Protein AF-A0A563W229-F1 (afdb_monomer_lite)

Foldseek 3Di:
DDDDPPPLVCFQVLEPCAVLQCQQAPPCPPNFDGPLHQQQSLLVVQAQLALAEEEQEFQAAQCVAPQRVVQEDLVQAAALPVGGSHRHHDQVRWLSNQLCFQQARLTPPSYHGAHSRNNHHYYYQHDDPPDLVSLLCSLQGPQQRHAEYQALDFDPDFQDDRDVSNVVSLVVSLQPGNNRLHHAYEYEQFFQVVVVAASQRTPQLQDPSYAYEAEAESHQHFANRTHFFQSHAFYGYADHPPWGGKGWTQDDPVGRTDIDRHHGGSSSGRSSLVNLVSSLCVLPVSHHNVNLSVLQLVQADAGPVVPPQFDQALQGQTAGRRGGSHYNHSNSSNVCSNPDDYADDKDKDKPPKDFDFAKWDFQDPQTDKDKDFDAFKFQFQKKKKFFWKWWQFCLQKWKWKAAPSGFIGGQHHRDRGRDTIRHRRMGMGRSSGRPIRGTMMMMGMHGNHHDIMMTGTIMMMMTMHGGPDPDFDAKDFQDFDEAAEEEAPDAKDKDFQPRGIDGPNGFDKDKDWPDKPCCPAWNWDDDDRMIITGGDHPDWDKMKTKMWIDGPNHIDIHIYMYGYHYDDDWDKFFWWKKFFPPDPATDIDIDTPVVVVVLVVDPVSCNGIDTDDDGGQWIKTPDDDDFWFFWWWKAFPVDHPDIDIDTPVVVVVQCVDPVSVVGIDTDDADPVRHGDGRMIIGALAPQRHFWWWWWAFPPPRDIGIHGPVVVVVQCPDPVNVVGIHTPGTPGHRDD

InterPro domains:
  IPR000209 Peptidase S8/S53 domain [PF00082] (49-326)
  IPR002884 P domain [PF01483] (380-463)
  IPR002884 P domain [PS51829] (342-469)
  IPR008979 Galactose-binding-like domain superfamily [SSF49785] (347-470)
  IPR013783 Immunoglobulin-like fold [G3DSA:2.60.40.10] (472-565)
  IPR015500 Peptidase S8, subtilisin-related [PR00723] (49-68)
  IPR015500 Peptidase S8, subtilisin-related [PR00723] (91-104)
  IPR015500 Peptidase S8, subtilisin-related [PR00723] (264-280)
  IPR022398 Peptidase S8, subtilisin, His-active site [PS00137] (95-105)
  IPR023827 Peptidase S8, subtilisin, Asp-active site [PS00136] (54-65)
  IPR023828 Peptidase S8, subtilisin, Ser-active site [PS00138] (265-275)
  IPR034182 Kexin/furin catalytic domain [cd04059] (15-300)
  IPR036852 Peptidase S8/S53 domain superfamily [G3DSA:3.40.50.200] (8-342)
  IPR036852 Peptidase S8/S53 domain superfamily [SSF52743] (14-340)

pLDDT: mean 88.08, std 14.41, range [29.05, 99.0]

Secondary structure (DSSP, 8-state):
-------GGGTTTTSTTGGG-TTT--SSGGGPPTT-S---TTGGGT---TT-EEEEEES---TTSTTTTTTB-TTS-EETTTTBS--PPPTT--HHHHHHHHHH-B-SSSSS-B-SSTT-EEEEEE--SS-HHHHHHHHTTTTTT--EEEE----SSTT-PPPHHHHHHHHHHHHHHHHHT--EEEEE--S-GGGT--GGGSTTTT-TTEEEEEEE-TTSPBPTTSPP-TTEEEEEE---SS--EEEEEEEETTEEEEEEEEE-SHHHHHHHHHHHHHHHHHH-TT--HHHHHHHHHHH-B--STT-TT-EE-TTS-EEBTTTBT-B--HHHHHHHHTTPPPPPPEEEEE---EEEEEEPPTTEEEEEEEEEEE-S-EEEEEEEEEEEEE-SSGGGEEEEEE-TT--EEEEE---S-----EEEEEEEE-TTTT-B--EEEEEEEEE-SSS---EEEEEEEEEEEEE-----PPPEESSPPPPEEEETTPPPEEEE-TTTEE-SS----EEEEEEETTTTTEEEEEETTEEEEEEPTT--EEEEEEEEEEETTEEEEEEEEEEEEPPP----EEEEEEEESSSSS--EEEE-HHHHHHHHH-TTHHHHEEE--SS-SEEEESS--TT-EEEEEEEESSSTT-EEEEEHHHHHHHHHSHHHHTTEEEE-B-TTS-B--SEEE--GGGS-S--EEEEEETTT--EEEE-HHHHHHHHH-TTTTTTEEEEEEEE----

Sequence (735 aa):
MTTSDFDITTIGDRDPLFDLQWYLQNTGQTGGTPEADANIVDAWSTATGEGVVIGIVDDGVQYTHSDLNDNYNSALSYDFQSDDSDPFPLISENHGTRVAGIAVGEGNNDLGIIGAAPDATFASLRVDFSSAIEDYLALSYQNQDIDIYSNSWSMAENFVEPPQLAQDAIENNTEEGRGGLGNIYVFAAGNNALEEDNVNYDRYTNSRYTIAVGAIDRNGEHSNYSNPGASLLISAYSSNDDIGVVTTDNGTIINPDSYTEDFGGTSAATPLVSGVIALMLEANPNLTWRDVQHILVETAEKNDPNDLDWVQNGAGHDVNYKYGFGGIDATAAVNSALNWESVAEEVSLTSEQINVNSLIPDNNPVGISSSFNIEEDIDVEWVEVVFDAEHTWRGDLEIVLTSPDGTQSVLAEFRDDDGYNYDNWMFTSACHWGESSQGEWTLTVSDNKNLISGTWNSWEINLYGTANEPVDSPPTVVTPIADLTVTEDDANQTIDLSDVFQDADGDEITIAVGANSNDRLVSTTIEDDSLTLDFAENQSGTAEITLRATANEQTVDDTFTVTVEPEEVSEPIDLFRFHNTTYETGTYIFVNAEERDAIISDSELREIFALDGISPAFTASLVDGDDLAPVYRIRSLETPGTYAFVGQQERDAIFADPNLREIYEAEGLDSEGNDVADFYLHPADAGLGTEINRFQNTQNGTFLYASPAETEAIINDPNLSSIFTNQGVAFNSLE

Structure (mmCIF, N/CA/C/O backbone):
data_AF-A0A563W229-F1
#
_entry.id   AF-A0A563W229-F1
#
loop_
_atom_site.group_PDB
_atom_site.id
_atom_site.type_symbol
_atom_site.label_atom_id
_atom_site.label_alt_id
_atom_site.label_comp_id
_atom_site.label_asym_id
_atom_site.label_entity_id
_atom_site.label_seq_id
_atom_site.pdbx_PDB_ins_code
_atom_site.Cartn_x
_atom_site.Cartn_y
_atom_site.Cartn_z
_atom_site.occupancy
_atom_site.B_iso_or_equiv
_atom_site.auth_seq_id
_atom_site.auth_comp_id
_atom_site.auth_asym_id
_atom_site.auth_atom_id
_atom_site.pdbx_PDB_model_num
ATOM 1 N N . MET A 1 1 ? -7.424 -9.776 -38.840 1.00 33.56 1 MET A N 1
ATOM 2 C CA . MET A 1 1 ? -6.524 -10.925 -39.062 1.00 33.56 1 MET A CA 1
ATOM 3 C C . MET A 1 1 ? -6.770 -11.883 -37.919 1.00 33.56 1 MET A C 1
ATOM 5 O O . MET A 1 1 ? -7.188 -11.434 -36.865 1.00 33.56 1 MET A O 1
ATOM 9 N N . THR A 1 2 ? -6.690 -13.177 -38.187 1.00 29.05 2 THR A N 1
ATOM 10 C CA . THR A 1 2 ? -6.934 -14.245 -37.214 1.00 29.05 2 THR A CA 1
ATOM 11 C C . THR A 1 2 ? -5.955 -14.132 -36.053 1.00 29.05 2 THR A C 1
ATOM 13 O O . THR A 1 2 ? -4.767 -13.960 -36.312 1.00 29.05 2 THR A O 1
ATOM 16 N N . THR A 1 3 ? -6.477 -14.236 -34.831 1.00 35.84 3 THR A N 1
ATOM 17 C CA . THR A 1 3 ? -5.752 -14.488 -33.580 1.00 35.84 3 THR A CA 1
ATOM 18 C C . THR A 1 3 ? -4.690 -15.556 -33.828 1.00 35.84 3 THR A C 1
ATOM 20 O O . THR A 1 3 ? -5.029 -16.714 -34.082 1.00 35.84 3 THR A O 1
ATOM 23 N N . SER A 1 4 ? -3.425 -15.148 -33.893 1.00 38.12 4 SER A N 1
ATOM 24 C CA . SER A 1 4 ? -2.311 -16.081 -33.813 1.00 38.12 4 SER A CA 1
ATOM 25 C C . SER A 1 4 ? -2.260 -16.594 -32.386 1.00 38.12 4 SER A C 1
ATOM 27 O O . SER A 1 4 ? -2.296 -15.794 -31.457 1.00 38.12 4 SER A O 1
ATOM 29 N N . ASP A 1 5 ? -2.207 -17.914 -32.252 1.00 36.66 5 ASP A N 1
ATOM 30 C CA . ASP A 1 5 ? -1.848 -18.614 -31.027 1.00 36.66 5 ASP A CA 1
ATOM 31 C C . ASP A 1 5 ? -0.524 -18.023 -30.493 1.00 36.66 5 ASP A C 1
ATOM 33 O O . ASP A 1 5 ? 0.546 -18.342 -31.013 1.00 36.66 5 ASP A O 1
ATOM 37 N N . PHE A 1 6 ? -0.601 -17.106 -29.523 1.00 41.31 6 PHE A N 1
ATOM 38 C CA . PHE A 1 6 ? 0.516 -16.793 -28.637 1.00 41.31 6 PHE A CA 1
ATOM 39 C C . PHE A 1 6 ? 0.604 -17.969 -27.667 1.00 41.31 6 PHE A C 1
ATOM 41 O O . PHE A 1 6 ? -0.326 -18.231 -26.904 1.00 41.31 6 PHE A O 1
ATOM 48 N N . ASP A 1 7 ? 1.670 -18.751 -27.790 1.00 40.62 7 ASP A N 1
ATOM 49 C CA . ASP A 1 7 ? 1.958 -19.843 -26.871 1.00 40.62 7 ASP A CA 1
ATOM 50 C C . ASP A 1 7 ? 2.412 -19.201 -25.552 1.00 40.62 7 ASP A C 1
ATOM 52 O O . ASP A 1 7 ? 3.507 -18.647 -25.473 1.00 40.62 7 ASP A O 1
ATOM 56 N N . ILE A 1 8 ? 1.539 -19.210 -24.542 1.00 47.44 8 ILE A N 1
ATOM 57 C CA . ILE A 1 8 ? 1.705 -18.530 -23.239 1.00 47.44 8 ILE A CA 1
ATOM 58 C C . ILE A 1 8 ? 2.978 -18.988 -22.492 1.00 47.44 8 ILE A C 1
ATOM 60 O O . ILE A 1 8 ? 3.434 -18.326 -21.573 1.00 47.44 8 ILE A O 1
ATOM 64 N N . THR A 1 9 ? 3.632 -20.067 -22.930 1.00 46.69 9 THR A N 1
ATOM 65 C CA . THR A 1 9 ? 4.918 -20.535 -22.392 1.00 46.69 9 THR A CA 1
ATOM 66 C C . THR A 1 9 ? 6.155 -19.816 -22.965 1.00 46.69 9 THR A C 1
ATOM 68 O O . THR A 1 9 ? 7.220 -20.423 -22.943 1.00 46.69 9 THR A O 1
ATOM 71 N N . THR A 1 10 ? 6.035 -18.618 -23.565 1.00 59.69 10 THR A N 1
ATOM 72 C CA . THR A 1 10 ? 7.145 -17.961 -24.308 1.00 59.69 10 THR A CA 1
ATOM 73 C C . THR A 1 10 ? 7.273 -16.433 -24.154 1.00 59.69 10 THR A C 1
ATOM 75 O O . THR A 1 10 ? 8.017 -15.821 -24.920 1.00 59.69 10 THR A O 1
ATOM 78 N N . ILE A 1 11 ? 6.574 -15.793 -23.206 1.00 65.56 11 ILE A N 1
ATOM 79 C CA . ILE A 1 11 ? 6.729 -14.341 -22.962 1.00 65.56 11 ILE A CA 1
ATOM 80 C C . ILE A 1 11 ? 8.132 -14.085 -22.379 1.00 65.56 11 ILE A C 1
ATOM 82 O O . ILE A 1 11 ? 8.483 -14.677 -21.363 1.00 65.56 11 ILE A O 1
ATOM 86 N N . GLY A 1 12 ? 8.935 -13.253 -23.052 1.00 62.78 12 GLY A N 1
ATOM 87 C CA . GLY A 1 12 ? 10.334 -12.940 -22.712 1.00 62.78 12 GLY A CA 1
ATOM 88 C C . GLY A 1 12 ? 11.384 -13.807 -23.429 1.00 62.78 12 GLY A C 1
ATOM 89 O O . GLY A 1 12 ? 12.502 -13.362 -23.674 1.00 62.78 12 GLY A O 1
ATOM 90 N N . ASP A 1 13 ? 11.032 -15.018 -23.883 1.00 73.19 13 ASP A N 1
ATOM 91 C CA . ASP A 1 13 ? 11.976 -15.981 -24.501 1.00 73.19 13 ASP A CA 1
ATOM 92 C C . ASP A 1 13 ? 12.560 -15.521 -25.852 1.00 73.19 13 ASP A C 1
ATOM 94 O O . ASP A 1 13 ? 13.472 -16.145 -26.411 1.00 73.19 13 ASP A O 1
ATOM 98 N N . ARG A 1 14 ? 11.991 -14.464 -26.438 1.00 85.00 14 ARG A N 1
ATOM 99 C CA . ARG A 1 14 ? 12.445 -13.891 -27.709 1.00 85.00 14 ARG A CA 1
ATOM 100 C C . ARG A 1 14 ? 13.519 -12.823 -27.516 1.00 85.00 14 ARG A C 1
ATOM 102 O O . ARG A 1 14 ? 14.260 -12.560 -28.465 1.00 85.00 14 ARG A O 1
ATOM 109 N N . ASP A 1 15 ? 13.646 -12.275 -26.314 1.00 94.44 15 ASP A N 1
ATOM 110 C CA . ASP A 1 15 ? 14.516 -11.143 -26.018 1.00 94.44 15 ASP A CA 1
ATOM 111 C C . ASP A 1 15 ? 15.904 -11.649 -25.577 1.00 94.44 15 ASP A C 1
ATOM 113 O O . ASP A 1 15 ? 16.034 -12.414 -24.618 1.00 94.44 15 ASP A O 1
ATOM 117 N N . PRO A 1 16 ? 16.989 -11.291 -26.290 1.00 95.00 16 PRO A N 1
ATOM 118 C CA . PRO A 1 16 ? 18.307 -11.901 -26.128 1.00 95.00 16 PRO A CA 1
ATOM 119 C C . PRO A 1 16 ? 18.969 -11.675 -24.762 1.00 95.00 16 PRO A C 1
ATOM 121 O O . PRO A 1 16 ? 19.974 -12.336 -24.486 1.00 95.00 16 PRO A O 1
ATOM 124 N N . LEU A 1 17 ? 18.478 -10.740 -23.943 1.00 96.50 17 LEU A N 1
ATOM 125 C CA . LEU A 1 17 ? 19.000 -10.453 -22.605 1.00 96.50 17 LEU A CA 1
ATOM 126 C C . LEU A 1 17 ? 18.077 -10.927 -21.472 1.00 96.50 17 LEU A C 1
ATOM 128 O O . LEU A 1 17 ? 18.481 -10.806 -20.316 1.00 96.50 17 LEU A O 1
ATOM 132 N N . PHE A 1 18 ? 16.909 -11.516 -21.763 1.00 95.81 18 PHE A N 1
ATOM 133 C CA . PHE A 1 18 ? 15.974 -11.990 -20.733 1.00 95.81 18 PHE A CA 1
ATOM 134 C C . PHE A 1 18 ? 16.605 -13.023 -19.785 1.00 95.81 18 PHE A C 1
ATOM 136 O O . PHE A 1 18 ? 16.476 -12.907 -18.570 1.00 95.81 18 PHE A O 1
ATOM 143 N N . ASP A 1 19 ? 17.432 -13.938 -20.309 1.00 93.56 19 ASP A N 1
ATOM 144 C CA . ASP A 1 19 ? 18.198 -14.912 -19.508 1.00 93.56 19 ASP A CA 1
ATOM 145 C C . ASP A 1 19 ? 19.098 -14.256 -18.429 1.00 93.56 19 ASP A C 1
ATOM 147 O O . ASP A 1 19 ? 19.519 -14.910 -17.466 1.00 93.56 19 ASP A O 1
ATOM 151 N N . LEU A 1 20 ? 19.433 -12.969 -18.588 1.00 95.56 20 LEU A N 1
ATOM 152 C CA . LEU A 1 20 ? 20.231 -12.189 -17.640 1.00 95.56 20 LEU A CA 1
ATOM 153 C C . LEU A 1 20 ? 19.375 -11.346 -16.677 1.00 95.56 20 LEU A C 1
ATOM 155 O O . LEU A 1 20 ? 19.901 -10.887 -15.662 1.00 95.56 20 LEU A O 1
ATOM 159 N N . GLN A 1 21 ? 18.078 -11.166 -16.948 1.00 97.56 21 GLN A N 1
ATOM 160 C CA . GLN A 1 21 ? 17.125 -10.434 -16.104 1.00 97.56 21 GLN A CA 1
ATOM 161 C C . GLN A 1 21 ? 16.650 -11.302 -14.935 1.00 97.56 21 GLN A C 1
ATOM 163 O O . GLN A 1 21 ? 15.475 -11.623 -14.777 1.00 97.56 21 GLN A O 1
ATOM 168 N N . TRP A 1 22 ? 17.604 -11.677 -14.087 1.00 97.19 22 TRP A N 1
ATOM 169 C CA . TRP A 1 22 ? 17.394 -12.556 -12.940 1.00 97.19 22 TRP A CA 1
ATOM 170 C C . TRP A 1 22 ? 16.323 -12.042 -11.966 1.00 97.19 22 TRP A C 1
ATOM 172 O O . TRP A 1 22 ? 15.707 -12.846 -11.287 1.00 97.19 22 TRP A O 1
ATOM 182 N N . TYR A 1 23 ? 16.079 -10.730 -11.923 1.00 98.00 23 TYR A N 1
ATOM 183 C CA . TYR A 1 23 ? 15.054 -10.102 -11.087 1.00 98.00 23 TYR A CA 1
ATOM 184 C C . TYR A 1 23 ? 13.617 -10.381 -11.568 1.00 98.00 23 TYR A C 1
ATOM 186 O O . TYR A 1 23 ? 12.682 -10.235 -10.786 1.00 98.00 23 TYR A O 1
ATOM 194 N N . LEU A 1 24 ? 13.439 -10.791 -12.832 1.00 97.81 24 LEU A N 1
ATOM 195 C CA . LEU A 1 24 ? 12.158 -11.240 -13.393 1.00 97.81 24 LEU A CA 1
ATOM 196 C C . LEU A 1 24 ? 12.021 -12.765 -13.322 1.00 97.81 24 LEU A C 1
ATOM 198 O O . LEU A 1 24 ? 10.934 -13.274 -13.069 1.00 97.81 24 LEU A O 1
ATOM 202 N N . GLN A 1 25 ? 13.118 -13.492 -13.560 1.00 96.44 25 GLN A N 1
ATOM 203 C CA . GLN A 1 25 ? 13.153 -14.949 -13.455 1.00 96.44 25 GLN A CA 1
ATOM 204 C C . GLN A 1 25 ? 14.541 -15.444 -13.034 1.00 96.44 25 GLN A C 1
ATOM 206 O O . GLN A 1 25 ? 15.492 -15.480 -13.823 1.00 96.44 25 GLN A O 1
ATOM 211 N N . ASN A 1 26 ? 14.657 -15.902 -11.794 1.00 96.75 26 ASN A N 1
ATOM 212 C CA . ASN A 1 26 ? 15.876 -16.422 -11.206 1.00 96.75 26 ASN A CA 1
ATOM 213 C C . ASN A 1 26 ? 15.882 -17.951 -11.271 1.00 96.75 26 ASN A C 1
ATOM 215 O O . ASN A 1 26 ? 15.263 -18.671 -10.491 1.00 96.75 26 ASN A O 1
ATOM 219 N N . THR A 1 27 ? 16.663 -18.481 -12.203 1.00 95.56 27 THR A N 1
ATOM 220 C CA . THR A 1 27 ? 16.920 -19.917 -12.369 1.00 95.56 27 THR A CA 1
ATOM 221 C C . THR A 1 27 ? 18.184 -20.376 -11.625 1.00 95.56 27 THR A C 1
ATOM 223 O O . THR A 1 27 ? 18.656 -21.503 -11.812 1.00 95.56 27 THR A O 1
ATOM 226 N N . GLY A 1 28 ? 18.763 -19.507 -10.786 1.00 94.50 28 GLY A N 1
ATOM 227 C CA . GLY A 1 28 ? 20.083 -19.667 -10.171 1.00 94.50 28 GLY A CA 1
ATOM 228 C C . GLY A 1 28 ? 21.229 -19.160 -11.052 1.00 94.50 28 GLY A C 1
ATOM 229 O O . GLY A 1 28 ? 22.405 -19.461 -10.795 1.00 94.50 28 GLY A O 1
ATOM 230 N N . GLN A 1 29 ? 20.920 -18.408 -12.115 1.00 91.12 29 GLN A N 1
ATOM 231 C CA . GLN A 1 29 ? 21.932 -17.771 -12.945 1.00 91.12 29 GLN A CA 1
ATOM 232 C C . GLN A 1 29 ? 22.759 -16.793 -12.115 1.00 91.12 29 GLN A C 1
ATOM 234 O O . GLN A 1 29 ? 22.328 -16.260 -11.095 1.00 91.12 29 GLN A O 1
ATOM 239 N N . THR A 1 30 ? 24.005 -16.587 -12.536 1.00 86.25 30 THR A N 1
ATOM 240 C CA . THR A 1 30 ? 24.980 -15.708 -11.869 1.00 86.25 30 THR A CA 1
ATOM 241 C C . THR A 1 30 ? 25.334 -16.073 -10.416 1.00 86.25 30 THR A C 1
ATOM 243 O O . THR A 1 30 ? 26.253 -15.479 -9.863 1.00 86.25 30 THR A O 1
ATOM 246 N N . GLY A 1 31 ? 24.733 -17.119 -9.836 1.00 91.31 31 GLY A N 1
ATOM 247 C CA . GLY A 1 31 ? 24.934 -17.537 -8.447 1.00 91.31 31 GLY A CA 1
ATOM 248 C C . GLY A 1 31 ? 23.853 -17.042 -7.484 1.00 91.31 31 GLY A C 1
ATOM 249 O O . GLY A 1 31 ? 24.146 -16.955 -6.295 1.00 91.31 31 GLY A O 1
ATOM 250 N N . GLY A 1 32 ? 22.668 -16.681 -7.990 1.00 93.81 32 GLY A N 1
ATOM 251 C CA . GLY A 1 32 ? 21.492 -16.362 -7.177 1.00 93.81 32 GLY A CA 1
ATOM 252 C C . GLY A 1 32 ? 20.783 -17.598 -6.628 1.00 93.81 32 GLY A C 1
ATOM 253 O O . GLY A 1 32 ? 21.099 -18.736 -7.000 1.00 93.81 32 GLY A O 1
ATOM 254 N N . THR A 1 33 ? 19.819 -17.362 -5.745 1.00 96.50 33 THR A N 1
ATOM 255 C CA . THR A 1 33 ? 18.924 -18.402 -5.230 1.00 96.50 33 THR A CA 1
ATOM 256 C C . THR A 1 33 ? 17.759 -18.565 -6.207 1.00 96.50 33 THR A C 1
ATOM 258 O O . THR A 1 33 ? 17.086 -17.579 -6.479 1.00 96.50 33 THR A O 1
ATOM 261 N N . PRO A 1 34 ? 17.524 -19.762 -6.780 1.00 96.62 34 PRO A N 1
ATOM 262 C CA . PRO A 1 34 ? 16.381 -19.971 -7.664 1.00 96.62 34 PRO A CA 1
ATOM 263 C C . PRO A 1 34 ? 15.067 -19.564 -6.993 1.00 96.62 34 PRO A C 1
ATOM 265 O O . PRO A 1 34 ? 14.927 -19.809 -5.796 1.00 96.62 34 PRO A O 1
ATOM 268 N N . GLU A 1 35 ? 14.142 -18.998 -7.769 1.00 95.00 35 GLU A N 1
ATOM 269 C CA . GLU A 1 35 ? 12.845 -18.459 -7.310 1.00 95.00 35 GLU A CA 1
ATOM 270 C C . GLU A 1 35 ? 12.950 -17.197 -6.430 1.00 95.00 35 GLU A C 1
ATOM 272 O O . GLU A 1 35 ? 11.929 -16.613 -6.099 1.00 95.00 35 GLU A O 1
ATOM 277 N N . ALA A 1 36 ? 14.159 -16.713 -6.102 1.00 97.19 36 ALA A N 1
ATOM 278 C CA . ALA A 1 36 ? 14.342 -15.368 -5.553 1.00 97.19 36 ALA A CA 1
ATOM 279 C C . ALA A 1 36 ? 14.310 -14.335 -6.697 1.00 97.19 36 ALA A C 1
ATOM 281 O O . ALA A 1 36 ? 15.355 -13.852 -7.156 1.00 97.19 36 ALA A O 1
ATOM 282 N N . ASP A 1 37 ? 13.104 -14.079 -7.196 1.00 97.88 37 ASP A N 1
ATOM 283 C CA . ASP A 1 37 ? 12.735 -13.110 -8.231 1.00 97.88 37 ASP A CA 1
ATOM 284 C C . ASP A 1 37 ? 11.327 -12.546 -7.969 1.00 97.88 37 ASP A C 1
ATOM 286 O O . ASP A 1 37 ? 10.665 -12.938 -7.013 1.00 97.88 37 ASP A O 1
ATOM 290 N N . ALA A 1 38 ? 10.872 -11.588 -8.782 1.00 98.38 38 ALA A N 1
ATOM 291 C CA . ALA A 1 38 ? 9.578 -10.925 -8.596 1.00 98.38 38 ALA A CA 1
ATOM 292 C C . ALA A 1 38 ? 8.351 -11.809 -8.903 1.00 98.38 38 ALA A C 1
ATOM 294 O O . ALA A 1 38 ? 7.231 -11.297 -8.912 1.00 98.38 38 ALA A O 1
ATOM 295 N N . ASN A 1 39 ? 8.544 -13.094 -9.230 1.00 97.88 39 ASN A N 1
ATOM 296 C CA . ASN A 1 39 ? 7.490 -14.040 -9.588 1.00 97.88 39 ASN A CA 1
ATOM 297 C C . ASN A 1 39 ? 6.530 -13.492 -10.664 1.00 97.88 39 ASN A C 1
ATOM 299 O O . ASN A 1 39 ? 5.308 -13.536 -10.528 1.00 97.88 39 ASN A O 1
ATOM 303 N N . ILE A 1 40 ? 7.076 -12.901 -11.730 1.00 97.94 40 ILE A N 1
ATOM 304 C CA . ILE A 1 40 ? 6.300 -12.108 -12.704 1.00 97.94 40 ILE A CA 1
ATOM 305 C C . ILE A 1 40 ? 5.893 -12.869 -13.965 1.00 97.94 40 ILE A C 1
ATOM 307 O O . ILE A 1 40 ? 4.919 -12.509 -14.621 1.00 97.94 40 ILE A O 1
ATOM 311 N N . VAL A 1 41 ? 6.599 -13.949 -14.297 1.00 95.25 41 VAL A N 1
ATOM 312 C CA . VAL A 1 41 ? 6.378 -14.684 -15.552 1.00 95.25 41 VAL A CA 1
ATOM 313 C C . VAL A 1 41 ? 4.958 -15.250 -15.638 1.00 95.25 41 VAL A C 1
ATOM 315 O O . VAL A 1 41 ? 4.329 -15.174 -16.693 1.00 95.25 41 VAL A O 1
ATOM 318 N N . ASP A 1 42 ? 4.425 -15.771 -14.530 1.00 93.94 42 ASP A N 1
ATOM 319 C CA . ASP A 1 42 ? 3.051 -16.278 -14.481 1.00 93.94 42 ASP A CA 1
ATOM 320 C C . ASP A 1 42 ? 2.020 -15.130 -14.493 1.00 93.94 42 ASP A C 1
ATOM 322 O O . ASP A 1 42 ? 0.949 -15.278 -15.091 1.00 93.94 42 ASP A O 1
ATOM 326 N N . ALA A 1 43 ? 2.354 -13.961 -13.933 1.00 96.75 43 ALA A N 1
ATOM 327 C CA . ALA A 1 43 ? 1.509 -12.765 -13.961 1.00 96.75 43 ALA A CA 1
ATOM 328 C C . ALA A 1 43 ? 1.242 -12.275 -15.396 1.00 96.75 43 ALA A C 1
ATOM 330 O O . ALA A 1 43 ? 0.104 -11.927 -15.715 1.00 96.75 43 ALA A O 1
ATOM 331 N N . TRP A 1 44 ? 2.235 -12.363 -16.292 1.00 96.88 44 TRP A N 1
ATOM 332 C CA . TRP A 1 44 ? 2.093 -12.004 -17.714 1.00 96.88 44 TRP A CA 1
ATOM 333 C C . TRP A 1 44 ? 1.091 -12.854 -18.496 1.00 96.88 44 TRP A C 1
ATOM 335 O O . TRP A 1 44 ? 0.654 -12.466 -19.579 1.00 96.88 44 TRP A O 1
ATOM 345 N N . SER A 1 45 ? 0.682 -14.009 -17.964 1.00 92.69 45 SER A N 1
ATOM 346 C CA . SER A 1 45 ? -0.423 -14.774 -18.552 1.00 92.69 45 SER A CA 1
ATOM 347 C C . SER A 1 45 ? -1.798 -14.134 -18.307 1.00 92.69 45 SER A C 1
ATOM 349 O O . SER A 1 45 ? -2.761 -14.470 -19.005 1.00 92.69 45 SER A O 1
ATOM 351 N N . THR A 1 46 ? -1.875 -13.215 -17.341 1.00 95.25 46 THR A N 1
ATOM 352 C CA . THR A 1 46 ? -3.085 -12.505 -16.917 1.00 95.25 46 THR A CA 1
ATOM 353 C C . THR A 1 46 ? -3.069 -11.043 -17.353 1.00 95.25 46 THR A C 1
ATOM 355 O O . THR A 1 46 ? -4.080 -10.578 -17.874 1.00 95.25 46 THR A O 1
ATOM 358 N N . ALA A 1 47 ? -1.955 -10.339 -17.136 1.00 97.75 47 ALA A N 1
ATOM 359 C CA . ALA A 1 47 ? -1.801 -8.910 -17.396 1.00 97.75 47 ALA A CA 1
ATOM 360 C C . ALA A 1 47 ? -0.350 -8.578 -17.780 1.00 97.75 47 ALA A C 1
ATOM 362 O O . ALA A 1 47 ? 0.587 -9.119 -17.195 1.00 97.75 47 ALA A O 1
ATOM 363 N N . THR A 1 48 ? -0.163 -7.669 -18.730 1.00 98.06 48 THR A N 1
ATOM 364 C CA . THR A 1 48 ? 1.132 -7.184 -19.244 1.00 98.06 48 THR A CA 1
ATOM 365 C C . THR A 1 48 ? 1.306 -5.663 -19.113 1.00 98.06 48 THR A C 1
ATOM 367 O O . THR A 1 48 ? 2.342 -5.126 -19.501 1.00 98.06 48 THR A O 1
ATOM 370 N N . GLY A 1 49 ? 0.340 -4.967 -18.510 1.00 98.50 49 GLY A N 1
ATOM 371 C CA . GLY A 1 49 ? 0.303 -3.523 -18.284 1.00 98.50 49 GLY A CA 1
ATOM 372 C C . GLY A 1 49 ? -0.533 -2.738 -19.299 1.00 98.50 49 GLY A C 1
ATOM 373 O O . GLY A 1 49 ? -0.520 -1.507 -19.266 1.00 98.50 49 GLY A O 1
ATOM 374 N N . GLU A 1 50 ? -1.253 -3.406 -20.204 1.00 98.38 50 GLU A N 1
ATOM 375 C CA . GLU A 1 50 ? -1.981 -2.748 -21.295 1.00 98.38 50 GLU A CA 1
ATOM 376 C C . GLU A 1 50 ? -3.003 -1.731 -20.761 1.00 98.38 50 GLU A C 1
ATOM 378 O O . GLU A 1 50 ? -3.811 -2.003 -19.871 1.00 98.38 50 GLU A O 1
ATOM 383 N N . GLY A 1 51 ? -2.998 -0.534 -21.352 1.00 98.25 51 GLY A N 1
ATOM 384 C CA . GLY A 1 51 ? -3.915 0.546 -20.988 1.00 98.25 51 GLY A CA 1
ATOM 385 C C . GLY A 1 51 ? -3.525 1.340 -19.739 1.00 98.25 51 GLY A C 1
ATOM 386 O O . GLY A 1 51 ? -4.212 2.315 -19.440 1.00 98.25 51 GLY A O 1
ATOM 387 N N . VAL A 1 52 ? -2.429 0.980 -19.065 1.00 98.94 52 VAL A N 1
ATOM 388 C CA . VAL A 1 52 ? -1.881 1.714 -17.917 1.00 98.94 52 VAL A CA 1
ATOM 389 C C . VAL A 1 52 ? -0.762 2.657 -18.366 1.00 98.94 52 VAL A C 1
ATOM 391 O O . VAL A 1 52 ? 0.001 2.355 -19.293 1.00 98.94 52 VAL A O 1
ATOM 394 N N . VAL A 1 53 ? -0.663 3.822 -17.720 1.00 98.94 53 VAL A N 1
ATOM 395 C CA . VAL A 1 53 ? 0.374 4.828 -17.989 1.00 98.94 53 VAL A CA 1
ATOM 396 C C . VAL A 1 53 ? 1.295 5.017 -16.782 1.00 98.94 53 VAL A C 1
ATOM 398 O O . VAL A 1 53 ? 0.864 5.483 -15.725 1.00 98.94 53 VAL A O 1
ATOM 401 N N . ILE A 1 54 ? 2.593 4.754 -16.966 1.00 98.94 54 ILE A N 1
ATOM 402 C CA . ILE A 1 54 ? 3.632 5.011 -15.955 1.00 98.94 54 ILE A CA 1
ATOM 403 C C . ILE A 1 54 ? 4.380 6.315 -16.276 1.00 98.94 54 ILE A C 1
ATOM 405 O O . ILE A 1 54 ? 5.037 6.444 -17.306 1.00 98.94 54 ILE A O 1
ATOM 409 N N . GLY A 1 55 ? 4.311 7.303 -15.391 1.00 98.75 55 GLY A N 1
ATOM 410 C CA . GLY A 1 55 ? 5.143 8.502 -15.413 1.00 98.75 55 GLY A CA 1
ATOM 411 C C . GLY A 1 55 ? 6.524 8.229 -14.820 1.00 98.75 55 GLY A C 1
ATOM 412 O O . GLY A 1 55 ? 6.653 8.001 -13.620 1.00 98.75 55 GLY A O 1
ATOM 413 N N . ILE A 1 56 ? 7.565 8.281 -15.650 1.00 98.81 56 ILE A N 1
ATOM 414 C CA . ILE A 1 56 ? 8.969 8.192 -15.229 1.00 98.81 56 ILE A CA 1
ATOM 415 C C . ILE A 1 56 ? 9.459 9.608 -14.907 1.00 98.81 56 ILE A C 1
ATOM 417 O O . ILE A 1 56 ? 9.724 10.390 -15.827 1.00 98.81 56 ILE A O 1
ATOM 421 N N . VAL A 1 57 ? 9.536 9.940 -13.614 1.00 98.12 57 VAL A N 1
ATOM 422 C CA . VAL A 1 57 ? 9.999 11.244 -13.107 1.00 98.12 57 VAL A CA 1
ATOM 423 C C . VAL A 1 57 ? 11.498 11.159 -12.838 1.00 98.12 57 VAL A C 1
ATOM 425 O O . VAL A 1 57 ? 11.916 10.639 -11.805 1.00 98.12 57 VAL A O 1
ATOM 428 N N . ASP A 1 58 ? 12.311 11.607 -13.796 1.00 97.44 58 ASP A N 1
ATOM 429 C CA . ASP A 1 58 ? 13.761 11.369 -13.784 1.00 97.44 58 ASP A CA 1
ATOM 430 C C . ASP A 1 58 ? 14.536 12.373 -14.666 1.00 97.44 58 ASP A C 1
ATOM 432 O O . ASP A 1 58 ? 13.983 13.371 -15.117 1.00 97.44 58 ASP A O 1
ATOM 436 N N . ASP A 1 59 ? 15.807 12.103 -14.970 1.00 95.75 59 ASP A N 1
ATOM 437 C CA . ASP A 1 59 ? 16.695 12.933 -15.798 1.00 95.75 59 ASP A CA 1
ATOM 438 C C . ASP A 1 59 ? 16.373 12.927 -17.312 1.00 95.75 59 ASP A C 1
ATOM 440 O O . ASP A 1 59 ? 17.045 13.583 -18.118 1.00 95.75 59 ASP A O 1
ATOM 444 N N . GLY A 1 60 ? 15.282 12.255 -17.688 1.00 97.31 60 GLY A N 1
ATOM 445 C CA . GLY A 1 60 ? 14.787 12.091 -19.051 1.00 97.31 60 GLY A CA 1
ATOM 446 C C . GLY A 1 60 ? 14.880 10.647 -19.533 1.00 97.31 60 GLY A C 1
ATOM 447 O O . GLY A 1 60 ? 15.613 9.820 -19.001 1.00 97.31 60 GLY A O 1
ATOM 448 N N . VAL A 1 61 ? 14.113 10.321 -20.571 1.00 98.38 61 VAL A N 1
ATOM 449 C CA . VAL A 1 61 ? 14.121 8.980 -21.169 1.00 98.38 61 VAL A CA 1
ATOM 450 C C . VAL A 1 61 ? 14.485 9.091 -22.635 1.00 98.38 61 VAL A C 1
ATOM 452 O O . VAL A 1 61 ? 13.884 9.860 -23.389 1.00 98.38 61 VAL A O 1
ATOM 455 N N . GLN A 1 62 ? 15.450 8.289 -23.080 1.00 97.81 62 GLN A N 1
ATOM 456 C CA . GLN A 1 62 ? 15.770 8.140 -24.490 1.00 97.81 62 GLN A CA 1
ATOM 457 C C . GLN A 1 62 ? 14.668 7.328 -25.179 1.00 97.81 62 GLN A C 1
ATOM 459 O O . GLN A 1 62 ? 14.881 6.207 -25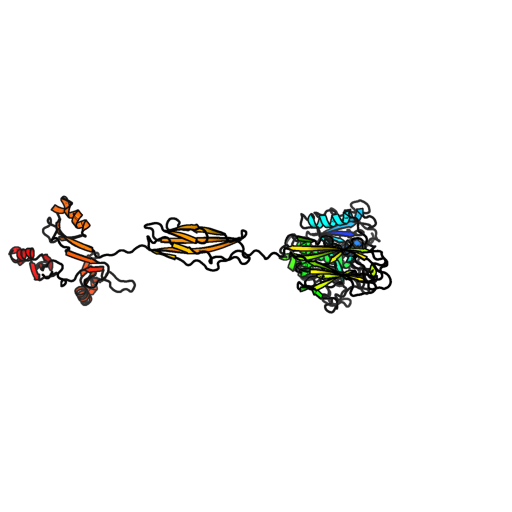.631 1.00 97.81 62 GLN A O 1
ATOM 464 N N . TYR A 1 63 ? 13.493 7.932 -25.334 1.00 97.00 63 TYR A N 1
ATOM 465 C CA . TYR A 1 63 ? 12.273 7.324 -25.871 1.00 97.00 63 TYR A CA 1
ATOM 466 C C . TYR A 1 63 ? 12.377 6.847 -27.333 1.00 97.00 63 TYR A C 1
ATOM 468 O O . TYR A 1 63 ? 11.415 6.361 -27.910 1.00 97.00 63 TYR A O 1
ATOM 476 N N . THR A 1 64 ? 13.537 7.012 -27.973 1.00 96.56 64 THR A N 1
ATOM 477 C CA . THR A 1 64 ? 13.838 6.460 -29.307 1.00 96.56 64 THR A CA 1
ATOM 478 C C . THR A 1 64 ? 14.596 5.133 -29.257 1.00 96.56 64 THR A C 1
ATOM 480 O O . THR A 1 64 ? 14.915 4.592 -30.312 1.00 96.56 64 THR A O 1
ATOM 483 N N . HIS A 1 65 ? 14.927 4.642 -28.059 1.00 97.44 65 HIS A N 1
ATOM 484 C CA . HIS A 1 65 ? 15.481 3.309 -27.850 1.00 97.44 65 HIS A CA 1
ATOM 485 C C . HIS A 1 65 ? 14.484 2.250 -28.342 1.00 97.44 65 HIS A C 1
ATOM 487 O O . HIS A 1 65 ? 13.293 2.370 -28.059 1.00 97.44 65 HIS A O 1
ATOM 493 N N . SER A 1 66 ? 14.957 1.231 -29.062 1.00 96.12 66 SER A N 1
ATOM 494 C CA . SER A 1 66 ? 14.080 0.268 -29.751 1.00 96.12 66 SER A CA 1
ATOM 495 C C . SER A 1 66 ? 13.253 -0.630 -28.819 1.00 96.12 66 SER A C 1
ATOM 497 O O . SER A 1 66 ? 12.283 -1.208 -29.276 1.00 96.12 66 SER A O 1
ATOM 499 N N . ASP A 1 67 ? 13.617 -0.725 -27.536 1.00 97.38 67 ASP A N 1
ATOM 500 C CA . ASP A 1 67 ? 12.803 -1.401 -26.500 1.00 97.38 67 ASP A CA 1
ATOM 501 C C . ASP A 1 67 ? 11.860 -0.451 -25.742 1.00 97.38 67 ASP A C 1
ATOM 503 O O . ASP A 1 67 ? 11.241 -0.857 -24.767 1.00 97.38 67 ASP A O 1
ATOM 507 N N . LEU A 1 68 ? 11.779 0.828 -26.126 1.00 98.38 68 LEU A N 1
ATOM 508 C CA . LEU A 1 68 ? 10.946 1.833 -25.444 1.00 98.38 68 LEU A CA 1
ATOM 509 C C . LEU A 1 68 ? 10.038 2.615 -26.402 1.00 98.38 68 LEU A C 1
ATOM 511 O O . LEU A 1 68 ? 9.034 3.183 -25.983 1.00 98.38 68 LEU A O 1
ATOM 515 N N . ASN A 1 69 ? 10.389 2.721 -27.682 1.00 96.81 69 ASN A N 1
ATOM 516 C CA . ASN A 1 69 ? 9.758 3.676 -28.592 1.00 96.81 69 ASN A CA 1
ATOM 517 C C . ASN A 1 69 ? 8.276 3.410 -28.862 1.00 96.81 69 ASN A C 1
ATOM 519 O O . ASN A 1 69 ? 7.548 4.366 -29.129 1.00 96.81 69 ASN A O 1
ATOM 523 N N . ASP A 1 70 ? 7.845 2.151 -28.819 1.00 96.81 70 ASP A N 1
ATOM 524 C CA . ASP A 1 70 ? 6.450 1.786 -29.071 1.00 96.81 70 ASP A CA 1
ATOM 525 C C . ASP A 1 70 ? 5.562 2.047 -27.839 1.00 96.81 70 ASP A C 1
ATOM 527 O O . ASP A 1 70 ? 4.400 2.424 -27.999 1.00 96.81 70 ASP A O 1
ATOM 531 N N . ASN A 1 71 ? 6.148 2.021 -26.635 1.00 98.31 71 ASN A N 1
ATOM 532 C CA . ASN A 1 71 ? 5.475 2.323 -25.366 1.00 98.31 71 ASN A CA 1
ATOM 533 C C . ASN A 1 71 ? 5.505 3.817 -24.992 1.00 98.31 71 ASN A C 1
ATOM 535 O O . ASN A 1 71 ? 4.833 4.249 -24.053 1.00 98.31 71 ASN A O 1
ATOM 539 N N . TYR A 1 72 ? 6.264 4.647 -25.712 1.00 98.75 72 TYR A N 1
ATOM 540 C CA . TYR A 1 72 ? 6.393 6.068 -25.394 1.00 98.75 72 TYR A CA 1
ATOM 541 C C . TYR A 1 72 ? 5.138 6.884 -25.734 1.00 98.75 72 TYR A C 1
ATOM 543 O O . TYR A 1 72 ? 4.732 7.008 -26.894 1.00 98.75 72 TYR A O 1
ATOM 551 N N . ASN A 1 73 ? 4.593 7.578 -24.734 1.00 98.44 73 ASN A N 1
ATOM 552 C CA . ASN A 1 73 ? 3.484 8.504 -24.903 1.00 98.44 73 ASN A CA 1
ATOM 553 C C . ASN A 1 73 ? 3.950 9.968 -24.903 1.00 98.44 73 ASN A C 1
ATOM 555 O O . ASN A 1 73 ? 3.991 10.656 -23.879 1.00 98.44 73 ASN A O 1
ATOM 559 N N . SER A 1 74 ? 4.216 10.502 -26.097 1.00 98.06 74 SER A N 1
ATOM 560 C CA . SER A 1 74 ? 4.646 11.899 -26.259 1.00 98.06 74 SER A CA 1
ATOM 561 C C . SER A 1 74 ? 3.614 12.942 -25.810 1.00 98.06 74 SER A C 1
ATOM 563 O O . SER A 1 74 ? 3.977 14.087 -25.574 1.00 98.06 74 SER A O 1
ATOM 565 N N . ALA A 1 75 ? 2.320 12.594 -25.757 1.00 98.00 75 ALA A N 1
ATOM 566 C CA . ALA A 1 75 ? 1.272 13.547 -25.379 1.00 98.00 75 ALA A CA 1
ATOM 567 C C . ALA A 1 75 ? 1.236 13.804 -23.866 1.00 98.00 75 ALA A C 1
ATOM 569 O O . ALA A 1 75 ? 0.795 14.872 -23.443 1.00 98.00 75 ALA A O 1
ATOM 570 N N . LEU A 1 76 ? 1.717 12.838 -23.082 1.00 98.25 76 LEU A N 1
ATOM 571 C CA . LEU A 1 76 ? 1.765 12.882 -21.622 1.00 98.25 76 LEU A CA 1
ATOM 572 C C . LEU A 1 76 ? 3.174 13.154 -21.084 1.00 98.25 76 LEU A C 1
ATOM 574 O O . LEU A 1 76 ? 3.373 13.153 -19.878 1.00 98.25 76 LEU A O 1
ATOM 578 N N . SER A 1 77 ? 4.141 13.417 -21.960 1.00 98.69 77 SER A N 1
ATOM 579 C CA . SER A 1 77 ? 5.540 13.642 -21.593 1.00 98.69 77 SER A CA 1
ATOM 580 C C . SER A 1 77 ? 5.914 15.127 -21.621 1.00 98.69 77 SER A C 1
ATOM 582 O O . SER A 1 77 ? 5.318 15.902 -22.378 1.00 98.69 77 SER A O 1
ATOM 584 N N . TYR A 1 78 ? 6.884 15.536 -20.799 1.00 98.31 78 TYR A N 1
ATOM 585 C CA . TYR A 1 78 ? 7.309 16.936 -20.687 1.00 98.31 78 TYR A CA 1
ATOM 586 C C . TYR A 1 78 ? 8.733 17.077 -20.129 1.00 98.31 78 TYR A C 1
ATOM 588 O O . TYR A 1 78 ? 9.148 16.292 -19.277 1.00 98.31 78 TYR A O 1
ATOM 596 N N . ASP A 1 79 ? 9.464 18.094 -20.590 1.00 96.81 79 ASP A N 1
ATOM 597 C CA . ASP A 1 79 ? 10.747 18.528 -20.033 1.00 96.81 79 ASP A CA 1
ATOM 598 C C . ASP A 1 79 ? 10.541 19.765 -19.150 1.00 96.81 79 ASP A C 1
ATOM 600 O O . ASP A 1 79 ? 10.364 20.883 -19.644 1.00 96.81 79 ASP A O 1
ATOM 604 N N . PHE A 1 80 ? 10.569 19.568 -17.832 1.00 95.12 80 PHE A N 1
ATOM 605 C CA . PHE A 1 80 ? 10.433 20.642 -16.847 1.00 95.12 80 PHE A CA 1
ATOM 606 C C . PHE A 1 80 ? 11.725 21.439 -16.664 1.00 95.12 80 PHE A C 1
ATOM 608 O O . PHE A 1 80 ? 11.651 22.625 -16.343 1.00 95.12 80 PHE A O 1
ATOM 615 N N . GLN A 1 81 ? 12.884 20.836 -16.942 1.00 91.12 81 GLN A N 1
ATOM 616 C CA . GLN A 1 81 ? 14.176 21.519 -16.902 1.00 91.12 81 GLN A CA 1
ATOM 617 C C . GLN A 1 81 ? 14.288 22.559 -18.031 1.00 91.12 81 GLN A C 1
ATOM 619 O O . GLN A 1 81 ? 14.763 23.682 -17.827 1.00 91.12 81 GLN A O 1
ATOM 624 N N . SER A 1 82 ? 13.872 22.188 -19.244 1.00 92.00 82 SER A N 1
ATOM 625 C CA . SER A 1 82 ? 13.960 23.045 -20.439 1.00 92.00 82 SER A CA 1
ATOM 626 C C . SER A 1 82 ? 12.679 23.836 -20.728 1.00 92.00 82 SER A C 1
ATOM 628 O O . SER A 1 82 ? 12.710 24.747 -21.563 1.00 92.00 82 SER A O 1
ATOM 630 N N . ASP A 1 83 ? 11.588 23.528 -20.019 1.00 93.06 83 ASP A N 1
ATOM 631 C CA . ASP A 1 83 ? 10.231 24.048 -20.237 1.00 93.06 83 ASP A CA 1
ATOM 632 C C . ASP A 1 83 ? 9.749 23.833 -21.684 1.00 93.06 83 ASP A C 1
ATOM 634 O O . ASP A 1 83 ? 9.345 24.766 -22.391 1.00 93.06 83 ASP A O 1
ATOM 638 N N . ASP A 1 84 ? 9.837 22.586 -22.154 1.00 96.00 84 ASP A N 1
ATOM 639 C CA . ASP A 1 84 ? 9.346 22.179 -23.469 1.00 96.00 84 ASP A CA 1
ATOM 640 C C . ASP A 1 84 ? 8.797 20.738 -23.492 1.00 96.00 84 ASP A C 1
ATOM 642 O O . ASP A 1 84 ? 8.701 20.060 -22.476 1.00 96.00 84 ASP A O 1
ATOM 646 N N . SER A 1 85 ? 8.326 20.287 -24.657 1.00 96.25 85 SER A N 1
ATOM 647 C CA . SER A 1 85 ? 7.653 18.991 -24.808 1.00 96.25 85 SER A CA 1
ATOM 648 C C . SER A 1 85 ? 8.589 17.829 -25.168 1.00 96.25 85 SER A C 1
ATOM 650 O O . SER A 1 85 ? 8.093 16.777 -25.567 1.00 96.25 85 SER A O 1
ATOM 652 N N . ASP A 1 86 ? 9.908 18.026 -25.175 1.00 97.44 86 ASP A N 1
ATOM 653 C CA . ASP A 1 86 ? 10.889 17.025 -25.598 1.00 97.44 86 ASP A CA 1
ATOM 654 C C . ASP A 1 86 ? 11.782 16.593 -24.422 1.00 97.44 86 ASP A C 1
ATOM 656 O O . ASP A 1 86 ? 12.861 17.149 -24.225 1.00 97.44 86 ASP A O 1
ATOM 660 N N . PRO A 1 87 ? 11.391 15.557 -23.659 1.00 97.19 87 PRO A N 1
ATOM 661 C CA . PRO A 1 87 ? 12.126 15.085 -22.481 1.00 97.19 87 PRO A CA 1
ATOM 662 C C . PRO A 1 87 ? 13.352 14.231 -22.840 1.00 97.19 87 PRO A C 1
ATOM 664 O O . PRO A 1 87 ? 13.778 13.378 -22.060 1.00 97.19 87 PRO A O 1
ATOM 667 N N . PHE A 1 88 ? 13.907 14.405 -24.042 1.00 96.88 88 PHE A N 1
ATOM 668 C CA . PHE A 1 88 ? 15.052 13.629 -24.489 1.00 96.88 88 PHE A CA 1
ATOM 669 C C . PHE A 1 88 ? 16.285 13.962 -23.627 1.00 96.88 88 PHE A C 1
ATOM 671 O O . PHE A 1 88 ? 16.633 15.142 -23.486 1.00 96.88 88 PHE A O 1
ATOM 678 N N . PRO A 1 89 ? 16.982 12.952 -23.081 1.00 95.56 89 PRO A N 1
ATOM 679 C CA . PRO A 1 89 ? 18.080 13.178 -22.159 1.00 95.56 89 PRO A CA 1
ATOM 680 C C . PRO A 1 89 ? 19.391 13.510 -22.876 1.00 95.56 89 PRO A C 1
ATOM 682 O O . PRO A 1 89 ? 19.637 13.163 -24.040 1.00 95.56 89 PRO A O 1
ATOM 685 N N . LEU A 1 90 ? 20.310 14.127 -22.142 1.00 92.06 90 LEU A N 1
ATOM 686 C CA . LEU A 1 90 ? 21.721 14.128 -22.504 1.00 92.06 90 LEU A CA 1
ATOM 687 C C . LEU A 1 90 ? 22.304 12.713 -22.368 1.00 92.06 90 LEU A C 1
ATOM 689 O O . LEU A 1 90 ? 21.858 11.900 -21.573 1.00 92.06 90 LEU A O 1
ATOM 693 N N . ILE A 1 91 ? 23.397 12.417 -23.079 1.00 87.19 91 ILE A N 1
ATOM 694 C CA . ILE A 1 91 ? 24.041 11.086 -22.999 1.00 87.19 91 ILE A CA 1
ATOM 695 C C . ILE A 1 91 ? 24.439 10.716 -21.555 1.00 87.19 91 ILE A C 1
ATOM 697 O O . ILE A 1 91 ? 24.442 9.540 -21.212 1.00 87.19 91 ILE A O 1
ATOM 701 N N . SER A 1 92 ? 24.791 11.700 -20.721 1.00 90.25 92 SER A N 1
ATOM 702 C CA . SER A 1 92 ? 25.133 11.491 -19.307 1.00 90.25 92 SER A CA 1
ATOM 703 C C . SER A 1 92 ? 23.931 11.313 -18.378 1.00 90.25 92 SER A C 1
ATOM 705 O O . SER A 1 92 ? 24.141 10.909 -17.244 1.00 90.25 92 SER A O 1
ATOM 707 N N . GLU A 1 93 ? 22.729 11.657 -18.836 1.00 94.00 93 GLU A N 1
ATOM 708 C CA . GLU A 1 93 ? 21.459 11.561 -18.107 1.00 94.00 93 GLU A CA 1
ATOM 709 C C . GLU A 1 93 ? 20.784 10.244 -18.496 1.00 94.00 93 GLU A C 1
ATOM 711 O O . GLU A 1 93 ? 19.869 10.190 -19.313 1.00 94.00 93 GLU A O 1
ATOM 716 N N . ASN A 1 94 ? 21.393 9.138 -18.084 1.00 95.62 94 ASN A N 1
ATOM 717 C CA . ASN A 1 94 ? 20.966 7.806 -18.495 1.00 95.62 94 ASN A CA 1
ATOM 718 C C . ASN A 1 94 ? 20.147 7.078 -17.436 1.00 95.62 94 ASN A C 1
ATOM 720 O O . ASN A 1 94 ? 19.781 5.921 -17.655 1.00 95.62 94 ASN A O 1
ATOM 724 N N . HIS A 1 95 ? 19.880 7.729 -16.307 1.00 97.75 95 HIS A N 1
ATOM 725 C CA . HIS A 1 95 ? 19.199 7.115 -15.187 1.00 97.75 95 HIS A CA 1
ATOM 726 C C . HIS A 1 95 ? 17.738 6.818 -15.545 1.00 97.75 95 HIS A C 1
ATOM 728 O O . HIS A 1 95 ? 17.334 5.654 -15.496 1.00 97.75 95 HIS A O 1
ATOM 734 N N . GLY A 1 96 ? 16.998 7.796 -16.071 1.00 98.31 96 GLY A N 1
ATOM 735 C CA . GLY A 1 96 ? 15.606 7.633 -16.481 1.00 98.31 96 GLY A CA 1
ATOM 736 C C . GLY A 1 96 ? 15.414 6.583 -17.574 1.00 98.31 96 GLY A C 1
ATOM 737 O O . GLY A 1 96 ? 14.488 5.778 -17.503 1.00 98.31 96 GLY A O 1
ATOM 738 N N . THR A 1 97 ? 16.324 6.496 -18.549 1.00 98.62 97 THR A N 1
ATOM 739 C CA . THR A 1 97 ? 16.290 5.428 -19.568 1.00 98.62 97 THR A CA 1
ATOM 740 C C . THR A 1 97 ? 16.473 4.037 -18.964 1.00 98.62 97 THR A C 1
ATOM 742 O O . THR A 1 97 ? 15.827 3.097 -19.419 1.00 98.62 97 THR A O 1
ATOM 745 N N . ARG A 1 98 ? 17.327 3.877 -17.946 1.00 98.62 98 ARG A N 1
ATOM 746 C CA . ARG A 1 98 ? 17.532 2.590 -17.256 1.00 98.62 98 ARG A CA 1
ATOM 747 C C . ARG A 1 98 ? 16.326 2.204 -16.406 1.00 98.62 98 ARG A C 1
ATOM 749 O O . ARG A 1 98 ? 15.929 1.039 -16.414 1.00 98.62 98 ARG A O 1
ATOM 756 N N . VAL A 1 99 ? 15.730 3.183 -15.726 1.00 98.81 99 VAL A N 1
ATOM 757 C CA . VAL A 1 99 ? 14.487 3.036 -14.954 1.00 98.81 99 VAL A CA 1
ATOM 758 C C . VAL A 1 99 ? 13.332 2.623 -15.872 1.00 98.81 99 VAL A C 1
ATOM 760 O O . VAL A 1 99 ? 12.649 1.640 -15.590 1.00 98.81 99 VAL A O 1
ATOM 763 N N . ALA A 1 100 ? 13.163 3.305 -17.009 1.00 98.81 100 ALA A N 1
ATOM 764 C CA . ALA A 1 100 ? 12.114 3.006 -17.982 1.00 98.81 100 ALA A CA 1
ATOM 765 C C . ALA A 1 100 ? 12.216 1.576 -18.538 1.00 98.81 100 ALA A C 1
ATOM 767 O O . ALA A 1 100 ? 11.199 0.901 -18.642 1.00 98.81 100 ALA A O 1
ATOM 768 N N . GLY A 1 101 ? 13.421 1.076 -18.834 1.00 98.75 101 GLY A N 1
ATOM 769 C CA . GLY A 1 101 ? 13.592 -0.298 -19.323 1.00 98.75 101 GLY A CA 1
ATOM 770 C C . GLY A 1 101 ? 13.103 -1.368 -18.348 1.00 98.75 101 GLY A C 1
ATOM 771 O O . GLY A 1 101 ? 12.501 -2.347 -18.778 1.00 98.75 101 GLY A O 1
ATOM 772 N N . ILE A 1 102 ? 13.296 -1.162 -17.040 1.00 98.94 102 ILE A N 1
ATOM 773 C CA . ILE A 1 102 ? 12.814 -2.099 -16.012 1.00 98.94 102 ILE A CA 1
ATOM 774 C C . ILE A 1 102 ? 11.288 -2.057 -15.924 1.00 98.94 102 ILE A C 1
ATOM 776 O O . ILE A 1 102 ? 10.664 -3.105 -15.806 1.00 98.94 102 ILE A O 1
ATOM 780 N N . ALA A 1 103 ? 10.685 -0.868 -15.984 1.00 98.88 103 ALA A N 1
ATOM 781 C CA . ALA A 1 103 ? 9.240 -0.723 -15.845 1.00 98.88 103 ALA A CA 1
ATOM 782 C C . ALA A 1 103 ? 8.478 -1.180 -17.100 1.00 98.88 103 ALA A C 1
ATOM 784 O O . ALA A 1 103 ? 7.537 -1.956 -16.983 1.00 98.88 103 ALA A O 1
ATOM 785 N N . VAL A 1 104 ? 8.883 -0.709 -18.285 1.00 98.62 104 VAL A N 1
ATOM 786 C CA . VAL A 1 104 ? 8.059 -0.700 -19.514 1.00 98.62 104 VAL A CA 1
ATOM 787 C C . VAL A 1 104 ? 8.824 -1.093 -20.783 1.00 98.62 104 VAL A C 1
ATOM 789 O O . VAL A 1 104 ? 8.449 -0.694 -21.885 1.00 98.62 104 VAL A O 1
ATOM 792 N N . GLY A 1 105 ? 9.933 -1.826 -20.666 1.00 98.12 105 GLY A N 1
ATOM 793 C CA . GLY A 1 105 ? 10.594 -2.403 -21.838 1.00 98.12 105 GLY A CA 1
ATOM 794 C C . GLY A 1 105 ? 9.637 -3.303 -22.631 1.00 98.12 105 GLY A C 1
ATOM 795 O O . GLY A 1 105 ? 9.079 -4.230 -22.055 1.00 98.12 105 GLY A O 1
ATOM 796 N N . GLU A 1 106 ? 9.464 -3.045 -23.930 1.00 93.62 106 GLU A N 1
ATOM 797 C CA . GLU A 1 106 ? 8.432 -3.672 -24.784 1.00 93.62 106 GLU A CA 1
ATOM 798 C C . GLU A 1 106 ? 8.439 -5.209 -24.717 1.00 93.62 106 GLU A C 1
ATOM 800 O O . GLU A 1 106 ? 7.392 -5.843 -24.627 1.00 93.62 106 GLU A O 1
ATOM 805 N N . GLY A 1 107 ? 9.625 -5.824 -24.728 1.00 89.25 107 GLY A N 1
ATOM 806 C CA . GLY A 1 107 ? 9.768 -7.275 -24.764 1.00 89.25 107 GLY A CA 1
ATOM 807 C C . GLY A 1 107 ? 9.108 -7.943 -25.977 1.00 89.25 107 GLY A C 1
ATOM 808 O O . GLY A 1 107 ? 8.415 -7.346 -26.797 1.00 89.25 107 GLY A O 1
ATOM 809 N N . ASN A 1 108 ? 9.346 -9.240 -26.133 1.00 88.31 108 ASN A N 1
ATOM 810 C CA . ASN A 1 108 ? 8.867 -10.081 -27.228 1.00 88.31 108 ASN A CA 1
ATOM 811 C C . ASN A 1 108 ? 9.120 -9.531 -28.650 1.00 88.31 108 ASN A C 1
ATOM 813 O O . ASN A 1 108 ? 8.480 -9.979 -29.619 1.00 88.31 108 ASN A O 1
ATOM 817 N N . ASN A 1 109 ? 10.073 -8.610 -28.802 1.00 91.62 109 ASN A N 1
ATOM 818 C CA . ASN A 1 109 ? 10.355 -7.866 -30.032 1.00 91.62 109 ASN A CA 1
ATOM 819 C C . ASN A 1 109 ? 11.658 -8.342 -30.723 1.00 91.62 109 ASN A C 1
ATOM 821 O O . ASN A 1 109 ? 12.046 -7.816 -31.769 1.00 91.62 109 ASN A O 1
ATOM 825 N N . ASP A 1 110 ? 12.269 -9.418 -30.204 1.00 93.56 110 ASP A N 1
ATOM 826 C CA . ASP A 1 110 ? 13.563 -9.990 -30.616 1.00 93.56 110 ASP A CA 1
ATOM 827 C C . ASP A 1 110 ? 14.772 -9.058 -30.348 1.00 93.56 110 ASP A C 1
ATOM 829 O O . ASP A 1 110 ? 15.836 -9.216 -30.968 1.00 93.56 110 ASP A O 1
ATOM 833 N N . LEU A 1 111 ? 14.622 -8.084 -29.445 1.00 93.44 111 LEU A N 1
ATOM 834 C CA . LEU A 1 111 ? 15.633 -7.100 -29.058 1.00 93.44 111 LEU A CA 1
ATOM 835 C C . LEU A 1 111 ? 15.820 -7.107 -27.538 1.00 93.44 111 LEU A C 1
ATOM 837 O O . LEU A 1 111 ? 14.980 -7.590 -26.800 1.00 93.44 111 LEU A O 1
ATOM 841 N N . GLY A 1 112 ? 17.003 -6.669 -27.106 1.00 95.94 112 GLY A N 1
ATOM 842 C CA . GLY A 1 112 ? 17.381 -6.473 -25.706 1.00 95.94 112 GLY A CA 1
ATOM 843 C C . GLY A 1 112 ? 16.622 -7.233 -24.626 1.00 95.94 112 GLY A C 1
ATOM 844 O O . GLY A 1 112 ? 16.898 -8.414 -24.404 1.00 95.94 112 GLY A O 1
ATOM 845 N N . ILE A 1 113 ? 15.796 -6.478 -23.901 1.00 97.56 113 ILE A N 1
ATOM 846 C CA . ILE A 1 113 ? 15.192 -6.810 -22.606 1.00 97.56 113 ILE A CA 1
ATOM 847 C C . ILE A 1 113 ? 13.661 -6.795 -22.684 1.00 97.56 113 ILE A C 1
ATOM 849 O O . ILE A 1 113 ? 13.079 -6.265 -23.626 1.00 97.56 113 ILE A O 1
ATOM 853 N N . ILE A 1 114 ? 13.018 -7.295 -21.631 1.00 98.06 114 ILE A N 1
ATOM 854 C CA . ILE A 1 114 ? 11.585 -7.120 -21.359 1.00 98.06 114 ILE A CA 1
ATOM 855 C C . ILE A 1 114 ? 11.389 -6.387 -20.025 1.00 98.06 114 ILE A C 1
ATOM 857 O O . ILE A 1 114 ? 12.092 -6.665 -19.058 1.00 98.06 114 ILE A O 1
ATOM 861 N N . GLY A 1 115 ? 10.480 -5.419 -19.965 1.00 98.44 115 GLY A N 1
ATOM 862 C CA . GLY A 1 115 ? 10.117 -4.726 -18.728 1.00 98.44 115 GLY A CA 1
ATOM 863 C C . GLY A 1 115 ? 9.136 -5.533 -17.883 1.00 98.44 115 GLY A C 1
ATOM 864 O O . GLY A 1 115 ? 8.604 -6.550 -18.316 1.00 98.44 115 GLY A O 1
ATOM 865 N N . ALA A 1 116 ? 8.863 -5.062 -16.671 1.00 98.75 116 ALA A N 1
ATOM 866 C CA . ALA A 1 116 ? 7.874 -5.663 -15.785 1.00 98.75 116 ALA A CA 1
ATOM 867 C C . ALA A 1 116 ? 6.440 -5.538 -16.336 1.00 98.75 116 ALA A C 1
ATOM 869 O O . ALA A 1 116 ? 5.666 -6.487 -16.243 1.00 98.75 116 ALA A O 1
ATOM 870 N N . ALA A 1 117 ? 6.114 -4.408 -16.964 1.00 98.69 117 ALA A N 1
ATOM 871 C CA . ALA A 1 117 ? 4.852 -4.142 -17.648 1.00 98.69 117 ALA A CA 1
ATOM 872 C C . ALA A 1 117 ? 5.105 -3.861 -19.143 1.00 98.69 117 ALA A C 1
ATOM 874 O O . ALA A 1 117 ? 5.114 -2.699 -19.559 1.00 98.69 117 ALA A O 1
ATOM 875 N N . PRO A 1 118 ? 5.372 -4.904 -19.950 1.00 98.25 118 PRO A N 1
ATOM 876 C CA . PRO A 1 118 ? 5.815 -4.750 -21.335 1.00 98.25 118 PRO A CA 1
ATOM 877 C C . PRO A 1 118 ? 4.820 -4.052 -22.268 1.00 98.25 118 PRO A C 1
ATOM 879 O O . PRO A 1 118 ? 5.251 -3.433 -23.234 1.00 98.25 118 PRO A O 1
ATOM 882 N N . ASP A 1 119 ? 3.519 -4.100 -21.971 1.00 98.25 119 ASP A N 1
ATOM 883 C CA . ASP A 1 119 ? 2.472 -3.458 -22.779 1.00 98.25 119 ASP A CA 1
ATOM 884 C C . ASP A 1 119 ? 1.935 -2.158 -22.136 1.00 98.25 119 ASP A C 1
ATOM 886 O O . ASP A 1 119 ? 1.020 -1.520 -22.666 1.00 98.25 119 ASP A O 1
ATOM 890 N N . ALA A 1 120 ? 2.500 -1.722 -21.002 1.00 98.75 120 ALA A N 1
ATOM 891 C CA . ALA A 1 120 ? 2.193 -0.407 -20.445 1.00 98.75 120 ALA A CA 1
ATOM 892 C C . ALA A 1 120 ? 2.835 0.706 -21.275 1.00 98.75 120 ALA A C 1
ATOM 894 O O . ALA A 1 120 ? 3.962 0.598 -21.760 1.00 98.75 120 ALA A O 1
ATOM 895 N N . THR A 1 121 ? 2.140 1.840 -21.375 1.00 98.81 121 THR A N 1
ATOM 896 C CA . THR A 1 121 ? 2.740 3.046 -21.958 1.00 98.81 121 THR A CA 1
ATOM 897 C C . THR A 1 121 ? 3.400 3.888 -20.877 1.00 98.81 121 THR A C 1
ATOM 899 O O . THR A 1 121 ? 3.062 3.789 -19.696 1.00 98.81 121 THR A O 1
ATOM 902 N N . PHE A 1 122 ? 4.331 4.757 -21.262 1.00 98.88 122 PHE A N 1
ATOM 903 C CA . PHE A 1 122 ? 4.974 5.651 -20.307 1.00 98.88 122 PHE A CA 1
ATOM 904 C C . PHE A 1 122 ? 5.019 7.103 -20.759 1.00 98.88 122 PHE A C 1
ATOM 906 O O . PHE A 1 122 ? 5.128 7.426 -21.946 1.00 98.88 122 PHE A O 1
ATOM 913 N N . ALA A 1 123 ? 4.984 7.980 -19.764 1.00 98.75 123 ALA A N 1
ATOM 914 C CA . ALA A 1 123 ? 5.294 9.390 -19.886 1.00 98.75 123 ALA A CA 1
ATOM 915 C C . ALA A 1 123 ? 6.706 9.645 -19.351 1.00 98.75 123 ALA A C 1
ATOM 917 O O . ALA A 1 123 ? 7.040 9.217 -18.251 1.00 98.75 123 ALA A O 1
ATOM 918 N N . SER A 1 124 ? 7.540 10.363 -20.100 1.00 98.62 124 SER A N 1
ATOM 919 C CA . SER A 1 124 ? 8.831 10.838 -19.597 1.00 98.62 124 SER A CA 1
ATOM 920 C C . SER A 1 124 ? 8.671 12.254 -19.050 1.00 98.62 124 SER A C 1
ATOM 922 O O . SER A 1 124 ? 8.319 13.175 -19.792 1.00 98.62 124 SER A O 1
ATOM 924 N N . LEU A 1 125 ? 8.899 12.406 -17.746 1.00 98.25 125 LEU A N 1
ATOM 925 C CA . LEU A 1 125 ? 8.778 13.657 -17.002 1.00 98.25 125 LEU A CA 1
ATOM 926 C C . LEU A 1 125 ? 10.182 14.079 -16.565 1.00 98.25 125 LEU A C 1
ATOM 928 O O . LEU A 1 125 ? 10.667 13.672 -15.511 1.00 98.25 125 LEU A O 1
ATOM 932 N N . ARG A 1 126 ? 10.864 14.836 -17.430 1.00 96.88 126 ARG A N 1
ATOM 933 C CA . ARG A 1 126 ? 12.275 15.187 -17.242 1.00 96.88 126 ARG A CA 1
ATOM 934 C C . ARG A 1 126 ? 12.426 16.342 -16.256 1.00 96.88 126 ARG A C 1
ATOM 936 O O . ARG A 1 126 ? 11.895 17.426 -16.494 1.00 96.88 126 ARG A O 1
ATOM 943 N N . VAL A 1 127 ? 13.177 16.110 -15.188 1.00 93.44 127 VAL A N 1
ATOM 944 C CA . VAL A 1 127 ? 13.477 17.054 -14.104 1.00 93.44 127 VAL A CA 1
ATOM 945 C C . VAL A 1 127 ? 14.980 17.062 -13.821 1.00 93.44 127 VAL A C 1
ATOM 947 O O . VAL A 1 127 ? 15.677 16.093 -14.115 1.00 93.44 127 VAL A O 1
ATOM 950 N N . ASP A 1 128 ? 15.505 18.156 -13.262 1.00 84.00 128 ASP A N 1
ATOM 951 C CA . ASP A 1 128 ? 16.931 18.254 -12.907 1.00 84.00 128 ASP A CA 1
ATOM 952 C C . ASP A 1 128 ? 17.214 18.320 -11.403 1.00 84.00 128 ASP A C 1
ATOM 954 O O . ASP A 1 128 ? 18.372 18.462 -10.993 1.00 84.00 128 ASP A O 1
ATOM 958 N N . PHE A 1 129 ? 16.152 18.207 -10.595 1.00 80.88 129 PHE A N 1
ATOM 959 C CA . PHE A 1 129 ? 16.168 18.175 -9.129 1.00 80.88 129 PHE A CA 1
ATOM 960 C C . PHE A 1 129 ? 16.877 19.374 -8.479 1.00 80.88 129 PHE A C 1
ATOM 962 O O . PHE A 1 129 ? 17.248 19.346 -7.304 1.00 80.88 129 PHE A O 1
ATOM 969 N N . SER A 1 130 ? 17.097 20.455 -9.233 1.00 75.88 130 SER A N 1
ATOM 970 C CA . SER A 1 130 ? 17.709 21.686 -8.729 1.00 75.88 130 SER A CA 1
ATOM 971 C C . SER A 1 130 ? 16.669 22.726 -8.305 1.00 75.88 130 SER A C 1
ATOM 973 O O . SER A 1 130 ? 17.010 23.750 -7.696 1.00 75.88 130 SER A O 1
ATOM 975 N N . SER A 1 131 ? 15.396 22.463 -8.614 1.00 76.50 131 SER A N 1
ATOM 976 C CA . SER A 1 131 ? 14.282 23.387 -8.475 1.00 76.50 131 SER A CA 1
ATOM 977 C C . SER A 1 131 ? 13.061 22.706 -7.867 1.00 76.50 131 SER A C 1
ATOM 979 O O . SER A 1 131 ? 12.312 21.998 -8.527 1.00 76.50 131 SER A O 1
ATOM 981 N N . ALA A 1 132 ? 12.773 23.094 -6.630 1.00 72.56 132 ALA A N 1
ATOM 982 C CA . ALA A 1 132 ? 11.549 22.794 -5.892 1.00 72.56 132 ALA A CA 1
ATOM 983 C C . ALA A 1 132 ? 10.227 22.934 -6.681 1.00 72.56 132 ALA A C 1
ATOM 985 O O . ALA A 1 132 ? 9.222 22.311 -6.349 1.00 72.56 132 ALA A O 1
ATOM 986 N N . ILE A 1 133 ? 10.186 23.840 -7.665 1.00 78.81 133 ILE A N 1
ATOM 987 C CA . ILE A 1 133 ? 8.988 24.082 -8.478 1.00 78.81 133 ILE A CA 1
ATOM 988 C C . ILE A 1 133 ? 8.852 23.019 -9.571 1.00 78.81 133 ILE A C 1
ATOM 990 O O . ILE A 1 133 ? 7.730 22.665 -9.917 1.00 78.81 133 ILE A O 1
ATOM 994 N N . GLU A 1 134 ? 9.964 22.533 -10.117 1.00 83.12 134 GLU A N 1
ATOM 995 C CA . GLU A 1 134 ? 9.962 21.512 -11.167 1.00 83.12 134 GLU A CA 1
ATOM 996 C C . GLU A 1 134 ? 9.477 20.176 -10.612 1.00 83.12 134 GLU A C 1
ATOM 998 O O . GLU A 1 134 ? 8.590 19.580 -11.217 1.00 83.12 134 GLU A O 1
ATOM 1003 N N . ASP A 1 135 ? 9.939 19.791 -9.418 1.00 81.38 135 ASP A N 1
ATOM 1004 C CA . ASP A 1 135 ? 9.481 18.583 -8.720 1.00 81.38 135 ASP A CA 1
ATOM 1005 C C . ASP A 1 135 ? 7.950 18.591 -8.559 1.00 81.38 135 ASP A C 1
ATOM 1007 O O . ASP A 1 135 ? 7.259 17.662 -8.970 1.00 81.38 135 ASP A O 1
ATOM 1011 N N . TYR A 1 136 ? 7.394 19.699 -8.049 1.00 83.81 136 TYR A N 1
ATOM 1012 C CA . TYR A 1 136 ? 5.945 19.896 -7.927 1.00 83.81 136 TYR A CA 1
ATOM 1013 C C . TYR A 1 136 ? 5.212 19.776 -9.272 1.00 83.81 136 TYR A C 1
ATOM 1015 O O . TYR A 1 136 ? 4.162 19.134 -9.365 1.00 83.81 136 TYR A O 1
ATOM 1023 N N . LEU A 1 137 ? 5.728 20.431 -10.316 1.00 89.69 137 LEU A N 1
ATOM 1024 C CA . LEU A 1 137 ? 5.085 20.428 -11.627 1.00 89.69 137 LEU A CA 1
ATOM 1025 C C . LEU A 1 137 ? 5.091 19.030 -12.245 1.00 89.69 137 LEU A C 1
ATOM 1027 O O . LEU A 1 137 ? 4.077 18.639 -12.814 1.00 89.69 137 LEU A O 1
ATOM 1031 N N . ALA A 1 138 ? 6.181 18.277 -12.096 1.00 93.50 138 ALA A N 1
ATOM 1032 C CA . ALA A 1 138 ? 6.279 16.907 -12.581 1.00 93.50 138 ALA A CA 1
ATOM 1033 C C . ALA A 1 138 ? 5.327 15.970 -11.827 1.00 93.50 138 ALA A C 1
ATOM 1035 O O . ALA A 1 138 ? 4.550 15.256 -12.459 1.00 93.50 138 ALA A O 1
ATOM 1036 N N . LEU A 1 139 ? 5.307 16.040 -10.492 1.00 94.19 139 LEU A N 1
ATOM 1037 C CA . LEU A 1 139 ? 4.447 15.207 -9.644 1.00 94.19 139 LEU A CA 1
ATOM 1038 C C . LEU A 1 139 ? 2.947 15.489 -9.828 1.00 94.19 139 LEU A C 1
ATOM 1040 O O . LEU A 1 139 ? 2.128 14.649 -9.473 1.00 94.19 139 LEU A O 1
ATOM 1044 N N . SER A 1 140 ? 2.574 16.646 -10.385 1.00 93.50 140 SER A N 1
ATOM 1045 C CA . SER A 1 140 ? 1.178 17.017 -10.670 1.00 93.50 140 SER A CA 1
ATOM 1046 C C . SER A 1 140 ? 0.773 16.914 -12.141 1.00 93.50 140 SER A C 1
ATOM 1048 O O . SER A 1 140 ? -0.385 17.161 -12.495 1.00 93.50 140 SER A O 1
ATOM 1050 N N . TYR A 1 141 ? 1.707 16.567 -13.024 1.00 96.38 141 TYR A N 1
ATOM 1051 C CA . TYR A 1 141 ? 1.481 16.636 -14.459 1.00 96.38 141 TYR A CA 1
ATOM 1052 C C . TYR A 1 141 ? 0.559 15.522 -14.946 1.00 96.38 141 TYR A C 1
ATOM 1054 O O . TYR A 1 141 ? 0.874 14.353 -14.777 1.00 96.38 141 TYR A O 1
ATOM 1062 N N . GLN A 1 142 ? -0.543 15.882 -15.612 1.00 97.38 142 GLN A N 1
ATOM 1063 C CA . GLN A 1 142 ? -1.485 14.930 -16.225 1.00 97.38 142 GLN A CA 1
ATOM 1064 C C . GLN A 1 142 ? -2.041 13.888 -15.236 1.00 97.38 142 GLN A C 1
ATOM 1066 O O . GLN A 1 142 ? -2.238 12.735 -15.599 1.00 97.38 142 GLN A O 1
ATOM 1071 N N . ASN A 1 143 ? -2.342 14.301 -14.002 1.00 96.75 143 ASN A N 1
ATOM 1072 C CA . ASN A 1 143 ? -2.820 13.432 -12.914 1.00 96.75 143 ASN A CA 1
ATOM 1073 C C . ASN A 1 143 ? -4.090 12.600 -13.231 1.00 96.75 143 ASN A C 1
ATOM 1075 O O . ASN A 1 143 ? -4.392 11.624 -12.548 1.00 96.75 143 ASN A O 1
ATOM 1079 N N . GLN A 1 144 ? -4.849 12.964 -14.269 1.00 98.19 144 GLN A N 1
ATOM 1080 C CA . GLN A 1 144 ? -6.007 12.194 -14.742 1.00 98.19 144 GLN A CA 1
ATOM 1081 C C . GLN A 1 144 ? -5.659 11.111 -15.769 1.00 98.19 144 GLN A C 1
ATOM 1083 O O . GLN A 1 144 ? -6.444 10.184 -15.934 1.00 98.19 144 GLN A O 1
ATOM 1088 N N . ASP A 1 145 ? -4.531 11.247 -16.468 1.00 98.31 145 ASP A N 1
ATOM 1089 C CA . ASP A 1 145 ? -4.133 10.378 -17.581 1.00 98.31 145 ASP A CA 1
ATOM 1090 C C . ASP A 1 145 ? -2.874 9.547 -17.267 1.00 98.31 145 ASP A C 1
ATOM 1092 O O . ASP A 1 145 ? -2.615 8.563 -17.952 1.00 98.31 145 ASP A O 1
ATOM 1096 N N . ILE A 1 146 ? -2.074 9.940 -16.270 1.00 98.81 146 ILE A N 1
ATOM 1097 C CA . ILE A 1 146 ? -0.975 9.137 -15.717 1.00 98.81 146 ILE A CA 1
ATOM 1098 C C . ILE A 1 146 ? -1.510 8.368 -14.514 1.00 98.81 146 ILE A C 1
ATOM 1100 O O . ILE A 1 146 ? -2.109 8.970 -13.629 1.00 98.81 146 ILE A O 1
ATOM 1104 N N . ASP A 1 147 ? -1.275 7.059 -14.450 1.00 98.88 147 ASP A N 1
ATOM 1105 C CA . ASP A 1 147 ? -1.739 6.236 -13.334 1.00 98.88 147 ASP A CA 1
ATOM 1106 C C . ASP A 1 147 ? -0.724 6.206 -12.186 1.00 98.88 147 ASP A C 1
ATOM 1108 O O . ASP A 1 147 ? -1.066 6.427 -11.020 1.00 98.88 147 ASP A O 1
ATOM 1112 N N . ILE A 1 148 ? 0.538 5.953 -12.536 1.00 98.94 148 ILE A N 1
ATOM 1113 C CA . ILE A 1 148 ? 1.622 5.663 -11.595 1.00 98.94 148 ILE A CA 1
ATOM 1114 C C . ILE A 1 148 ? 2.755 6.662 -11.820 1.00 98.94 148 ILE A C 1
ATOM 1116 O O . ILE A 1 148 ? 3.197 6.831 -12.951 1.00 98.94 148 ILE A O 1
ATOM 1120 N N . TYR A 1 149 ? 3.273 7.281 -10.762 1.00 98.81 149 TYR A N 1
ATOM 1121 C CA . TYR A 1 149 ? 4.492 8.091 -10.803 1.00 98.81 149 TYR A CA 1
ATOM 1122 C C . TYR A 1 149 ? 5.637 7.304 -10.165 1.00 98.81 149 TYR A C 1
ATOM 1124 O O . TYR A 1 149 ? 5.648 7.074 -8.955 1.00 98.81 149 TYR A O 1
ATOM 1132 N N . SER A 1 150 ? 6.605 6.898 -10.985 1.00 98.81 150 SER A N 1
ATOM 1133 C CA . SER A 1 150 ? 7.802 6.173 -10.557 1.00 98.81 150 SER A CA 1
ATOM 1134 C C . SER A 1 150 ? 8.941 7.161 -10.305 1.00 98.81 150 SER A C 1
ATOM 1136 O O . SER A 1 150 ? 9.421 7.804 -11.241 1.00 98.81 150 SER A O 1
ATOM 1138 N N . ASN A 1 151 ? 9.382 7.262 -9.051 1.00 97.88 151 ASN A N 1
ATOM 1139 C CA . ASN A 1 151 ? 10.348 8.251 -8.574 1.00 97.88 151 ASN A CA 1
ATOM 1140 C C . ASN A 1 151 ? 11.593 7.549 -8.018 1.00 97.88 151 ASN A C 1
ATOM 1142 O O . ASN A 1 151 ? 11.679 7.207 -6.839 1.00 97.88 151 ASN A O 1
ATOM 1146 N N . SER A 1 152 ? 12.580 7.323 -8.883 1.00 97.19 152 SER A N 1
ATOM 1147 C CA . SER A 1 152 ? 13.828 6.633 -8.530 1.00 97.19 152 SER A CA 1
ATOM 1148 C C . SER A 1 152 ? 14.897 7.578 -7.950 1.00 97.19 152 SER A C 1
ATOM 1150 O O . SER A 1 152 ? 16.090 7.420 -8.215 1.00 97.19 152 SER A O 1
ATOM 1152 N N . TRP A 1 153 ? 14.465 8.558 -7.159 1.00 92.94 153 TRP A N 1
ATOM 1153 C CA . TRP A 1 153 ? 15.270 9.616 -6.550 1.00 92.94 153 TRP A CA 1
ATOM 1154 C C . TRP A 1 153 ? 14.820 9.860 -5.103 1.00 92.94 153 TRP A C 1
ATOM 1156 O O . TRP A 1 153 ? 13.725 9.464 -4.710 1.00 92.94 153 TRP A O 1
ATOM 1166 N N . SER A 1 154 ? 15.675 10.505 -4.313 1.00 86.81 154 SER A N 1
ATOM 1167 C CA . SER A 1 154 ? 15.412 10.863 -2.916 1.00 86.81 154 SER A CA 1
ATOM 1168 C C . SER 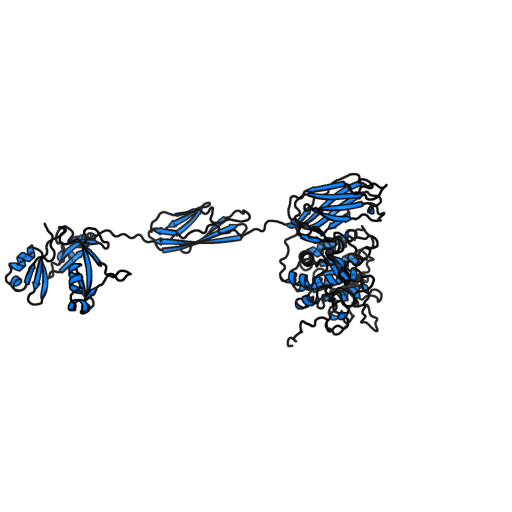A 1 154 ? 16.005 12.239 -2.606 1.00 86.81 154 SER A C 1
ATOM 1170 O O . SER A 1 154 ? 16.801 12.784 -3.381 1.00 86.81 154 SER A O 1
ATOM 1172 N N . MET A 1 155 ? 15.643 12.807 -1.461 1.00 83.88 155 MET A N 1
ATOM 1173 C CA . MET A 1 155 ? 16.262 14.018 -0.937 1.00 83.88 155 MET A CA 1
ATOM 1174 C C . MET A 1 155 ? 17.732 13.757 -0.589 1.00 83.88 155 MET A C 1
ATOM 1176 O O . MET A 1 155 ? 18.124 12.670 -0.170 1.00 83.88 155 MET A O 1
ATOM 1180 N N . ALA A 1 156 ? 18.564 14.784 -0.762 1.00 79.25 156 ALA A N 1
ATOM 1181 C CA . ALA A 1 156 ? 19.987 14.712 -0.429 1.00 79.25 156 ALA A CA 1
ATOM 1182 C C . ALA A 1 156 ? 20.280 14.975 1.059 1.00 79.25 156 ALA A C 1
ATOM 1184 O O . ALA A 1 156 ? 21.372 14.664 1.531 1.00 79.25 156 ALA A O 1
ATOM 1185 N N . GLU A 1 157 ? 19.351 15.613 1.777 1.00 85.31 157 GLU A N 1
ATOM 1186 C CA . GLU A 1 157 ? 19.513 16.012 3.175 1.00 85.31 157 GLU A CA 1
ATOM 1187 C C . GLU A 1 157 ? 18.342 15.501 4.020 1.00 85.31 157 GLU A C 1
ATOM 1189 O O . GLU A 1 157 ? 17.179 15.748 3.701 1.00 85.31 157 GLU A O 1
ATOM 1194 N N . ASN A 1 158 ? 18.673 14.852 5.135 1.00 90.94 158 ASN A N 1
ATOM 1195 C CA . ASN A 1 158 ? 17.709 14.331 6.101 1.00 90.94 158 ASN A CA 1
ATOM 1196 C C . ASN A 1 158 ? 17.056 15.444 6.924 1.00 90.94 158 ASN A C 1
ATOM 1198 O O . ASN A 1 158 ? 17.709 16.430 7.282 1.00 90.94 158 ASN A O 1
ATOM 1202 N N . PHE A 1 159 ? 15.797 15.234 7.319 1.00 90.56 159 PHE A N 1
ATOM 1203 C CA . PHE A 1 159 ? 15.010 16.169 8.135 1.00 90.56 159 PHE A CA 1
ATOM 1204 C C . PHE A 1 159 ? 14.829 17.546 7.487 1.00 90.56 159 PHE A C 1
ATOM 1206 O O . PHE A 1 159 ? 14.789 18.576 8.168 1.00 90.56 159 PHE A O 1
ATOM 1213 N N . VAL A 1 160 ? 14.745 17.570 6.157 1.00 88.06 160 VAL A N 1
ATOM 1214 C CA . VAL A 1 160 ? 14.442 18.769 5.379 1.00 88.06 160 VAL A CA 1
ATOM 1215 C C . VAL A 1 160 ? 13.058 18.612 4.778 1.00 88.06 160 VAL A C 1
ATOM 1217 O O . VAL A 1 160 ? 12.797 17.683 4.020 1.00 88.06 160 VAL A O 1
ATOM 1220 N N . GLU A 1 161 ? 12.173 19.550 5.104 1.00 86.56 161 GLU A N 1
ATOM 1221 C CA . GLU A 1 161 ? 10.844 19.589 4.505 1.00 86.56 161 GLU A CA 1
ATOM 1222 C C . GLU A 1 161 ? 10.955 19.940 3.008 1.00 86.56 161 GLU A C 1
ATOM 1224 O O . GLU A 1 161 ? 11.498 21.003 2.665 1.00 86.56 161 GLU A O 1
ATOM 1229 N N . PRO A 1 162 ? 10.451 19.083 2.101 1.00 83.81 162 PRO A N 1
ATOM 1230 C CA . PRO A 1 162 ? 10.343 19.396 0.695 1.00 83.81 162 PRO A CA 1
ATOM 1231 C C . PRO A 1 162 ? 9.339 20.538 0.502 1.00 83.81 162 PRO A C 1
ATOM 1233 O O . PRO A 1 162 ? 8.572 20.892 1.408 1.00 83.81 162 PRO A O 1
ATOM 1236 N N . PRO A 1 163 ? 9.322 21.148 -0.690 1.00 84.88 163 PRO A N 1
ATOM 1237 C CA . PRO A 1 163 ? 8.414 22.244 -0.989 1.00 84.88 163 PRO A CA 1
ATOM 1238 C C . PRO A 1 163 ? 6.972 21.838 -0.695 1.00 84.88 163 PRO A C 1
ATOM 1240 O O . PRO A 1 163 ? 6.501 20.838 -1.227 1.00 84.88 163 PRO A O 1
ATOM 1243 N N . GLN A 1 164 ? 6.257 22.644 0.097 1.00 87.06 164 GLN A N 1
ATOM 1244 C CA . GLN A 1 164 ? 4.870 22.343 0.479 1.00 87.06 164 GLN A CA 1
ATOM 1245 C C . GLN A 1 164 ? 3.994 22.018 -0.734 1.00 87.06 164 GLN A C 1
ATOM 1247 O O . GLN A 1 164 ? 3.207 21.092 -0.685 1.00 87.06 164 GLN A O 1
ATOM 1252 N N . LEU A 1 165 ? 4.198 22.719 -1.854 1.00 87.69 165 LEU A N 1
ATOM 1253 C CA . LEU A 1 165 ? 3.463 22.455 -3.089 1.00 87.69 165 LEU A CA 1
ATOM 1254 C C . LEU A 1 165 ? 3.636 21.014 -3.590 1.00 87.69 165 LEU A C 1
ATOM 1256 O O . LEU A 1 165 ? 2.669 20.442 -4.069 1.00 87.69 165 LEU A O 1
ATOM 1260 N N . ALA A 1 166 ? 4.834 20.429 -3.492 1.00 88.56 166 ALA A N 1
ATOM 1261 C CA . ALA A 1 166 ? 5.076 19.047 -3.906 1.00 88.56 166 ALA A CA 1
ATOM 1262 C C . ALA A 1 166 ? 4.373 18.046 -2.974 1.00 88.56 166 ALA A C 1
ATOM 1264 O O . ALA A 1 166 ? 3.796 17.079 -3.461 1.00 88.56 166 ALA A O 1
ATOM 1265 N N . GLN A 1 167 ? 4.356 18.317 -1.663 1.00 89.50 167 GLN A N 1
ATOM 1266 C CA . GLN A 1 167 ? 3.597 17.514 -0.695 1.00 89.50 167 GLN A CA 1
ATOM 1267 C C . GLN A 1 167 ? 2.092 17.602 -0.977 1.00 89.50 167 GLN A C 1
ATOM 1269 O O . GLN A 1 167 ? 1.442 16.576 -1.154 1.00 89.50 167 GLN A O 1
ATOM 1274 N N . ASP A 1 168 ? 1.577 18.826 -1.140 1.00 90.00 168 ASP A N 1
ATOM 1275 C CA . ASP A 1 168 ? 0.181 19.087 -1.491 1.00 90.00 168 ASP A CA 1
ATOM 1276 C C . ASP A 1 168 ? -0.185 18.408 -2.821 1.00 90.00 168 ASP A C 1
ATOM 1278 O O . ASP A 1 168 ? -1.302 17.932 -2.984 1.00 90.00 168 ASP A O 1
ATOM 1282 N N . ALA A 1 169 ? 0.719 18.373 -3.806 1.00 91.44 169 ALA A N 1
ATOM 1283 C CA . ALA A 1 169 ? 0.457 17.708 -5.080 1.00 91.44 169 ALA A CA 1
ATOM 1284 C C . ALA A 1 169 ? 0.259 16.207 -4.903 1.00 91.44 169 ALA A C 1
ATOM 1286 O O . ALA A 1 169 ? -0.705 15.681 -5.442 1.00 91.44 169 ALA A O 1
ATOM 1287 N N . ILE A 1 170 ? 1.146 15.541 -4.161 1.00 95.44 170 ILE A N 1
ATOM 1288 C CA . ILE A 1 170 ? 1.034 14.104 -3.902 1.00 95.44 170 ILE A CA 1
ATOM 1289 C C . ILE A 1 170 ? -0.289 13.814 -3.183 1.00 95.44 170 ILE A C 1
ATOM 1291 O O . ILE A 1 170 ? -1.080 13.029 -3.695 1.00 95.44 170 ILE A O 1
ATOM 1295 N N . GLU A 1 171 ? -0.567 14.514 -2.080 1.00 95.25 171 GLU A N 1
ATOM 1296 C CA . GLU A 1 171 ? -1.789 14.341 -1.281 1.00 95.25 171 GLU A CA 1
ATOM 1297 C C . GLU A 1 171 ? -3.067 14.587 -2.105 1.00 95.25 171 GLU A C 1
ATOM 1299 O O . GLU A 1 171 ? -3.927 13.711 -2.214 1.00 95.25 171 GLU A O 1
ATOM 1304 N N . ASN A 1 172 ? -3.173 15.733 -2.787 1.00 95.38 172 ASN A N 1
ATOM 1305 C CA . ASN A 1 172 ? -4.359 16.034 -3.596 1.00 95.38 172 ASN A CA 1
ATOM 1306 C C . ASN A 1 172 ? -4.527 15.041 -4.757 1.00 95.38 172 ASN A C 1
ATOM 1308 O O . ASN A 1 172 ? -5.645 14.707 -5.135 1.00 95.38 172 ASN A O 1
ATOM 1312 N N . ASN A 1 173 ? -3.436 14.555 -5.351 1.00 97.06 173 ASN A N 1
ATOM 1313 C CA . ASN A 1 173 ? -3.511 13.636 -6.485 1.00 97.06 173 ASN A CA 1
ATOM 1314 C C . ASN A 1 173 ? -3.813 12.196 -6.067 1.00 97.06 173 ASN A C 1
ATOM 1316 O O . ASN A 1 173 ? -4.437 11.471 -6.842 1.00 97.06 173 ASN A O 1
ATOM 1320 N N . THR A 1 174 ? -3.443 11.780 -4.854 1.00 96.75 174 THR A N 1
ATOM 1321 C CA . THR A 1 174 ? -3.952 10.532 -4.269 1.00 96.75 174 THR A CA 1
ATOM 1322 C C . THR A 1 174 ? -5.457 10.589 -3.996 1.00 96.75 174 THR A C 1
ATOM 1324 O O . THR A 1 174 ? -6.108 9.555 -3.976 1.00 96.75 174 THR A O 1
ATOM 1327 N N . GLU A 1 175 ? -6.057 11.774 -3.880 1.00 93.75 175 GLU A N 1
ATOM 1328 C CA . GLU A 1 175 ? -7.511 11.913 -3.707 1.00 93.75 175 GLU A CA 1
ATOM 1329 C C . GLU A 1 175 ? -8.259 12.133 -5.035 1.00 93.75 175 GLU A C 1
ATOM 1331 O O . GLU A 1 175 ? -9.318 11.555 -5.276 1.00 93.75 175 GLU A O 1
ATOM 1336 N N . GLU A 1 176 ? -7.726 12.974 -5.923 1.00 96.25 176 GLU A N 1
ATOM 1337 C CA . GLU A 1 176 ? -8.436 13.456 -7.117 1.00 96.25 176 GLU A CA 1
ATOM 1338 C C . GLU A 1 176 ? -7.973 12.792 -8.425 1.00 96.25 176 GLU A C 1
ATOM 1340 O O . GLU A 1 176 ? -8.679 12.837 -9.441 1.00 96.25 176 GLU A O 1
ATOM 1345 N N . GLY A 1 177 ? -6.776 12.204 -8.431 1.00 98.00 177 GLY A N 1
ATOM 1346 C CA . GLY A 1 177 ? -6.149 11.566 -9.587 1.00 98.00 177 GLY A CA 1
ATOM 1347 C C . GLY A 1 177 ? -6.925 10.371 -10.125 1.00 98.00 177 GLY A C 1
ATOM 1348 O O . GLY A 1 177 ? -7.759 9.793 -9.426 1.00 98.00 177 GLY A O 1
ATOM 1349 N N . ARG A 1 178 ? -6.658 9.980 -11.378 1.00 97.94 178 ARG A N 1
ATOM 1350 C CA . ARG A 1 178 ? -7.282 8.798 -12.017 1.00 97.94 178 ARG A CA 1
ATOM 1351 C C . ARG A 1 178 ? -8.814 8.763 -11.867 1.00 97.94 178 ARG A C 1
ATOM 1353 O O . ARG A 1 178 ? -9.405 7.740 -11.530 1.00 97.94 178 ARG A O 1
ATOM 1360 N N . GLY A 1 179 ? -9.477 9.906 -12.055 1.00 97.19 179 GLY A N 1
ATOM 1361 C CA . GLY A 1 179 ? -10.929 10.019 -11.897 1.00 97.19 179 GLY A CA 1
ATOM 1362 C C . GLY A 1 179 ? -11.444 9.860 -10.459 1.00 97.19 179 GLY A C 1
ATOM 1363 O O . GLY A 1 179 ? -12.610 9.506 -10.289 1.00 97.19 179 GLY A O 1
ATOM 1364 N N . GLY A 1 180 ? -10.608 10.125 -9.450 1.00 97.62 180 GLY A N 1
ATOM 1365 C CA . GLY A 1 180 ? -10.925 9.981 -8.024 1.00 97.62 180 GLY A CA 1
ATOM 1366 C C . GLY A 1 180 ? -10.505 8.644 -7.404 1.00 97.62 180 GLY A C 1
ATOM 1367 O O . GLY A 1 180 ? -10.839 8.386 -6.255 1.00 97.62 180 GLY A O 1
ATOM 1368 N N . LEU A 1 181 ? -9.802 7.781 -8.149 1.00 98.31 181 LEU A N 1
ATOM 1369 C CA . LEU A 1 181 ? -9.192 6.560 -7.600 1.00 98.31 181 LEU A CA 1
ATOM 1370 C C . LEU A 1 181 ? -7.855 6.844 -6.896 1.00 98.31 181 LEU A C 1
ATOM 1372 O O . LEU A 1 181 ? -7.406 6.048 -6.073 1.00 98.31 181 LEU A O 1
ATOM 1376 N N . GLY A 1 182 ? -7.224 7.969 -7.228 1.00 98.50 182 GLY A N 1
ATOM 1377 C CA . GLY A 1 182 ? -5.939 8.380 -6.686 1.00 98.50 182 GLY A CA 1
ATOM 1378 C C . GLY A 1 182 ? -4.754 7.879 -7.493 1.00 98.50 182 GLY A C 1
ATOM 1379 O O . GLY A 1 182 ? -4.651 6.689 -7.799 1.00 98.50 182 GLY A O 1
ATOM 1380 N N . ASN A 1 183 ? -3.846 8.792 -7.838 1.00 98.75 183 ASN A N 1
ATOM 1381 C CA . ASN A 1 183 ? -2.556 8.438 -8.426 1.00 98.75 183 ASN A CA 1
ATOM 1382 C C . ASN A 1 183 ? -1.716 7.611 -7.454 1.00 98.75 183 ASN A C 1
ATOM 1384 O O . ASN A 1 183 ? -1.803 7.787 -6.244 1.00 98.75 183 ASN A O 1
ATOM 1388 N N . ILE A 1 184 ? -0.860 6.745 -7.991 1.00 98.88 184 ILE A N 1
ATOM 1389 C CA . ILE A 1 184 ? 0.029 5.912 -7.180 1.00 98.88 184 ILE A CA 1
ATOM 1390 C C . ILE A 1 184 ? 1.449 6.458 -7.282 1.00 98.88 184 ILE A C 1
ATOM 1392 O O . ILE A 1 184 ? 2.022 6.508 -8.369 1.00 98.88 184 ILE A O 1
ATOM 1396 N N . TYR A 1 185 ? 2.025 6.864 -6.153 1.00 98.75 185 TYR A N 1
ATOM 1397 C CA . TYR A 1 185 ? 3.391 7.381 -6.083 1.00 98.75 185 TYR A CA 1
ATOM 1398 C C . TYR A 1 185 ? 4.327 6.319 -5.520 1.00 98.75 185 TYR A C 1
ATOM 1400 O O . TYR A 1 185 ? 4.179 5.906 -4.374 1.00 98.75 185 TYR A O 1
ATOM 1408 N N . VAL A 1 186 ? 5.312 5.899 -6.308 1.00 98.88 186 VAL A N 1
ATOM 1409 C CA . VAL A 1 186 ? 6.313 4.900 -5.912 1.00 98.88 186 VAL A CA 1
ATOM 1410 C C . VAL A 1 186 ? 7.661 5.599 -5.796 1.00 98.88 186 VAL A C 1
ATOM 1412 O O . VAL A 1 186 ? 8.084 6.263 -6.744 1.00 98.88 186 VAL A O 1
ATOM 1415 N N . PHE A 1 187 ? 8.320 5.476 -4.646 1.00 98.50 187 PHE A N 1
ATOM 1416 C CA . PHE A 1 187 ? 9.576 6.156 -4.336 1.00 98.50 187 PHE A CA 1
ATOM 1417 C C . PHE A 1 187 ? 10.665 5.175 -3.913 1.00 98.50 187 PHE A C 1
ATOM 1419 O O . PHE A 1 187 ? 10.432 4.254 -3.130 1.00 98.50 187 PHE A O 1
ATOM 1426 N N . ALA A 1 188 ? 11.883 5.412 -4.390 1.00 98.50 188 ALA A N 1
ATOM 1427 C CA . ALA A 1 188 ? 13.059 4.689 -3.930 1.00 98.50 188 ALA A CA 1
ATOM 1428 C C . ALA A 1 188 ? 13.341 5.000 -2.454 1.00 98.50 188 ALA A C 1
ATOM 1430 O O . ALA A 1 188 ? 13.426 6.164 -2.077 1.00 98.50 188 ALA A O 1
ATOM 1431 N N . ALA A 1 189 ? 13.564 3.971 -1.631 1.00 97.81 189 ALA A N 1
ATOM 1432 C CA . ALA A 1 189 ? 13.871 4.140 -0.207 1.00 97.81 189 ALA A CA 1
ATOM 1433 C C . ALA A 1 189 ? 15.171 4.934 0.069 1.00 97.81 189 ALA A C 1
ATOM 1435 O O . ALA A 1 189 ? 15.354 5.460 1.163 1.00 97.81 189 ALA A O 1
ATOM 1436 N N . GLY A 1 190 ? 16.080 5.025 -0.908 1.00 97.25 190 GLY A N 1
ATOM 1437 C CA . GLY A 1 190 ? 17.404 5.636 -0.756 1.00 97.25 190 GLY A CA 1
ATOM 1438 C C . GLY A 1 190 ? 18.532 4.603 -0.680 1.00 97.25 190 GLY A C 1
ATOM 1439 O O . GLY A 1 190 ? 18.288 3.395 -0.649 1.00 97.25 190 GLY A O 1
ATOM 1440 N N . ASN A 1 191 ? 19.781 5.075 -0.748 1.00 96.81 191 ASN A N 1
ATOM 1441 C CA . ASN A 1 191 ? 20.970 4.234 -0.968 1.00 96.81 191 ASN A CA 1
ATOM 1442 C C . ASN A 1 191 ? 22.114 4.498 0.035 1.00 96.81 191 ASN A C 1
ATOM 1444 O O . ASN A 1 191 ? 23.273 4.238 -0.290 1.00 96.81 191 ASN A O 1
ATOM 1448 N N . ASN A 1 192 ? 21.815 5.049 1.214 1.00 96.25 192 ASN A N 1
ATOM 1449 C CA . ASN A 1 192 ? 22.811 5.505 2.190 1.00 96.25 192 ASN A CA 1
ATOM 1450 C C . ASN A 1 192 ? 22.731 4.747 3.532 1.00 96.25 192 ASN A C 1
ATOM 1452 O O . ASN A 1 192 ? 23.083 5.283 4.583 1.00 96.25 192 ASN A O 1
ATOM 1456 N N . ALA A 1 193 ? 22.276 3.490 3.540 1.00 94.94 193 ALA A N 1
ATOM 1457 C CA . ALA A 1 193 ? 22.146 2.722 4.785 1.00 94.94 193 ALA A CA 1
ATOM 1458 C C . ALA A 1 193 ? 23.489 2.512 5.510 1.00 94.94 193 ALA A C 1
ATOM 1460 O O . ALA A 1 193 ? 23.536 2.406 6.736 1.00 94.94 193 ALA A O 1
ATOM 1461 N N . LEU A 1 194 ? 24.606 2.485 4.771 1.00 93.75 194 LEU A N 1
ATOM 1462 C CA . LEU A 1 194 ? 25.956 2.405 5.345 1.00 93.75 194 LEU A CA 1
ATOM 1463 C C . LEU A 1 194 ? 26.377 3.699 6.058 1.00 93.75 194 LEU A C 1
ATOM 1465 O O . LEU A 1 194 ? 27.302 3.676 6.874 1.00 93.75 194 LEU A O 1
ATOM 1469 N N . GLU A 1 195 ? 25.706 4.805 5.754 1.00 93.94 195 GLU A N 1
ATOM 1470 C CA . GLU A 1 195 ? 25.822 6.109 6.394 1.00 93.94 195 GLU A CA 1
ATOM 1471 C C . GLU A 1 195 ? 24.781 6.309 7.515 1.00 93.94 195 GLU A C 1
ATOM 1473 O O . GLU A 1 195 ? 24.631 7.429 7.996 1.00 93.94 195 GLU A O 1
ATOM 1478 N N . GLU A 1 196 ? 24.117 5.234 7.966 1.00 93.81 196 GLU A N 1
ATOM 1479 C CA . GLU A 1 196 ? 23.086 5.252 9.021 1.00 93.81 196 GLU A CA 1
ATOM 1480 C C . GLU A 1 196 ? 21.849 6.096 8.637 1.00 93.81 196 GLU A C 1
ATOM 1482 O O . GLU A 1 196 ? 21.240 6.758 9.479 1.00 93.81 196 GLU A O 1
ATOM 1487 N N . ASP A 1 197 ? 21.494 6.089 7.347 1.00 95.25 197 ASP A N 1
ATOM 1488 C CA . ASP A 1 197 ? 20.287 6.727 6.815 1.00 95.25 197 ASP A CA 1
ATOM 1489 C C . ASP A 1 197 ? 19.042 5.827 6.938 1.00 95.25 197 ASP A C 1
ATOM 1491 O O . ASP A 1 197 ? 19.153 4.603 7.035 1.00 95.25 197 ASP A O 1
ATOM 1495 N N . ASN A 1 198 ? 17.854 6.434 6.925 1.00 96.94 198 ASN A N 1
ATOM 1496 C CA . ASN A 1 198 ? 16.576 5.770 7.190 1.00 96.94 198 ASN A CA 1
ATOM 1497 C C . ASN A 1 198 ? 15.446 6.409 6.361 1.00 96.94 198 ASN A C 1
ATOM 1499 O O . ASN A 1 198 ? 15.386 7.632 6.220 1.00 96.94 198 ASN A O 1
ATOM 1503 N N . VAL A 1 199 ? 14.508 5.597 5.860 1.00 97.06 199 VAL A N 1
ATOM 1504 C CA . VAL A 1 199 ? 13.355 6.074 5.066 1.00 97.06 199 VAL A CA 1
ATOM 1505 C C . VAL A 1 199 ? 12.476 7.085 5.803 1.00 97.06 199 VAL A C 1
ATOM 1507 O O . VAL A 1 199 ? 11.840 7.921 5.165 1.00 97.06 199 VAL A O 1
ATOM 1510 N N . ASN A 1 200 ? 12.469 7.053 7.137 1.00 97.62 200 ASN A N 1
ATOM 1511 C CA . ASN A 1 200 ? 11.724 7.978 7.982 1.00 97.62 200 ASN A CA 1
ATOM 1512 C C . ASN A 1 200 ? 12.311 9.402 8.015 1.00 97.62 200 ASN A C 1
ATOM 1514 O O . ASN A 1 200 ? 11.696 10.303 8.593 1.00 97.62 200 ASN A O 1
ATOM 1518 N N . TYR A 1 201 ? 13.507 9.618 7.457 1.00 96.31 201 TYR A N 1
ATOM 1519 C CA . TYR A 1 201 ? 14.216 10.903 7.507 1.00 96.31 201 TYR A CA 1
ATOM 1520 C C . TYR A 1 201 ? 14.074 11.730 6.224 1.00 96.31 201 TYR A C 1
ATOM 1522 O O . TYR A 1 201 ? 14.405 12.920 6.225 1.00 96.31 201 TYR A O 1
ATOM 1530 N N . ASP A 1 202 ? 13.533 11.126 5.165 1.00 93.88 202 ASP A N 1
ATOM 1531 C CA . ASP A 1 202 ? 13.135 11.780 3.921 1.00 93.88 202 ASP A CA 1
ATOM 1532 C C . ASP A 1 202 ? 11.605 11.876 3.867 1.00 93.88 202 ASP A C 1
ATOM 1534 O O . ASP A 1 202 ? 10.886 10.885 3.978 1.00 93.88 202 ASP A O 1
ATOM 1538 N N . ARG A 1 203 ? 11.086 13.095 3.694 1.00 91.12 203 ARG A N 1
ATOM 1539 C CA . ARG A 1 203 ? 9.645 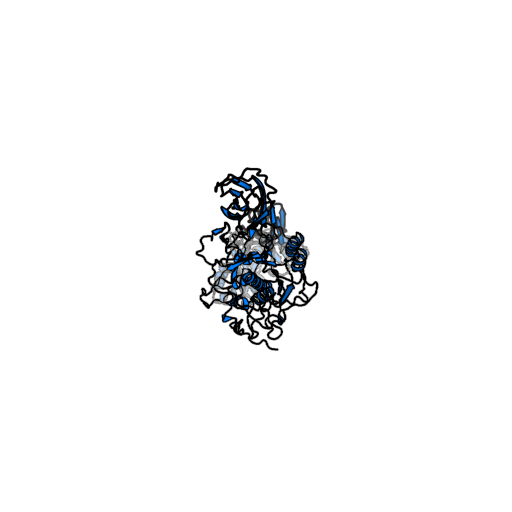13.363 3.709 1.00 91.12 203 ARG A CA 1
ATOM 1540 C C . ARG A 1 203 ? 8.886 12.681 2.565 1.00 91.12 203 ARG A C 1
ATOM 1542 O O . ARG A 1 203 ? 7.702 12.409 2.741 1.00 91.12 203 ARG A O 1
ATOM 1549 N N . TYR A 1 204 ? 9.512 12.411 1.418 1.00 92.69 204 TYR A N 1
ATOM 1550 C CA . TYR A 1 204 ? 8.824 11.725 0.322 1.00 92.69 204 TYR A CA 1
ATOM 1551 C C . TYR A 1 204 ? 8.582 10.253 0.655 1.00 92.69 204 TYR A C 1
ATOM 1553 O O . TYR A 1 204 ? 7.460 9.785 0.493 1.00 92.69 204 TYR A O 1
ATOM 1561 N N . THR A 1 205 ? 9.588 9.537 1.167 1.00 95.06 205 THR A N 1
ATOM 1562 C CA . THR A 1 205 ? 9.486 8.112 1.553 1.00 95.06 205 THR A CA 1
ATOM 1563 C C . THR A 1 205 ? 8.815 7.892 2.908 1.00 95.06 205 THR A C 1
ATOM 1565 O O . THR A 1 205 ? 8.404 6.782 3.235 1.00 95.06 205 THR A O 1
ATOM 1568 N N . ASN A 1 206 ? 8.706 8.945 3.712 1.00 94.50 206 ASN A N 1
ATOM 1569 C CA . ASN A 1 206 ? 8.001 8.959 4.989 1.00 94.50 206 ASN A CA 1
ATOM 1570 C C . ASN A 1 206 ? 6.544 9.450 4.858 1.00 94.50 206 ASN A C 1
ATOM 1572 O O . ASN A 1 206 ? 5.893 9.737 5.857 1.00 94.50 206 ASN A O 1
ATOM 1576 N N . SER A 1 207 ? 6.014 9.587 3.645 1.00 96.19 207 SER A N 1
ATOM 1577 C CA . SER A 1 207 ? 4.620 9.974 3.420 1.00 96.19 207 SER A CA 1
ATOM 1578 C C . SER A 1 207 ? 3.741 8.739 3.252 1.00 96.19 207 SER A C 1
ATOM 1580 O O . SER A 1 207 ? 4.056 7.877 2.439 1.00 96.19 207 SER A O 1
ATOM 1582 N N . ARG A 1 208 ? 2.594 8.681 3.939 1.00 97.31 208 ARG A N 1
ATOM 1583 C CA . ARG A 1 208 ? 1.587 7.614 3.748 1.00 97.31 208 ARG A CA 1
ATOM 1584 C C . ARG A 1 208 ? 1.043 7.537 2.311 1.00 97.31 208 ARG A C 1
ATOM 1586 O O . ARG A 1 208 ? 0.579 6.497 1.853 1.00 97.31 208 ARG A O 1
ATOM 1593 N N . TYR A 1 209 ? 1.110 8.656 1.588 1.00 98.12 209 TYR A N 1
ATOM 1594 C CA . TYR A 1 209 ? 0.646 8.784 0.206 1.00 98.12 209 TYR A CA 1
ATOM 1595 C C . TYR A 1 209 ? 1.621 8.185 -0.819 1.00 98.12 209 TYR A C 1
ATOM 1597 O O . TYR A 1 209 ? 1.322 8.161 -2.014 1.00 98.12 209 TYR A O 1
ATOM 1605 N N . THR A 1 210 ? 2.800 7.729 -0.385 1.00 97.94 210 THR A N 1
ATOM 1606 C CA . THR A 1 210 ? 3.805 7.118 -1.255 1.00 97.94 210 THR A CA 1
ATOM 1607 C C . THR A 1 210 ? 4.105 5.683 -0.835 1.00 97.94 210 THR A C 1
ATOM 1609 O O . THR A 1 210 ? 3.925 5.276 0.308 1.00 97.94 210 THR A O 1
ATOM 1612 N N . ILE A 1 211 ? 4.577 4.897 -1.795 1.00 98.88 211 ILE A N 1
ATOM 1613 C CA . ILE A 1 211 ? 5.072 3.541 -1.588 1.00 98.88 211 ILE A CA 1
ATOM 1614 C C . ILE A 1 211 ? 6.596 3.619 -1.589 1.00 98.88 211 ILE A C 1
ATOM 1616 O O . ILE A 1 211 ? 7.208 3.743 -2.652 1.00 98.88 211 ILE A O 1
ATOM 1620 N N . ALA A 1 212 ? 7.209 3.566 -0.406 1.00 98.69 212 ALA A N 1
ATOM 1621 C CA . ALA A 1 212 ? 8.660 3.477 -0.269 1.00 98.69 212 ALA A CA 1
ATOM 1622 C C . ALA A 1 212 ? 9.143 2.053 -0.593 1.00 98.69 212 ALA A C 1
ATOM 1624 O O . ALA A 1 212 ? 8.669 1.083 0.007 1.00 98.69 212 ALA A O 1
ATOM 1625 N N . VAL A 1 213 ? 10.088 1.939 -1.534 1.00 98.88 213 VAL A N 1
ATOM 1626 C CA . VAL A 1 213 ? 10.572 0.663 -2.082 1.00 98.88 213 VAL A CA 1
ATOM 1627 C C . VAL A 1 213 ? 12.031 0.401 -1.721 1.00 98.88 213 VAL A C 1
ATOM 1629 O O . VAL A 1 213 ? 12.940 1.128 -2.139 1.00 98.88 213 VAL A O 1
ATOM 1632 N N . GLY A 1 214 ? 12.249 -0.685 -0.983 1.00 98.75 214 GLY A N 1
ATOM 1633 C CA . GLY A 1 214 ? 13.560 -1.200 -0.597 1.00 98.75 214 GLY A CA 1
ATOM 1634 C C . GLY A 1 214 ? 14.184 -2.072 -1.685 1.00 98.75 214 GLY A C 1
ATOM 1635 O O . GLY A 1 214 ? 13.511 -2.516 -2.616 1.00 98.75 214 GLY A O 1
ATOM 1636 N N . ALA A 1 215 ? 15.486 -2.326 -1.574 1.00 98.81 215 ALA A N 1
ATOM 1637 C CA . ALA A 1 215 ? 16.227 -3.173 -2.502 1.00 98.81 215 ALA A CA 1
ATOM 1638 C C . ALA A 1 215 ? 16.687 -4.479 -1.844 1.00 98.81 215 ALA A C 1
ATOM 1640 O O . ALA A 1 215 ? 17.342 -4.472 -0.798 1.00 98.81 215 ALA A O 1
ATOM 1641 N N . ILE A 1 216 ? 16.392 -5.585 -2.524 1.00 98.62 216 ILE A N 1
ATOM 1642 C CA . ILE A 1 216 ? 16.887 -6.926 -2.204 1.00 98.62 216 ILE A CA 1
ATOM 1643 C C . ILE A 1 216 ? 17.699 -7.486 -3.368 1.00 98.62 216 ILE A C 1
ATOM 1645 O O . ILE A 1 216 ? 17.452 -7.159 -4.527 1.00 98.62 216 ILE A O 1
ATOM 1649 N N . ASP A 1 217 ? 18.682 -8.326 -3.077 1.00 97.88 217 ASP A N 1
ATOM 1650 C CA . ASP A 1 217 ? 19.545 -8.912 -4.094 1.00 97.88 217 ASP A CA 1
ATOM 1651 C C . ASP A 1 217 ? 18.972 -10.217 -4.677 1.00 97.88 217 ASP A C 1
ATOM 1653 O O . ASP A 1 217 ? 17.906 -10.697 -4.295 1.00 97.88 217 ASP A O 1
ATOM 1657 N N . ARG A 1 218 ? 19.705 -10.844 -5.602 1.00 96.56 218 ARG A N 1
ATOM 1658 C CA . ARG A 1 218 ? 19.343 -12.120 -6.257 1.00 96.56 218 ARG A CA 1
ATOM 1659 C C . ARG A 1 218 ? 19.211 -13.347 -5.342 1.00 96.56 218 ARG A C 1
ATOM 1661 O O . ARG A 1 218 ? 19.059 -14.467 -5.838 1.00 96.56 218 ARG A O 1
ATOM 1668 N N . ASN A 1 219 ? 19.409 -13.189 -4.041 1.00 97.06 219 ASN A N 1
ATOM 1669 C CA . ASN A 1 219 ? 19.170 -14.210 -3.028 1.00 97.06 219 ASN A CA 1
ATOM 1670 C C . ASN A 1 219 ? 17.963 -13.869 -2.144 1.00 97.06 219 ASN A C 1
ATOM 1672 O O . ASN A 1 219 ? 17.668 -14.634 -1.229 1.00 97.06 219 ASN A O 1
ATOM 1676 N N . GLY A 1 220 ? 17.286 -12.747 -2.407 1.00 97.38 220 GLY A N 1
ATOM 1677 C CA . GLY A 1 220 ? 16.243 -12.207 -1.544 1.00 97.38 220 GLY A CA 1
ATOM 1678 C C . GLY A 1 220 ? 16.797 -11.596 -0.254 1.00 97.38 220 GLY A C 1
ATOM 1679 O O . GLY A 1 220 ? 16.042 -11.435 0.699 1.00 97.38 220 GLY A O 1
ATOM 1680 N N . GLU A 1 221 ? 18.099 -11.293 -0.194 1.00 97.81 221 GLU A N 1
ATOM 1681 C CA . GLU A 1 221 ? 18.761 -10.695 0.973 1.00 97.81 221 GLU A CA 1
ATOM 1682 C C . GLU A 1 221 ? 18.828 -9.166 0.832 1.00 97.81 221 GLU A C 1
ATOM 1684 O O . GLU A 1 221 ? 18.838 -8.631 -0.276 1.00 97.81 221 GLU A O 1
ATOM 1689 N N . HIS A 1 222 ? 18.891 -8.447 1.954 1.00 98.00 222 HIS A N 1
ATOM 1690 C CA . HIS A 1 222 ? 18.981 -6.982 1.981 1.00 98.00 222 HIS A CA 1
ATOM 1691 C C . HIS A 1 222 ? 20.215 -6.480 1.226 1.00 98.00 222 HIS A C 1
ATOM 1693 O O . HIS A 1 222 ? 21.351 -6.847 1.547 1.00 98.00 222 HIS A O 1
ATOM 1699 N N . SER A 1 223 ? 20.008 -5.594 0.250 1.00 97.81 223 SER A N 1
ATOM 1700 C CA . SER A 1 223 ? 21.119 -4.876 -0.369 1.00 97.81 223 SER A CA 1
ATOM 1701 C C . SER A 1 223 ? 21.677 -3.868 0.634 1.00 97.81 223 SER A C 1
ATOM 1703 O O . SER A 1 223 ? 20.965 -2.978 1.088 1.00 97.81 223 SER A O 1
ATOM 1705 N N . ASN A 1 224 ? 22.970 -3.975 0.945 1.00 96.12 224 ASN A N 1
ATOM 1706 C CA . ASN A 1 224 ? 23.666 -3.207 1.990 1.00 96.12 224 ASN A CA 1
ATOM 1707 C C . ASN A 1 224 ? 23.479 -1.676 1.944 1.00 96.12 224 ASN A C 1
ATOM 1709 O O . ASN A 1 224 ? 23.641 -1.025 2.971 1.00 96.12 224 ASN A O 1
ATOM 1713 N N . TYR A 1 225 ? 23.187 -1.109 0.774 1.00 96.81 225 TYR A N 1
ATOM 1714 C CA . TYR A 1 225 ? 22.939 0.315 0.573 1.00 96.81 225 TYR A CA 1
ATOM 1715 C C . TYR A 1 225 ? 21.489 0.726 0.872 1.00 96.81 225 TYR A C 1
ATOM 1717 O O . TYR A 1 225 ? 21.240 1.905 1.089 1.00 96.81 225 TYR A O 1
ATOM 1725 N N . SER A 1 226 ? 20.527 -0.203 0.855 1.00 98.12 226 SER A N 1
ATOM 1726 C CA . SER A 1 226 ? 19.093 0.102 0.908 1.00 98.12 226 SER A CA 1
ATOM 1727 C C . SER A 1 226 ? 18.697 0.637 2.276 1.00 98.12 226 SER A C 1
ATOM 1729 O O . SER A 1 226 ? 18.788 -0.093 3.266 1.00 98.12 226 SER A O 1
ATOM 1731 N N . ASN A 1 227 ? 18.218 1.879 2.331 1.00 98.00 227 ASN A N 1
ATOM 1732 C CA . ASN A 1 227 ? 17.777 2.496 3.582 1.00 98.00 227 ASN A CA 1
ATOM 1733 C C . ASN A 1 227 ? 16.650 1.663 4.229 1.00 98.00 227 ASN A C 1
ATOM 1735 O O . ASN A 1 227 ? 15.661 1.367 3.551 1.00 98.00 227 ASN A O 1
ATOM 1739 N N . PRO A 1 228 ? 16.782 1.264 5.507 1.00 98.00 228 PRO A N 1
ATOM 1740 C CA . PRO A 1 228 ? 15.704 0.645 6.266 1.00 98.00 228 PRO A CA 1
ATOM 1741 C C . PRO A 1 228 ? 14.774 1.706 6.880 1.00 98.00 228 PRO A C 1
ATOM 1743 O O . PRO A 1 228 ? 15.084 2.896 6.856 1.00 98.00 228 PRO A O 1
ATOM 1746 N N . GLY A 1 229 ? 13.665 1.280 7.486 1.00 97.69 229 GLY A N 1
ATOM 1747 C CA . GLY A 1 229 ? 12.864 2.104 8.399 1.00 97.69 229 GLY A CA 1
ATOM 1748 C C . GLY A 1 229 ? 11.400 1.691 8.491 1.00 97.69 229 GLY A C 1
ATOM 1749 O O . GLY A 1 229 ? 10.959 0.756 7.826 1.00 97.69 229 GLY A O 1
ATOM 1750 N N . ALA A 1 230 ? 10.650 2.360 9.367 1.00 98.25 230 ALA A N 1
ATOM 1751 C CA . ALA A 1 230 ? 9.287 1.969 9.728 1.00 98.25 230 ALA A CA 1
ATOM 1752 C C . ALA A 1 230 ? 8.241 2.333 8.660 1.00 98.25 230 ALA A C 1
ATOM 1754 O O . ALA A 1 230 ? 7.178 1.713 8.620 1.00 98.25 230 ALA A O 1
ATOM 1755 N N . SER A 1 231 ? 8.528 3.306 7.785 1.00 98.12 231 SER A N 1
ATOM 1756 C CA . SER A 1 231 ? 7.650 3.671 6.659 1.00 98.12 231 SER A CA 1
ATOM 1757 C C . SER A 1 231 ? 7.891 2.844 5.391 1.00 98.12 231 SER A C 1
ATOM 1759 O O . SER A 1 231 ? 7.214 3.053 4.386 1.00 98.12 231 SER A O 1
ATOM 1761 N N . LEU A 1 232 ? 8.855 1.917 5.407 1.00 98.62 232 LEU A N 1
ATOM 1762 C CA . LEU A 1 232 ? 9.149 1.056 4.266 1.00 98.62 232 LEU A CA 1
ATOM 1763 C C . LEU A 1 232 ? 7.992 0.072 4.052 1.00 98.62 232 LEU A C 1
ATOM 1765 O O . LEU A 1 232 ? 7.706 -0.732 4.938 1.00 98.62 232 LEU A O 1
ATOM 1769 N N . LEU A 1 233 ? 7.347 0.109 2.881 1.00 98.88 233 LEU A N 1
ATOM 1770 C CA . LEU A 1 233 ? 6.189 -0.748 2.611 1.00 98.88 233 LEU A CA 1
ATOM 1771 C C . LEU A 1 233 ? 6.612 -2.099 2.022 1.00 98.88 233 LEU A C 1
ATOM 1773 O O . LEU A 1 233 ? 6.210 -3.152 2.507 1.00 98.88 233 LEU A O 1
ATOM 1777 N N . ILE A 1 234 ? 7.444 -2.084 0.983 1.00 98.88 234 ILE A N 1
ATOM 1778 C CA . ILE A 1 234 ? 7.773 -3.281 0.200 1.00 98.88 234 ILE A CA 1
ATOM 1779 C C . ILE A 1 234 ? 9.219 -3.221 -0.292 1.00 98.88 234 ILE A C 1
ATOM 1781 O O . ILE A 1 234 ? 9.809 -2.145 -0.402 1.00 98.88 234 ILE A O 1
ATOM 1785 N N . SER A 1 235 ? 9.795 -4.369 -0.630 1.00 98.88 235 SER A N 1
ATOM 1786 C CA . SER A 1 235 ? 11.099 -4.467 -1.284 1.00 98.88 235 SER A CA 1
ATOM 1787 C C . SER A 1 235 ? 11.017 -5.158 -2.637 1.00 98.88 235 SER A C 1
ATOM 1789 O O . SER A 1 235 ? 10.180 -6.025 -2.870 1.00 98.88 235 SER A O 1
ATOM 1791 N N . ALA A 1 236 ? 11.922 -4.799 -3.541 1.00 98.88 236 ALA A N 1
ATOM 1792 C CA . ALA A 1 236 ? 12.024 -5.433 -4.846 1.00 98.88 236 ALA A CA 1
ATOM 1793 C C . ALA A 1 236 ? 13.476 -5.657 -5.269 1.00 98.88 236 ALA A C 1
ATOM 1795 O O . ALA A 1 236 ? 14.422 -5.070 -4.735 1.00 98.88 236 ALA A O 1
ATOM 1796 N N . TYR A 1 237 ? 13.641 -6.561 -6.227 1.00 98.62 237 TYR A N 1
ATOM 1797 C CA . TYR A 1 237 ? 14.941 -7.053 -6.650 1.00 98.62 237 TYR A CA 1
ATOM 1798 C C . TYR A 1 237 ? 15.776 -5.981 -7.357 1.00 98.62 237 TYR A C 1
ATOM 1800 O O . TYR A 1 237 ? 15.311 -5.286 -8.260 1.00 98.62 237 TYR A O 1
ATOM 1808 N N . SER A 1 238 ? 17.034 -5.857 -6.939 1.00 98.62 238 SER A N 1
ATOM 1809 C CA . SER A 1 238 ? 18.010 -4.894 -7.438 1.00 98.62 238 SER A CA 1
ATOM 1810 C C . SER A 1 238 ? 19.451 -5.403 -7.256 1.00 98.62 238 SER A C 1
ATOM 1812 O O . SER A 1 238 ? 19.706 -6.549 -6.903 1.00 98.62 238 SER A O 1
ATOM 1814 N N . SER A 1 239 ? 20.434 -4.561 -7.550 1.00 97.81 239 SER A N 1
ATOM 1815 C CA . SER A 1 239 ? 21.853 -4.881 -7.441 1.00 97.81 239 SER A CA 1
ATOM 1816 C C . SER A 1 239 ? 22.314 -5.237 -6.024 1.00 97.81 239 SER A C 1
ATOM 1818 O O . SER A 1 239 ? 21.692 -4.890 -5.021 1.00 97.81 239 SER A O 1
ATOM 1820 N N . ASN A 1 240 ? 23.509 -5.811 -5.949 1.00 92.75 240 ASN A N 1
ATOM 1821 C CA . ASN A 1 240 ? 24.361 -5.763 -4.764 1.00 92.75 240 ASN A CA 1
ATOM 1822 C C . ASN A 1 240 ? 25.797 -5.381 -5.177 1.00 92.75 240 ASN A C 1
ATOM 1824 O O . ASN A 1 240 ? 26.034 -4.991 -6.320 1.00 92.75 240 ASN A O 1
ATOM 1828 N N . ASP A 1 241 ? 26.766 -5.514 -4.267 1.00 86.50 241 ASP A N 1
ATOM 1829 C CA . ASP A 1 241 ? 28.179 -5.183 -4.524 1.00 86.50 241 ASP A CA 1
ATOM 1830 C C . ASP A 1 241 ? 28.813 -5.958 -5.706 1.00 86.50 241 ASP A C 1
ATOM 1832 O O . ASP A 1 241 ? 29.829 -5.519 -6.254 1.00 86.50 241 ASP A O 1
ATOM 1836 N N . ASP A 1 242 ? 28.257 -7.115 -6.084 1.00 88.19 242 ASP A N 1
ATOM 1837 C CA . ASP A 1 242 ? 28.852 -8.050 -7.047 1.00 88.19 242 ASP A CA 1
ATOM 1838 C C . ASP A 1 242 ? 28.118 -8.111 -8.400 1.00 88.19 242 ASP A C 1
ATOM 1840 O O . ASP A 1 242 ? 28.713 -8.551 -9.393 1.00 88.19 242 ASP A O 1
ATOM 1844 N N . ILE A 1 243 ? 26.835 -7.738 -8.458 1.00 94.19 243 ILE A N 1
ATOM 1845 C CA . ILE A 1 243 ? 26.009 -7.836 -9.669 1.00 94.19 243 ILE A CA 1
ATOM 1846 C C . ILE A 1 243 ? 24.954 -6.728 -9.749 1.00 94.19 243 ILE A C 1
ATOM 1848 O O . ILE A 1 243 ? 24.309 -6.405 -8.755 1.00 94.19 243 ILE A O 1
ATOM 1852 N N . GLY A 1 244 ? 24.750 -6.191 -10.955 1.00 96.69 244 GLY A N 1
ATOM 1853 C CA . GLY A 1 244 ? 23.665 -5.268 -11.271 1.00 96.69 244 GLY A CA 1
ATOM 1854 C C . GLY A 1 244 ? 22.434 -5.935 -11.890 1.00 96.69 244 GLY A C 1
ATOM 1855 O O . GLY A 1 244 ? 22.345 -7.156 -12.056 1.00 96.69 244 GLY A O 1
ATOM 1856 N N . VAL A 1 245 ? 21.468 -5.100 -12.256 1.00 97.69 245 VAL A N 1
ATOM 1857 C CA . VAL A 1 245 ? 20.303 -5.485 -13.054 1.00 97.69 245 VAL A CA 1
ATOM 1858 C C . VAL A 1 245 ? 20.512 -5.125 -14.520 1.00 97.69 245 VAL A C 1
ATOM 1860 O O . VAL A 1 245 ? 21.157 -4.125 -14.855 1.00 97.69 245 VAL A O 1
ATOM 1863 N N . VAL A 1 246 ? 19.954 -5.958 -15.397 1.00 98.12 246 VAL A N 1
ATOM 1864 C CA . VAL A 1 246 ? 20.014 -5.760 -16.847 1.00 98.12 246 VAL A CA 1
ATOM 1865 C C . VAL A 1 246 ? 18.841 -4.911 -17.317 1.00 98.12 246 VAL A C 1
ATOM 1867 O O . VAL A 1 246 ? 17.698 -5.240 -17.014 1.00 98.12 246 VAL A O 1
ATOM 1870 N N . THR A 1 247 ? 19.117 -3.827 -18.042 1.00 98.62 247 THR A N 1
ATOM 1871 C CA . THR A 1 247 ? 18.102 -2.892 -18.560 1.00 98.62 247 THR A CA 1
ATOM 1872 C C . THR A 1 247 ? 18.647 -2.068 -19.741 1.00 98.62 247 THR A C 1
ATOM 1874 O O . THR A 1 247 ? 19.819 -2.190 -20.118 1.00 98.62 247 THR A O 1
ATOM 1877 N N . THR A 1 248 ? 17.802 -1.234 -20.346 1.00 98.31 248 THR A N 1
ATOM 1878 C CA . THR A 1 248 ? 18.161 -0.251 -21.379 1.00 98.31 248 THR A CA 1
ATOM 1879 C C . THR A 1 248 ? 19.125 0.811 -20.847 1.00 98.31 248 THR A C 1
ATOM 1881 O O . THR A 1 248 ? 19.162 1.110 -19.661 1.00 98.31 248 THR A O 1
ATOM 1884 N N . ASP A 1 249 ? 19.926 1.412 -21.718 1.00 97.56 249 ASP A N 1
ATOM 1885 C CA . ASP A 1 249 ? 20.853 2.499 -21.395 1.00 97.56 249 ASP A CA 1
ATOM 1886 C C . ASP A 1 249 ? 20.856 3.527 -22.532 1.00 97.56 249 ASP A C 1
ATOM 1888 O O . ASP A 1 249 ? 20.467 3.228 -23.664 1.00 97.56 249 ASP A O 1
ATOM 1892 N N . ASN A 1 250 ? 21.340 4.739 -22.263 1.00 95.81 250 ASN A N 1
ATOM 1893 C CA . ASN A 1 250 ? 21.467 5.737 -23.319 1.00 95.81 250 ASN A CA 1
ATOM 1894 C C . ASN A 1 250 ? 22.476 5.276 -24.374 1.00 95.81 250 ASN A C 1
ATOM 1896 O O . ASN A 1 250 ? 23.648 4.996 -24.104 1.00 95.81 250 ASN A O 1
ATOM 1900 N N . GLY A 1 251 ? 22.017 5.254 -25.615 1.00 90.75 251 GLY A N 1
ATOM 1901 C CA . GLY A 1 251 ? 22.840 5.046 -26.781 1.00 90.75 251 GLY A CA 1
ATOM 1902 C C . GLY A 1 251 ? 23.513 6.324 -27.270 1.00 90.75 251 GLY A C 1
ATOM 1903 O O . GLY A 1 251 ? 23.421 7.426 -26.730 1.00 90.75 251 GLY A O 1
ATOM 1904 N N . THR A 1 252 ? 24.222 6.170 -28.378 1.00 86.50 252 THR A N 1
ATOM 1905 C CA . THR A 1 252 ? 24.755 7.292 -29.154 1.00 86.50 252 THR A CA 1
ATOM 1906 C C . THR A 1 252 ? 23.950 7.451 -30.435 1.00 86.50 252 THR A C 1
ATOM 1908 O O . THR A 1 252 ? 23.320 6.511 -30.896 1.00 86.50 252 THR A O 1
ATOM 1911 N N . ILE A 1 253 ? 24.086 8.582 -31.130 1.00 79.44 253 ILE A N 1
ATOM 1912 C CA . ILE A 1 253 ? 23.443 8.796 -32.445 1.00 79.44 253 ILE A CA 1
ATOM 1913 C C . ILE A 1 253 ? 23.748 7.665 -33.459 1.00 79.44 253 ILE A C 1
ATOM 1915 O O . ILE A 1 253 ? 22.983 7.439 -34.391 1.00 79.44 253 ILE A O 1
ATOM 1919 N N . ILE A 1 254 ? 24.890 6.977 -33.323 1.00 82.12 254 ILE A N 1
ATOM 1920 C CA . ILE A 1 254 ? 25.318 5.905 -34.240 1.00 82.12 254 ILE A CA 1
ATOM 1921 C C . ILE A 1 254 ? 24.875 4.519 -33.746 1.00 82.12 254 ILE A C 1
ATOM 1923 O O . ILE A 1 254 ? 24.708 3.617 -34.564 1.00 82.12 254 ILE A O 1
ATOM 1927 N N . ASN A 1 255 ? 24.707 4.356 -32.436 1.00 85.56 255 ASN A N 1
ATOM 1928 C CA . ASN A 1 255 ? 24.214 3.140 -31.802 1.00 85.56 255 ASN A CA 1
ATOM 1929 C C . ASN A 1 255 ? 23.170 3.546 -30.755 1.00 85.56 255 ASN A C 1
ATOM 1931 O O . ASN A 1 255 ? 23.557 3.716 -29.596 1.00 85.56 255 ASN A O 1
ATOM 1935 N N . PRO A 1 256 ? 21.930 3.850 -31.184 1.00 86.25 256 PRO A N 1
ATOM 1936 C CA . PRO A 1 256 ? 20.898 4.381 -30.296 1.00 86.25 256 PRO A CA 1
ATOM 1937 C C . PRO A 1 256 ? 20.428 3.334 -29.285 1.00 86.25 256 PRO A C 1
ATOM 1939 O O . PRO A 1 256 ? 20.031 3.706 -28.190 1.00 86.25 256 PRO A O 1
ATOM 1942 N N . ASP A 1 257 ? 20.557 2.051 -29.616 1.00 92.44 257 ASP A N 1
ATOM 1943 C CA . ASP A 1 257 ? 20.189 0.951 -28.731 1.00 92.44 257 ASP A CA 1
ATOM 1944 C C . ASP A 1 257 ? 21.413 0.525 -27.911 1.00 92.44 257 ASP A C 1
ATOM 1946 O O . ASP A 1 257 ? 22.447 0.104 -28.453 1.00 92.44 257 ASP A O 1
ATOM 1950 N N . SER A 1 258 ? 21.321 0.698 -26.596 1.00 96.00 258 SER A N 1
ATOM 1951 C CA . SER A 1 258 ? 22.371 0.373 -25.638 1.00 96.00 258 SER A CA 1
ATOM 1952 C C . SER A 1 258 ? 21.743 -0.254 -24.405 1.00 96.00 258 SER A C 1
ATOM 1954 O O . SER A 1 258 ? 20.632 0.082 -24.026 1.00 96.00 258 SER A O 1
ATOM 1956 N N . TYR A 1 259 ? 22.482 -1.155 -23.772 1.00 97.38 259 TYR A N 1
ATOM 1957 C CA . TYR A 1 259 ? 22.036 -1.901 -22.602 1.00 97.38 259 TYR A CA 1
ATOM 1958 C C . TYR A 1 259 ? 23.142 -1.903 -21.559 1.00 97.38 259 TYR A C 1
ATOM 1960 O O . TYR A 1 259 ? 24.329 -1.837 -21.902 1.00 97.38 259 TYR A O 1
ATOM 1968 N N . THR A 1 260 ? 22.756 -2.005 -20.296 1.00 97.31 260 THR A N 1
ATOM 1969 C CA . THR A 1 260 ? 23.670 -2.147 -19.164 1.00 97.31 260 THR A CA 1
ATOM 1970 C C . THR A 1 260 ? 23.308 -3.393 -18.368 1.00 97.31 260 THR A C 1
ATOM 1972 O O . THR A 1 260 ? 22.135 -3.726 -18.259 1.00 97.31 260 THR A O 1
ATOM 1975 N N . GLU A 1 261 ? 24.314 -4.069 -17.815 1.00 96.69 261 GLU A N 1
ATOM 1976 C CA . GLU A 1 261 ? 24.159 -5.167 -16.841 1.00 96.69 261 GLU A CA 1
ATOM 1977 C C . GLU A 1 261 ? 24.534 -4.713 -15.413 1.00 96.69 261 GLU A C 1
ATOM 1979 O O . GLU A 1 261 ? 24.595 -5.515 -14.486 1.00 96.69 261 GLU A O 1
ATOM 1984 N N . ASP A 1 262 ? 24.841 -3.421 -15.255 1.00 95.88 262 ASP A N 1
ATOM 1985 C CA . ASP A 1 262 ? 25.457 -2.810 -14.070 1.00 95.88 262 ASP A CA 1
ATOM 1986 C C . ASP A 1 262 ? 24.617 -1.625 -13.556 1.00 95.88 262 ASP A C 1
ATOM 1988 O O . ASP A 1 262 ? 25.141 -0.575 -13.185 1.00 95.88 262 ASP A O 1
ATOM 1992 N N . PHE A 1 263 ? 23.287 -1.729 -13.651 1.00 98.25 263 PHE A N 1
ATOM 1993 C CA . PHE A 1 263 ? 22.376 -0.786 -12.994 1.00 98.25 263 PHE A CA 1
ATOM 1994 C C . PHE A 1 263 ? 21.943 -1.321 -11.625 1.00 98.25 263 PHE A C 1
ATOM 1996 O O . PHE A 1 263 ? 22.064 -2.516 -11.364 1.00 98.25 263 PHE A O 1
ATOM 2003 N N . GLY A 1 264 ? 21.481 -0.453 -10.728 1.00 97.62 264 GLY A N 1
ATOM 2004 C CA . GLY A 1 264 ? 21.321 -0.823 -9.330 1.00 97.62 264 GLY A CA 1
ATOM 2005 C C . GLY A 1 264 ? 20.731 0.266 -8.450 1.00 97.62 264 GLY A C 1
ATOM 2006 O O . GLY A 1 264 ? 20.183 1.249 -8.947 1.00 97.62 264 GLY A O 1
ATOM 2007 N N . GLY A 1 265 ? 20.866 0.085 -7.138 1.00 97.94 265 GLY A N 1
ATOM 2008 C CA . GLY A 1 265 ? 20.247 0.951 -6.137 1.00 97.94 265 GLY A CA 1
ATOM 2009 C C . GLY A 1 265 ? 18.761 0.645 -5.927 1.00 97.94 265 GLY A C 1
ATOM 2010 O O . GLY A 1 265 ? 18.137 -0.107 -6.679 1.00 97.94 265 GLY A O 1
ATOM 2011 N N . THR A 1 266 ? 18.140 1.271 -4.935 1.00 98.38 266 THR A N 1
ATOM 2012 C CA . THR A 1 266 ? 16.671 1.297 -4.791 1.00 98.38 266 THR A CA 1
ATOM 2013 C C . THR A 1 266 ? 15.986 1.891 -6.033 1.00 98.38 266 THR A C 1
ATOM 2015 O O . THR A 1 266 ? 14.847 1.549 -6.347 1.00 98.38 266 THR A O 1
ATOM 2018 N N . SER A 1 267 ? 16.732 2.650 -6.842 1.00 98.06 267 SER A N 1
ATOM 2019 C CA . SER A 1 267 ? 16.349 3.146 -8.167 1.00 98.06 267 SER A CA 1
ATOM 2020 C C . SER A 1 267 ? 16.020 2.064 -9.204 1.00 98.06 267 SER A C 1
ATOM 2022 O O . SER A 1 267 ? 15.258 2.348 -10.125 1.00 98.06 267 SER A O 1
ATOM 2024 N N . ALA A 1 268 ? 16.560 0.846 -9.074 1.00 98.75 268 ALA A N 1
ATOM 2025 C CA . ALA A 1 268 ? 16.198 -0.306 -9.911 1.00 98.75 268 ALA A CA 1
ATOM 2026 C C . ALA A 1 268 ? 15.024 -1.123 -9.336 1.00 98.75 268 ALA A C 1
ATOM 2028 O O . ALA A 1 268 ? 14.247 -1.687 -10.101 1.00 98.75 268 ALA A O 1
ATOM 2029 N N . ALA A 1 269 ? 14.856 -1.137 -8.011 1.00 98.88 269 ALA A N 1
ATOM 2030 C CA . ALA A 1 269 ? 13.739 -1.807 -7.340 1.00 98.88 269 ALA A CA 1
ATOM 2031 C C . ALA A 1 269 ? 12.404 -1.068 -7.569 1.00 98.88 269 ALA A C 1
ATOM 2033 O O . ALA A 1 269 ? 11.376 -1.675 -7.855 1.00 98.88 269 ALA A O 1
ATOM 2034 N N . THR A 1 270 ? 12.438 0.263 -7.509 1.00 98.88 270 THR A N 1
ATOM 2035 C CA . THR A 1 270 ? 11.276 1.155 -7.682 1.00 98.88 270 THR A CA 1
ATOM 2036 C C . THR A 1 270 ? 10.508 0.924 -8.996 1.00 98.88 270 THR A C 1
ATOM 2038 O O . THR A 1 270 ? 9.309 0.660 -8.933 1.00 98.88 270 THR A O 1
ATOM 2041 N N . PRO A 1 271 ? 11.136 0.953 -10.192 1.00 98.88 271 PRO A N 1
ATOM 2042 C CA . PRO A 1 271 ? 10.430 0.712 -11.452 1.00 98.88 271 PRO A CA 1
ATOM 2043 C C . PRO A 1 271 ? 9.912 -0.720 -11.603 1.00 98.88 271 PRO A C 1
ATOM 2045 O O . PRO A 1 271 ? 8.937 -0.925 -12.322 1.00 98.88 271 PRO A O 1
ATOM 2048 N N . LEU A 1 272 ? 10.527 -1.700 -10.931 1.00 98.94 272 LEU A N 1
ATOM 2049 C CA . LEU A 1 272 ? 10.012 -3.068 -10.901 1.00 98.94 272 LEU A CA 1
ATOM 2050 C C . LEU A 1 272 ? 8.667 -3.109 -10.165 1.00 98.94 272 LEU A C 1
ATOM 2052 O O . LEU A 1 272 ? 7.701 -3.637 -10.709 1.00 98.94 272 LEU A O 1
ATOM 2056 N N . VAL A 1 273 ? 8.568 -2.466 -8.995 1.00 98.94 273 VAL A N 1
ATOM 2057 C CA . VAL A 1 273 ? 7.291 -2.310 -8.273 1.00 98.94 273 VAL A CA 1
ATOM 2058 C C . VAL A 1 273 ? 6.276 -1.524 -9.105 1.00 98.94 273 VAL A C 1
ATOM 2060 O O . VAL A 1 273 ? 5.141 -1.971 -9.241 1.00 98.94 273 VAL A O 1
ATOM 2063 N N . SER A 1 274 ? 6.673 -0.410 -9.731 1.00 98.94 274 SER A N 1
ATOM 2064 C CA . SER A 1 274 ? 5.789 0.366 -10.617 1.00 98.94 274 SER A CA 1
ATOM 2065 C C . SER A 1 274 ? 5.215 -0.479 -11.761 1.00 98.94 274 SER A C 1
ATOM 2067 O O . SER A 1 274 ? 4.032 -0.366 -12.074 1.00 98.94 274 SER A O 1
ATOM 2069 N N . GLY A 1 275 ? 6.024 -1.353 -12.369 1.00 98.94 275 GLY A N 1
ATOM 2070 C CA . GLY A 1 275 ? 5.553 -2.276 -13.400 1.00 98.94 275 GLY A CA 1
ATOM 2071 C C . GLY A 1 275 ? 4.582 -3.327 -12.857 1.00 98.94 275 GLY A C 1
ATOM 2072 O O . GLY A 1 275 ? 3.534 -3.545 -13.454 1.00 98.94 275 GLY A O 1
ATOM 2073 N N . VAL A 1 276 ? 4.857 -3.919 -11.690 1.00 98.94 276 VAL A N 1
ATOM 2074 C CA . VAL A 1 276 ? 3.924 -4.864 -11.045 1.00 98.94 276 VAL A CA 1
ATOM 2075 C C . VAL A 1 276 ? 2.586 -4.198 -10.715 1.00 98.94 276 VAL A C 1
ATOM 2077 O O . VAL A 1 276 ? 1.533 -4.773 -10.988 1.00 98.94 276 VAL A O 1
ATOM 2080 N N . ILE A 1 277 ? 2.604 -2.960 -10.217 1.00 99.00 277 ILE A N 1
ATOM 2081 C CA . ILE A 1 277 ? 1.385 -2.178 -9.979 1.00 99.00 277 ILE A CA 1
ATOM 2082 C C . ILE A 1 277 ? 0.630 -1.941 -11.293 1.00 99.00 277 ILE A C 1
ATOM 2084 O O . ILE A 1 277 ? -0.594 -2.043 -11.315 1.00 99.00 277 ILE A O 1
ATOM 2088 N N . ALA A 1 278 ? 1.318 -1.693 -12.411 1.00 98.94 278 ALA A N 1
ATOM 2089 C CA . ALA A 1 278 ? 0.646 -1.580 -13.703 1.00 98.94 278 ALA A CA 1
ATOM 2090 C C . ALA A 1 278 ? -0.054 -2.885 -14.119 1.00 98.94 278 ALA A C 1
ATOM 2092 O O . ALA A 1 278 ? -1.173 -2.834 -14.627 1.00 98.94 278 ALA A O 1
ATOM 2093 N N . LEU A 1 279 ? 0.528 -4.053 -13.824 1.00 98.94 279 LEU A N 1
ATOM 2094 C CA . LEU A 1 279 ? -0.158 -5.334 -14.035 1.00 98.94 279 LEU A CA 1
ATOM 2095 C C . LEU A 1 279 ? -1.422 -5.452 -13.164 1.00 98.94 279 LEU A C 1
ATOM 2097 O O . LEU A 1 279 ? -2.461 -5.918 -13.633 1.00 98.94 279 LEU A O 1
ATOM 2101 N N . MET A 1 280 ? -1.358 -5.001 -11.905 1.00 98.94 280 MET A N 1
ATOM 2102 C CA . MET A 1 280 ? -2.519 -4.975 -11.002 1.00 98.94 280 MET A CA 1
ATOM 2103 C C . MET A 1 280 ? -3.634 -4.069 -11.538 1.00 98.94 280 MET A C 1
ATOM 2105 O O . MET A 1 280 ? -4.802 -4.455 -11.506 1.00 98.94 280 MET A O 1
ATOM 2109 N N . LEU A 1 281 ? -3.289 -2.884 -12.049 1.00 98.94 281 LEU A N 1
ATOM 2110 C CA . LEU A 1 281 ? -4.257 -1.928 -12.593 1.00 98.94 281 LEU A CA 1
ATOM 2111 C C . LEU A 1 281 ? -4.885 -2.392 -13.913 1.00 98.94 281 LEU A C 1
ATOM 2113 O O . LEU A 1 281 ? -6.054 -2.096 -14.154 1.00 98.94 281 LEU A O 1
ATOM 2117 N N . GLU A 1 282 ? -4.165 -3.140 -14.755 1.00 98.81 282 GLU A N 1
ATOM 2118 C CA . GLU A 1 282 ? -4.786 -3.807 -15.907 1.00 98.81 282 GLU A CA 1
ATOM 2119 C C . GLU A 1 282 ? -5.781 -4.878 -15.437 1.00 98.81 282 GLU A C 1
ATOM 2121 O O . GLU A 1 282 ? -6.913 -4.942 -15.928 1.00 98.81 282 GLU A O 1
ATOM 2126 N N . ALA A 1 283 ? -5.381 -5.701 -14.461 1.00 98.75 283 ALA A N 1
ATOM 2127 C CA . ALA A 1 283 ? -6.230 -6.754 -13.911 1.00 98.75 283 ALA A CA 1
ATOM 2128 C C . ALA A 1 283 ? -7.500 -6.192 -13.250 1.00 98.75 283 ALA A C 1
ATOM 2130 O O . ALA A 1 283 ? -8.576 -6.783 -13.375 1.00 98.75 283 ALA A O 1
ATOM 2131 N N . ASN A 1 284 ? -7.392 -5.040 -12.581 1.00 98.69 284 ASN A N 1
ATOM 2132 C CA . ASN A 1 284 ? -8.517 -4.321 -12.003 1.00 98.69 284 ASN A CA 1
ATOM 2133 C C . ASN A 1 284 ? -8.309 -2.792 -12.067 1.00 98.69 284 ASN A C 1
ATOM 2135 O O . ASN A 1 284 ? -7.656 -2.207 -11.200 1.00 98.69 284 ASN A O 1
ATOM 2139 N N . PRO A 1 285 ? -8.928 -2.101 -13.043 1.00 98.19 285 PRO A N 1
ATOM 2140 C CA . PRO A 1 285 ? -8.741 -0.661 -13.214 1.00 98.19 285 PRO A CA 1
ATOM 2141 C C . PRO A 1 285 ? -9.442 0.185 -12.143 1.00 98.19 285 PRO A C 1
ATOM 2143 O O . PRO A 1 285 ? -9.237 1.396 -12.117 1.00 98.19 285 PRO A O 1
ATOM 2146 N N . ASN A 1 286 ? -10.266 -0.417 -11.275 1.00 98.12 286 ASN A N 1
ATOM 2147 C CA . ASN A 1 286 ? -10.981 0.294 -10.211 1.00 98.12 286 ASN A CA 1
ATOM 2148 C C . ASN A 1 286 ? -10.200 0.359 -8.892 1.00 98.12 286 ASN A C 1
ATOM 2150 O O . ASN A 1 286 ? -10.715 0.931 -7.937 1.00 98.12 286 ASN A O 1
ATOM 2154 N N . LEU A 1 287 ? -8.996 -0.220 -8.819 1.00 98.88 287 LEU A N 1
ATOM 2155 C CA . LEU A 1 287 ? -8.176 -0.145 -7.612 1.00 98.88 287 LEU A CA 1
ATOM 2156 C C . LEU A 1 287 ? -7.828 1.309 -7.288 1.00 98.88 287 LEU A C 1
ATOM 2158 O O . LEU A 1 287 ? -7.310 2.051 -8.138 1.00 98.88 287 LEU A O 1
ATOM 2162 N N . THR A 1 288 ? -8.099 1.689 -6.044 1.00 98.81 288 THR A N 1
ATOM 2163 C CA . THR A 1 288 ? -7.653 2.955 -5.467 1.00 98.81 288 THR A CA 1
ATOM 2164 C C . THR A 1 288 ? -6.176 2.894 -5.076 1.00 98.81 288 THR A C 1
ATOM 2166 O O . THR A 1 288 ? -5.575 1.820 -5.008 1.00 98.81 288 THR A O 1
ATOM 2169 N N . TRP A 1 289 ? -5.570 4.046 -4.788 1.00 98.69 289 TRP A N 1
ATOM 2170 C CA . TRP A 1 289 ? -4.193 4.103 -4.286 1.00 98.69 289 TRP A CA 1
ATOM 2171 C C . TRP A 1 289 ? -3.997 3.303 -2.981 1.00 98.69 289 TRP A C 1
ATOM 2173 O O . TRP A 1 289 ? -2.955 2.670 -2.818 1.00 98.69 289 TRP A O 1
ATOM 2183 N N . ARG A 1 290 ? -5.008 3.265 -2.097 1.00 98.69 290 ARG A N 1
ATOM 2184 C CA . ARG A 1 290 ? -5.013 2.448 -0.867 1.00 98.69 290 ARG A CA 1
ATOM 2185 C C . ARG A 1 290 ? -5.166 0.963 -1.161 1.00 98.69 290 ARG A C 1
ATOM 2187 O O . ARG A 1 290 ? -4.412 0.170 -0.608 1.00 98.69 290 ARG A O 1
ATOM 2194 N N . ASP A 1 291 ? -6.067 0.586 -2.071 1.00 98.94 291 ASP A N 1
ATOM 2195 C CA . ASP A 1 291 ? -6.237 -0.819 -2.480 1.00 98.94 291 ASP A CA 1
ATOM 2196 C C . ASP A 1 291 ? -4.921 -1.421 -2.987 1.00 98.94 291 ASP A C 1
ATOM 2198 O O . ASP A 1 291 ? -4.574 -2.553 -2.657 1.00 98.94 291 ASP A O 1
ATOM 2202 N N . VAL A 1 292 ? -4.157 -0.645 -3.763 1.00 98.94 292 VAL A N 1
ATOM 2203 C CA . VAL A 1 292 ? -2.836 -1.069 -4.239 1.00 98.94 292 VAL A CA 1
ATOM 2204 C C . VAL A 1 292 ? -1.890 -1.343 -3.072 1.00 98.94 292 VAL A C 1
ATOM 2206 O O . VAL A 1 292 ? -1.225 -2.375 -3.078 1.00 98.94 292 VAL A O 1
ATOM 2209 N N . GLN A 1 293 ? -1.836 -0.468 -2.065 1.00 98.94 293 GLN A N 1
ATOM 2210 C CA . GLN A 1 293 ? -0.985 -0.687 -0.893 1.00 98.94 293 GLN A CA 1
ATOM 2211 C C . GLN A 1 293 ? -1.410 -1.934 -0.103 1.00 98.94 293 GLN A C 1
ATOM 2213 O O . GLN A 1 293 ? -0.550 -2.751 0.213 1.00 98.94 293 GLN A O 1
ATOM 2218 N N . HIS A 1 294 ? -2.712 -2.134 0.132 1.00 98.88 294 HIS A N 1
ATOM 2219 C CA . HIS A 1 294 ? -3.236 -3.338 0.795 1.00 98.88 294 HIS A CA 1
ATOM 2220 C C . HIS A 1 294 ? -2.842 -4.620 0.066 1.00 98.88 294 HIS A C 1
ATOM 2222 O O . HIS A 1 294 ? -2.297 -5.533 0.681 1.00 98.88 294 HIS A O 1
ATOM 2228 N N . ILE A 1 295 ? -3.034 -4.678 -1.255 1.00 98.94 295 ILE A N 1
ATOM 2229 C CA . ILE A 1 295 ? -2.644 -5.856 -2.038 1.00 98.94 295 ILE A CA 1
ATOM 2230 C C . ILE A 1 295 ? -1.142 -6.120 -1.903 1.00 98.94 295 ILE A C 1
ATOM 2232 O O . ILE A 1 295 ? -0.745 -7.270 -1.719 1.00 98.94 295 ILE A O 1
ATOM 2236 N N . LEU A 1 296 ? -0.298 -5.086 -1.970 1.00 98.94 296 LEU A N 1
ATOM 2237 C CA . LEU A 1 296 ? 1.150 -5.246 -1.801 1.00 98.94 296 LEU A CA 1
ATOM 2238 C C . LEU A 1 296 ? 1.507 -5.795 -0.413 1.00 98.94 296 LEU A C 1
ATOM 2240 O O . LEU A 1 296 ? 2.339 -6.692 -0.322 1.00 98.94 296 LEU A O 1
ATOM 2244 N N . VAL A 1 297 ? 0.857 -5.306 0.645 1.00 98.81 297 VAL A N 1
ATOM 2245 C CA . VAL A 1 297 ? 1.034 -5.787 2.025 1.00 98.81 297 VAL A CA 1
ATOM 2246 C C . VAL A 1 297 ? 0.613 -7.251 2.174 1.00 98.81 297 VAL A C 1
ATOM 2248 O O . VAL A 1 297 ? 1.344 -8.052 2.756 1.00 98.81 297 VAL A O 1
ATOM 2251 N N . GLU A 1 298 ? -0.549 -7.626 1.639 1.00 98.44 298 GLU A N 1
ATOM 2252 C CA . GLU A 1 298 ? -1.108 -8.976 1.783 1.00 98.44 298 GLU A CA 1
ATOM 2253 C C . GLU A 1 298 ? -0.382 -10.038 0.955 1.00 98.44 298 GLU A C 1
ATOM 2255 O O . GLU A 1 298 ? -0.434 -11.227 1.282 1.00 98.44 298 GLU A O 1
ATOM 2260 N N . THR A 1 299 ? 0.264 -9.626 -0.135 1.00 98.69 299 THR A N 1
ATOM 2261 C CA . THR A 1 299 ? 0.880 -10.542 -1.105 1.00 98.69 299 THR A CA 1
ATOM 2262 C C . THR A 1 299 ? 2.400 -10.583 -1.040 1.00 98.69 299 THR A C 1
ATOM 2264 O O . THR A 1 299 ? 2.995 -11.437 -1.696 1.00 98.69 299 THR A O 1
ATOM 2267 N N . ALA A 1 300 ? 3.027 -9.718 -0.238 1.00 98.56 300 ALA A N 1
ATOM 2268 C CA . ALA A 1 300 ? 4.470 -9.697 -0.048 1.00 98.56 300 ALA A CA 1
ATOM 2269 C C . ALA A 1 300 ? 5.015 -11.064 0.403 1.00 98.56 300 ALA A C 1
ATOM 2271 O O . ALA A 1 300 ? 4.489 -11.713 1.312 1.00 98.56 300 ALA A O 1
ATOM 2272 N N . GLU A 1 301 ? 6.121 -11.491 -0.203 1.00 97.75 301 GLU A N 1
ATOM 2273 C CA . GLU A 1 301 ? 6.838 -12.686 0.220 1.00 97.75 301 GLU A CA 1
ATOM 2274 C C . GLU A 1 301 ? 7.791 -12.347 1.367 1.00 97.75 301 GLU A C 1
ATOM 2276 O O . GLU A 1 301 ? 8.629 -11.454 1.253 1.00 97.75 301 GLU A O 1
ATOM 2281 N N . LYS A 1 302 ? 7.757 -13.136 2.447 1.00 97.75 302 LYS A N 1
ATOM 2282 C CA . LYS A 1 302 ? 8.769 -13.088 3.510 1.00 97.75 302 LYS A CA 1
ATOM 2283 C C . LYS A 1 302 ? 10.137 -13.585 3.016 1.00 97.75 302 LYS A C 1
ATOM 2285 O O . LYS A 1 302 ? 10.563 -14.708 3.315 1.00 97.75 302 LYS A O 1
ATOM 2290 N N . ASN A 1 303 ? 10.826 -12.734 2.266 1.00 97.25 303 ASN A N 1
ATOM 2291 C CA . ASN A 1 303 ? 12.187 -12.931 1.789 1.00 97.25 303 ASN A CA 1
ATOM 2292 C C . ASN A 1 303 ? 13.176 -12.977 2.970 1.00 97.25 303 ASN A C 1
ATOM 2294 O O . ASN A 1 303 ? 12.900 -12.457 4.052 1.00 97.25 303 ASN A O 1
ATOM 2298 N N . ASP A 1 304 ? 14.320 -13.643 2.780 1.00 97.31 304 ASP A N 1
ATOM 2299 C CA . ASP A 1 304 ? 15.309 -13.904 3.840 1.00 97.31 304 ASP A CA 1
ATOM 2300 C C . ASP A 1 304 ? 14.659 -14.269 5.201 1.00 97.31 304 ASP A C 1
ATOM 2302 O O . ASP A 1 304 ? 14.789 -13.557 6.203 1.00 97.31 304 ASP A O 1
ATOM 2306 N N . PRO A 1 305 ? 13.922 -15.396 5.280 1.00 96.38 305 PRO A N 1
ATOM 2307 C CA . PRO A 1 305 ? 13.094 -15.723 6.444 1.00 96.38 305 PRO A CA 1
ATOM 2308 C C . PRO A 1 305 ? 13.898 -16.021 7.722 1.00 96.38 305 PRO A C 1
ATOM 2310 O O . PRO A 1 305 ? 13.309 -16.309 8.765 1.00 96.38 305 PRO A O 1
ATOM 2313 N N . ASN A 1 306 ? 15.235 -16.017 7.647 1.00 96.44 306 ASN A N 1
ATOM 2314 C CA . ASN A 1 306 ? 16.124 -16.210 8.792 1.00 96.44 306 ASN A CA 1
ATOM 2315 C C . ASN A 1 306 ? 16.657 -14.891 9.367 1.00 96.44 306 ASN A C 1
ATOM 2317 O O . ASN A 1 306 ? 17.350 -14.942 10.391 1.00 96.44 306 ASN A O 1
ATOM 2321 N N . ASP A 1 307 ? 16.364 -13.750 8.739 1.00 97.75 307 ASP A N 1
ATOM 2322 C CA . ASP A 1 307 ? 16.677 -12.448 9.309 1.00 97.75 307 ASP A CA 1
ATOM 2323 C C . ASP A 1 307 ? 15.994 -12.296 10.676 1.00 97.75 307 ASP A C 1
ATOM 2325 O O . ASP A 1 307 ? 14.832 -12.665 10.869 1.00 97.75 307 ASP A O 1
ATOM 2329 N N . LEU A 1 308 ? 16.752 -11.818 11.662 1.00 95.94 308 LEU A N 1
ATOM 2330 C CA . LEU A 1 308 ? 16.305 -11.789 13.055 1.00 95.94 308 LEU A CA 1
ATOM 2331 C C . LEU A 1 308 ? 15.355 -10.629 13.358 1.00 95.94 308 LEU A C 1
ATOM 2333 O O . LEU A 1 308 ? 14.750 -10.641 14.430 1.00 95.94 308 LEU A O 1
ATOM 2337 N N . ASP A 1 309 ? 15.233 -9.666 12.443 1.00 95.25 309 ASP A N 1
ATOM 2338 C CA . ASP A 1 309 ? 14.397 -8.481 12.628 1.00 95.25 309 ASP A CA 1
ATOM 2339 C C . ASP A 1 309 ? 12.960 -8.705 12.134 1.00 95.25 309 ASP A C 1
ATOM 2341 O O . ASP A 1 309 ? 12.105 -7.847 12.337 1.00 95.25 309 ASP A O 1
ATOM 2345 N N . TRP A 1 310 ? 12.663 -9.871 11.542 1.00 97.94 310 TRP A N 1
ATOM 2346 C CA . TRP A 1 310 ? 11.292 -10.277 11.244 1.00 97.94 310 TRP A CA 1
ATOM 2347 C C . TRP A 1 310 ? 10.483 -10.451 12.527 1.00 97.94 310 TRP A C 1
ATOM 2349 O O . TRP A 1 310 ? 10.764 -11.330 13.350 1.00 97.94 310 TRP A O 1
ATOM 2359 N N . VAL A 1 311 ? 9.418 -9.668 12.647 1.00 97.31 311 VAL A N 1
ATOM 2360 C CA . VAL A 1 311 ? 8.437 -9.775 13.725 1.00 97.31 311 VAL A CA 1
ATOM 2361 C C . VAL A 1 311 ? 7.039 -9.886 13.138 1.00 97.31 311 VAL A C 1
ATOM 2363 O O . VAL A 1 311 ? 6.763 -9.339 12.078 1.00 97.31 311 VAL A O 1
ATOM 2366 N N . GLN A 1 312 ? 6.166 -10.618 13.823 1.00 97.88 312 GLN A N 1
ATOM 2367 C C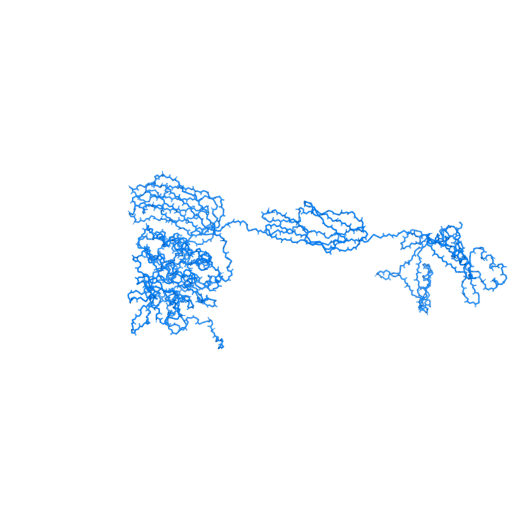A . GLN A 1 312 ? 4.752 -10.649 13.477 1.00 97.88 312 GLN A CA 1
ATOM 2368 C C . GLN A 1 312 ? 4.038 -9.577 14.301 1.00 97.88 312 GLN A C 1
ATOM 2370 O O . GLN A 1 312 ? 4.198 -9.555 15.526 1.00 97.88 312 GLN A O 1
ATOM 2375 N N . ASN A 1 313 ? 3.300 -8.695 13.635 1.00 98.31 313 ASN A N 1
ATOM 2376 C CA . ASN A 1 313 ? 2.536 -7.632 14.277 1.00 98.31 313 ASN A CA 1
ATOM 2377 C C . ASN A 1 313 ? 1.238 -8.176 14.927 1.00 98.31 313 ASN A C 1
ATOM 2379 O O . ASN A 1 313 ? 0.967 -9.382 14.879 1.00 98.31 313 ASN A O 1
ATOM 2383 N N . GLY A 1 314 ? 0.438 -7.309 15.554 1.00 97.00 314 GLY A N 1
ATOM 2384 C CA . GLY A 1 314 ? -0.784 -7.680 16.283 1.00 97.00 314 GLY A CA 1
ATOM 2385 C C . GLY A 1 314 ? -1.865 -8.319 15.405 1.00 97.00 314 GLY A C 1
ATOM 2386 O O . GLY A 1 314 ? -2.608 -9.185 15.869 1.00 97.00 314 GLY A O 1
ATOM 2387 N N . ALA A 1 315 ? -1.879 -7.978 14.116 1.00 96.88 315 ALA A N 1
ATOM 2388 C CA . ALA A 1 315 ? -2.810 -8.492 13.112 1.00 96.88 315 ALA A CA 1
ATOM 2389 C C . ALA A 1 315 ? -2.323 -9.762 12.400 1.00 96.88 315 ALA A C 1
ATOM 2391 O O . ALA A 1 315 ? -3.076 -10.410 11.674 1.00 96.88 315 ALA A O 1
ATOM 2392 N N . GLY A 1 316 ? -1.074 -10.166 12.633 1.00 97.06 316 GLY A N 1
ATOM 2393 C CA . GLY A 1 316 ? -0.502 -11.367 12.039 1.00 97.06 316 GLY A CA 1
ATOM 2394 C C . GLY A 1 316 ? 0.343 -11.131 10.786 1.00 97.06 316 GLY A C 1
ATOM 2395 O O . GLY A 1 316 ? 0.800 -12.119 10.207 1.00 97.06 316 GLY A O 1
ATOM 2396 N N . HIS A 1 317 ? 0.609 -9.885 10.393 1.00 97.81 317 HIS A N 1
ATOM 2397 C CA . HIS A 1 317 ? 1.521 -9.583 9.290 1.00 97.81 317 HIS A CA 1
ATOM 2398 C C . HIS A 1 317 ? 2.983 -9.705 9.729 1.00 97.81 317 HIS A C 1
ATOM 2400 O O . HIS A 1 317 ? 3.353 -9.276 10.823 1.00 97.81 317 HIS A O 1
ATOM 2406 N N . ASP A 1 318 ? 3.821 -10.289 8.873 1.00 98.25 318 ASP A N 1
ATOM 2407 C CA . ASP A 1 318 ? 5.273 -10.262 9.035 1.00 98.25 318 ASP A CA 1
ATOM 2408 C C . ASP A 1 318 ? 5.804 -8.885 8.604 1.00 98.25 318 ASP A C 1
ATOM 2410 O O . ASP A 1 318 ? 5.545 -8.440 7.491 1.00 98.25 318 ASP A O 1
ATOM 2414 N N . VAL A 1 319 ? 6.557 -8.215 9.479 1.00 98.19 319 VAL A N 1
ATOM 2415 C CA . VAL A 1 319 ? 7.142 -6.888 9.228 1.00 98.19 319 VAL A CA 1
ATOM 2416 C C . VAL A 1 319 ? 8.634 -6.873 9.562 1.00 98.19 319 VAL A C 1
ATOM 2418 O O . VAL A 1 319 ? 9.089 -7.562 10.484 1.00 98.19 319 VAL A O 1
ATOM 2421 N N . ASN A 1 320 ? 9.412 -6.095 8.807 1.00 98.50 320 ASN A N 1
ATOM 2422 C CA . ASN A 1 320 ? 10.855 -5.931 8.991 1.00 98.50 320 ASN A CA 1
ATOM 2423 C C . ASN A 1 320 ? 11.328 -4.568 8.461 1.00 98.50 320 ASN A C 1
ATOM 2425 O O . ASN A 1 320 ? 11.013 -4.191 7.339 1.00 98.50 320 ASN A O 1
ATOM 2429 N N . TYR A 1 321 ? 12.168 -3.852 9.208 1.00 97.88 321 TYR A N 1
ATOM 2430 C CA . TYR A 1 321 ? 12.656 -2.528 8.795 1.00 97.88 321 TYR A CA 1
ATOM 2431 C C . TYR A 1 321 ? 13.516 -2.531 7.522 1.00 97.88 321 TYR A C 1
ATOM 2433 O O . TYR A 1 321 ? 13.631 -1.499 6.876 1.00 97.88 321 TYR A O 1
ATOM 2441 N N . LYS A 1 322 ? 14.134 -3.659 7.155 1.00 98.31 322 LYS A N 1
ATOM 2442 C CA . LYS A 1 322 ? 14.924 -3.808 5.919 1.00 98.31 322 LYS A CA 1
ATOM 2443 C C . LYS A 1 322 ? 14.084 -4.196 4.709 1.00 98.31 322 LYS A C 1
ATOM 2445 O O . LYS A 1 322 ? 14.525 -3.961 3.587 1.00 98.31 322 LYS A O 1
ATOM 2450 N N . TYR A 1 323 ? 12.930 -4.821 4.942 1.00 98.62 323 TYR A N 1
ATOM 2451 C CA . TYR A 1 323 ? 12.145 -5.473 3.894 1.00 98.62 323 TYR A CA 1
ATOM 2452 C C . TYR A 1 323 ? 10.720 -4.915 3.743 1.00 98.62 323 TYR A C 1
ATOM 2454 O O . TYR A 1 323 ? 10.062 -5.209 2.749 1.00 98.62 323 TYR A O 1
ATOM 2462 N N . GLY A 1 324 ? 10.250 -4.093 4.685 1.00 98.56 324 GLY A N 1
ATOM 2463 C CA . GLY A 1 324 ? 8.841 -3.730 4.810 1.00 98.56 324 GLY A CA 1
ATOM 2464 C C . GLY A 1 324 ? 8.023 -4.962 5.187 1.00 98.56 324 GLY A C 1
ATOM 2465 O O . GLY A 1 324 ? 8.375 -5.676 6.131 1.00 98.56 324 GLY A O 1
ATOM 2466 N N . PHE A 1 325 ? 6.979 -5.246 4.411 1.00 98.81 325 PHE A N 1
ATOM 2467 C CA . PHE A 1 325 ? 6.227 -6.502 4.493 1.00 98.81 325 PHE A CA 1
ATOM 2468 C C . PHE A 1 325 ? 6.903 -7.665 3.753 1.00 98.81 325 PHE A C 1
ATOM 2470 O O . PHE A 1 325 ? 6.564 -8.822 3.995 1.00 98.81 325 PHE A O 1
ATOM 2477 N N . GLY A 1 326 ? 7.892 -7.389 2.893 1.00 98.69 326 GLY A N 1
ATOM 2478 C CA . GLY A 1 326 ? 8.639 -8.420 2.175 1.00 98.69 326 GLY A CA 1
ATOM 2479 C C . GLY A 1 326 ? 9.018 -8.062 0.742 1.00 98.69 326 GLY A C 1
ATOM 2480 O O . GLY A 1 326 ? 8.954 -6.909 0.316 1.00 98.69 326 GLY A O 1
ATOM 2481 N N . GLY A 1 327 ? 9.440 -9.080 -0.000 1.00 98.75 327 GLY A N 1
ATOM 2482 C CA . GLY A 1 327 ? 9.717 -9.014 -1.426 1.00 98.75 327 GLY A CA 1
ATOM 2483 C C . GLY A 1 327 ? 8.428 -8.978 -2.244 1.00 98.75 327 GLY A C 1
ATOM 2484 O O . GLY A 1 327 ? 7.445 -9.633 -1.905 1.00 98.75 327 GLY A O 1
ATOM 2485 N N . ILE A 1 328 ? 8.436 -8.219 -3.335 1.00 98.81 328 ILE A N 1
ATOM 2486 C CA . ILE A 1 328 ? 7.326 -8.154 -4.288 1.00 98.81 328 ILE A CA 1
ATOM 2487 C C . ILE A 1 328 ? 7.052 -9.530 -4.929 1.00 98.81 328 ILE A C 1
ATOM 2489 O O . ILE A 1 328 ? 7.967 -10.150 -5.470 1.00 98.81 328 ILE A O 1
ATOM 2493 N N . ASP A 1 329 ? 5.789 -9.968 -4.929 1.00 98.75 329 ASP A N 1
ATOM 2494 C CA . ASP A 1 329 ? 5.303 -11.134 -5.685 1.00 98.75 329 ASP A CA 1
ATOM 2495 C C . ASP A 1 329 ? 4.227 -10.677 -6.680 1.00 98.75 329 ASP A C 1
ATOM 2497 O O . ASP A 1 329 ? 3.072 -10.419 -6.330 1.00 98.75 329 ASP A O 1
ATOM 2501 N N . ALA A 1 330 ? 4.611 -10.562 -7.949 1.00 98.88 330 ALA A N 1
ATOM 2502 C CA . ALA A 1 330 ? 3.736 -10.042 -8.989 1.00 98.88 330 ALA A CA 1
ATOM 2503 C C . ALA A 1 330 ? 2.558 -10.972 -9.302 1.00 98.88 330 ALA A C 1
ATOM 2505 O O . ALA A 1 330 ? 1.447 -10.503 -9.552 1.00 98.88 330 ALA A O 1
ATOM 2506 N N . THR A 1 331 ? 2.768 -12.289 -9.277 1.00 98.56 331 THR A N 1
ATOM 2507 C CA . THR A 1 331 ? 1.698 -13.256 -9.548 1.00 98.56 331 THR A CA 1
ATOM 2508 C C . THR A 1 331 ? 0.670 -13.250 -8.425 1.00 98.56 331 THR A C 1
ATOM 2510 O O . THR A 1 331 ? -0.532 -13.266 -8.701 1.00 98.56 331 THR A O 1
ATOM 2513 N N . ALA A 1 332 ? 1.101 -13.199 -7.165 1.00 98.69 332 ALA A N 1
ATOM 2514 C CA . ALA A 1 332 ? 0.193 -13.082 -6.031 1.00 98.69 332 ALA A CA 1
ATOM 2515 C C . ALA A 1 332 ? -0.581 -11.753 -6.071 1.00 98.69 332 ALA A C 1
ATOM 2517 O O . ALA A 1 332 ? -1.811 -11.771 -5.970 1.00 98.69 332 ALA A O 1
ATOM 2518 N N . ALA A 1 333 ? 0.106 -10.633 -6.321 1.00 98.88 333 ALA A N 1
ATOM 2519 C CA . ALA A 1 333 ? -0.505 -9.307 -6.407 1.00 98.88 333 ALA A CA 1
ATOM 2520 C C . ALA A 1 333 ? -1.571 -9.214 -7.515 1.00 98.88 333 ALA A C 1
ATOM 2522 O O . ALA A 1 333 ? -2.704 -8.800 -7.261 1.00 98.88 333 ALA A O 1
ATOM 2523 N N . VAL A 1 334 ? -1.259 -9.669 -8.734 1.00 98.88 334 VAL A N 1
ATOM 2524 C CA . VAL A 1 334 ? -2.207 -9.666 -9.865 1.00 98.88 334 VAL A CA 1
ATOM 2525 C C . VAL A 1 334 ? -3.398 -10.591 -9.605 1.00 98.88 334 VAL A C 1
ATOM 2527 O O . VAL A 1 334 ? -4.541 -10.232 -9.895 1.00 98.88 334 VAL A O 1
ATOM 2530 N N . ASN A 1 335 ? -3.168 -11.771 -9.022 1.00 98.44 335 ASN A N 1
ATOM 2531 C CA . ASN A 1 335 ? -4.258 -12.686 -8.686 1.00 98.44 335 ASN A CA 1
ATOM 2532 C C . ASN A 1 335 ? -5.188 -12.122 -7.602 1.00 98.44 335 ASN A C 1
ATOM 2534 O O . ASN A 1 335 ? -6.399 -12.348 -7.680 1.00 98.44 335 ASN A O 1
ATOM 2538 N N . SER A 1 336 ? -4.641 -11.390 -6.626 1.00 98.56 336 SER A N 1
ATOM 2539 C CA . SER A 1 336 ? -5.430 -10.678 -5.616 1.00 98.56 336 SER A CA 1
ATOM 2540 C C . SER A 1 336 ? -6.269 -9.567 -6.262 1.00 98.56 336 SER A C 1
ATOM 2542 O O . SER A 1 336 ? -7.490 -9.537 -6.100 1.00 98.56 336 SER A O 1
ATOM 2544 N N . ALA A 1 337 ? -5.651 -8.746 -7.121 1.00 98.75 337 ALA A N 1
ATOM 2545 C CA . ALA A 1 337 ? -6.305 -7.640 -7.825 1.00 98.75 337 ALA A CA 1
ATOM 2546 C C . ALA A 1 337 ? -7.565 -8.056 -8.609 1.00 98.75 337 ALA A C 1
ATOM 2548 O O . ALA A 1 337 ? -8.573 -7.345 -8.568 1.00 98.75 337 ALA A O 1
ATOM 2549 N N . LEU A 1 338 ? -7.545 -9.217 -9.283 1.00 97.50 338 LEU A N 1
ATOM 2550 C CA . LEU A 1 338 ? -8.648 -9.712 -10.129 1.00 97.50 338 LEU A CA 1
ATOM 2551 C C . LEU A 1 338 ? -10.012 -9.781 -9.426 1.00 97.50 338 LEU A C 1
ATOM 2553 O O . LEU A 1 338 ? -11.043 -9.651 -10.086 1.00 97.50 338 LEU A O 1
ATOM 2557 N N . ASN A 1 339 ? -10.026 -10.052 -8.121 1.00 92.81 339 ASN A N 1
ATOM 2558 C CA . ASN A 1 339 ? -11.257 -10.189 -7.337 1.00 92.81 339 ASN A CA 1
ATOM 2559 C C . ASN A 1 339 ? -11.244 -9.291 -6.095 1.00 92.81 339 ASN A C 1
ATOM 2561 O O . ASN A 1 339 ? -11.989 -9.558 -5.155 1.00 92.81 339 ASN A O 1
ATOM 2565 N N . TRP A 1 340 ? -10.391 -8.265 -6.088 1.00 98.12 340 TRP A N 1
ATOM 2566 C CA . TRP A 1 340 ? -10.281 -7.339 -4.973 1.00 98.12 340 TRP A CA 1
ATOM 2567 C C . TRP A 1 340 ? -11.566 -6.528 -4.821 1.00 98.12 340 TRP A C 1
ATOM 2569 O O . TRP A 1 340 ? -12.042 -5.905 -5.777 1.00 98.12 340 TRP A O 1
ATOM 2579 N N . GLU A 1 341 ? -12.111 -6.531 -3.611 1.00 95.75 341 GLU A N 1
ATOM 2580 C CA . GLU A 1 341 ? -13.171 -5.618 -3.208 1.00 95.75 341 GLU A CA 1
ATOM 2581 C C . GLU A 1 341 ? -12.510 -4.401 -2.569 1.00 95.75 341 GLU A C 1
ATOM 2583 O O . GLU A 1 341 ? -11.720 -4.552 -1.642 1.00 95.75 341 GLU A O 1
ATOM 2588 N N . SER A 1 342 ? -12.793 -3.205 -3.095 1.00 96.31 342 SER A N 1
ATOM 2589 C CA . SER A 1 342 ? -12.157 -1.988 -2.592 1.00 96.31 342 SER A CA 1
ATOM 2590 C C . SER A 1 342 ? -12.397 -1.807 -1.099 1.00 96.31 342 SER A C 1
ATOM 2592 O O . SER A 1 342 ? -13.517 -1.996 -0.615 1.00 96.31 342 SER A O 1
ATOM 2594 N N . VAL A 1 343 ? -11.347 -1.393 -0.394 1.00 96.31 343 VAL A N 1
ATOM 2595 C CA . VAL A 1 343 ? -11.418 -1.108 1.037 1.00 96.31 343 VAL A CA 1
ATOM 2596 C C . VAL A 1 343 ? -12.386 0.042 1.314 1.00 96.31 343 VAL A C 1
ATOM 2598 O O . VAL A 1 343 ? -12.640 0.898 0.460 1.00 96.31 343 VAL A O 1
ATOM 2601 N N . ALA A 1 344 ? -12.945 0.065 2.525 1.00 94.25 344 ALA A N 1
ATOM 2602 C CA . ALA A 1 344 ? -13.863 1.118 2.942 1.00 94.25 344 ALA A CA 1
ATOM 2603 C C . ALA A 1 344 ? -13.199 2.510 2.912 1.00 94.25 344 ALA A C 1
ATOM 2605 O O . ALA A 1 344 ? -11.972 2.648 2.831 1.00 94.25 344 ALA A O 1
ATOM 2606 N N . GLU A 1 345 ? -14.027 3.558 2.979 1.00 93.19 345 GLU A N 1
ATOM 2607 C CA . GLU A 1 345 ? -13.550 4.940 3.085 1.00 93.19 345 GLU A CA 1
ATOM 2608 C C . GLU A 1 345 ? -12.603 5.087 4.283 1.00 93.19 345 GLU A C 1
ATOM 2610 O O . GLU A 1 345 ? -12.824 4.502 5.346 1.00 93.19 345 GLU A O 1
ATOM 2615 N N . GLU A 1 346 ? -11.527 5.843 4.083 1.00 95.75 346 GLU A N 1
ATOM 2616 C CA . GLU A 1 346 ? -10.531 6.066 5.120 1.00 95.75 346 GLU A CA 1
ATOM 2617 C C . GLU A 1 346 ? -11.113 6.890 6.273 1.00 95.75 346 GLU A C 1
ATOM 2619 O O . GLU A 1 346 ? -11.776 7.911 6.078 1.00 95.75 346 GLU A O 1
ATOM 2624 N N . VAL A 1 347 ? -10.804 6.465 7.492 1.00 95.94 347 VAL A N 1
ATOM 2625 C CA . VAL A 1 347 ? -11.071 7.185 8.730 1.00 95.94 347 VAL A CA 1
ATOM 2626 C C . VAL A 1 347 ? -9.741 7.535 9.384 1.00 95.94 347 VAL A C 1
ATOM 2628 O O . VAL A 1 347 ? -8.822 6.721 9.430 1.00 95.94 347 VAL A O 1
ATOM 2631 N N . SER A 1 348 ? -9.656 8.751 9.925 1.00 96.50 348 SER A N 1
ATOM 2632 C CA . SER A 1 348 ? -8.495 9.221 10.681 1.00 96.50 348 SER A CA 1
ATOM 2633 C C . SER A 1 348 ? -8.836 9.447 12.156 1.00 96.50 348 SER A C 1
ATOM 2635 O O . SER A 1 348 ? -9.827 10.120 12.459 1.00 96.50 348 SER A O 1
ATOM 2637 N N . LEU A 1 349 ? -7.979 8.988 13.066 1.00 97.06 349 LEU A N 1
ATOM 2638 C CA . LEU A 1 349 ? -8.041 9.263 14.504 1.00 97.06 349 LEU A CA 1
ATOM 2639 C C . LEU A 1 349 ? -6.813 10.075 14.926 1.00 97.06 349 LEU A C 1
ATOM 2641 O O . LEU A 1 349 ? -5.694 9.714 14.582 1.00 97.06 349 LEU A O 1
ATOM 2645 N N . THR A 1 350 ? -7.003 11.149 15.695 1.00 96.50 350 THR A N 1
ATOM 2646 C CA . THR A 1 350 ? -5.910 12.020 16.167 1.00 96.50 350 THR A CA 1
ATOM 2647 C C . THR A 1 350 ? -5.976 12.242 17.673 1.00 96.50 350 THR A C 1
ATOM 2649 O O . THR A 1 350 ? -7.058 12.406 18.243 1.00 96.50 350 THR A O 1
ATOM 2652 N N . SER A 1 351 ? -4.820 12.289 18.335 1.00 96.50 351 SER A N 1
ATOM 2653 C CA . SER A 1 351 ? -4.750 12.578 19.771 1.00 96.50 351 SER A CA 1
ATOM 2654 C C . SER A 1 351 ? -4.899 14.058 20.140 1.00 96.50 351 SER A C 1
ATOM 2656 O O . SER A 1 351 ? -4.973 14.376 21.330 1.00 96.50 351 SER A O 1
ATOM 2658 N N . GLU A 1 352 ? -4.862 14.967 19.158 1.00 94.25 352 GLU A N 1
ATOM 2659 C CA . GLU A 1 352 ? -4.366 16.340 19.342 1.00 94.25 352 GLU A CA 1
ATOM 2660 C C . GLU A 1 352 ? -2.938 16.365 19.948 1.00 94.25 352 GLU A C 1
ATOM 2662 O O . GLU A 1 352 ? -2.366 15.347 20.351 1.00 94.25 352 GLU A O 1
ATOM 2667 N N . GLN A 1 353 ? -2.326 17.549 20.043 1.00 97.50 353 GLN A N 1
ATOM 2668 C CA . GLN A 1 353 ? -0.981 17.686 20.605 1.00 97.50 353 GLN A CA 1
ATOM 2669 C C . GLN A 1 353 ? -0.923 17.343 22.109 1.00 97.50 353 GLN A C 1
ATOM 2671 O O . GLN A 1 353 ? -1.458 18.053 22.972 1.00 97.50 353 GLN A O 1
ATOM 2676 N N . ILE A 1 354 ? -0.125 16.331 22.447 1.00 98.44 354 ILE A N 1
ATOM 2677 C CA . ILE A 1 354 ? 0.177 15.896 23.810 1.00 98.44 354 ILE A CA 1
ATOM 2678 C C . ILE A 1 354 ? 1.424 16.624 24.314 1.00 98.44 354 ILE A C 1
ATOM 2680 O O . ILE A 1 354 ? 2.540 16.443 23.833 1.00 98.44 354 ILE A O 1
ATOM 2684 N N . ASN A 1 355 ? 1.243 17.447 25.344 1.00 98.12 355 ASN A N 1
ATOM 2685 C CA . ASN A 1 355 ? 2.310 18.237 25.954 1.00 98.12 355 ASN A CA 1
ATOM 2686 C C . ASN A 1 355 ? 3.049 17.440 27.045 1.00 98.12 355 ASN A C 1
ATOM 2688 O O . ASN A 1 355 ? 2.500 17.219 28.126 1.00 98.12 355 ASN A O 1
ATOM 2692 N N . VAL A 1 356 ? 4.316 17.090 26.805 1.00 98.00 356 VAL A N 1
ATOM 2693 C CA . VAL A 1 356 ? 5.154 16.294 27.724 1.00 98.00 356 VAL A CA 1
ATOM 2694 C C . VAL A 1 356 ? 6.043 17.182 28.601 1.00 98.00 356 VAL A C 1
ATOM 2696 O O . VAL A 1 356 ? 6.086 17.002 29.822 1.00 98.00 356 VAL A O 1
ATOM 2699 N N . ASN A 1 357 ? 6.721 18.167 28.001 1.00 97.19 357 ASN A N 1
ATOM 2700 C CA . ASN A 1 357 ? 7.573 19.167 28.663 1.00 97.19 357 ASN A CA 1
ATOM 2701 C C . ASN A 1 357 ? 8.518 18.590 29.739 1.00 97.19 357 ASN A C 1
ATOM 2703 O O . ASN A 1 357 ? 8.616 19.124 30.852 1.00 97.19 357 ASN A O 1
ATOM 2707 N N . SER A 1 358 ? 9.186 17.476 29.434 1.00 96.38 358 SER A N 1
ATOM 2708 C CA . SER A 1 358 ? 10.001 16.726 30.397 1.00 96.38 358 SER A CA 1
ATOM 2709 C C . SER A 1 358 ? 11.434 16.535 29.910 1.00 96.38 358 SER A C 1
ATOM 2711 O O . SER A 1 358 ? 11.689 16.378 28.721 1.00 96.38 358 SER A O 1
ATOM 2713 N N . LEU A 1 359 ? 12.386 16.545 30.849 1.00 95.88 359 LEU A N 1
ATOM 2714 C CA . LEU A 1 359 ? 13.790 16.264 30.541 1.00 95.88 359 LEU A CA 1
ATOM 2715 C C . LEU A 1 359 ? 13.951 14.806 30.116 1.00 95.88 359 LEU A C 1
ATOM 2717 O O . LEU A 1 359 ? 13.479 13.909 30.821 1.00 95.88 359 LEU A O 1
ATOM 2721 N N . ILE A 1 360 ? 14.683 14.590 29.028 1.00 96.12 360 ILE A N 1
ATOM 2722 C CA . ILE A 1 360 ? 15.083 13.259 28.579 1.00 96.12 360 ILE A CA 1
ATOM 2723 C C . ILE A 1 360 ? 16.256 12.804 29.468 1.00 96.12 360 ILE A C 1
ATOM 2725 O O . ILE A 1 360 ? 17.222 13.559 29.637 1.00 96.12 360 ILE A O 1
ATOM 2729 N N . PRO A 1 361 ? 16.179 11.633 30.129 1.00 94.31 361 PRO A N 1
ATOM 2730 C CA . PRO A 1 361 ? 17.263 11.162 30.982 1.00 94.31 361 PRO A CA 1
ATOM 2731 C C . PRO A 1 361 ? 18.526 10.807 30.178 1.00 94.31 361 PRO A C 1
ATOM 2733 O O . PRO A 1 361 ? 18.509 9.854 29.412 1.00 94.31 361 PRO A O 1
ATOM 2736 N N . ASP A 1 362 ? 19.617 11.532 30.442 1.00 93.12 362 ASP A N 1
ATOM 2737 C CA . ASP A 1 362 ? 20.950 11.363 29.825 1.00 93.12 362 ASP A CA 1
ATOM 2738 C C . ASP A 1 362 ? 21.514 9.941 30.016 1.00 93.12 362 ASP A C 1
ATOM 2740 O O . ASP A 1 362 ? 21.533 9.418 31.142 1.00 93.12 362 ASP A O 1
ATOM 2744 N N . ASN A 1 363 ? 22.007 9.342 28.926 1.00 93.12 363 ASN A N 1
ATOM 2745 C CA . ASN A 1 363 ? 22.572 7.989 28.847 1.00 93.12 363 ASN A CA 1
ATOM 2746 C C . ASN A 1 363 ? 21.726 6.914 29.556 1.00 93.12 363 ASN A C 1
ATOM 2748 O O . ASN A 1 363 ? 22.223 6.155 30.405 1.00 93.12 363 ASN A O 1
ATOM 2752 N N . ASN A 1 364 ? 20.434 6.873 29.249 1.00 93.56 364 ASN A N 1
ATOM 2753 C CA . ASN A 1 364 ? 19.488 5.939 29.829 1.00 93.56 364 ASN A CA 1
ATOM 2754 C C . ASN A 1 364 ? 18.640 5.255 28.741 1.00 93.56 364 ASN A C 1
ATOM 2756 O O . ASN A 1 364 ? 17.626 5.821 28.328 1.00 93.56 364 ASN A O 1
ATOM 2760 N N . PRO A 1 365 ? 18.949 3.992 28.388 1.00 91.56 365 PRO A N 1
ATOM 2761 C CA . PRO A 1 365 ? 18.218 3.248 27.358 1.00 91.56 365 PRO A CA 1
ATOM 2762 C C . PRO A 1 365 ? 16.790 2.859 27.772 1.00 91.56 365 PRO A C 1
ATOM 2764 O O . PRO A 1 365 ? 16.056 2.279 26.988 1.00 91.56 365 PRO A O 1
ATOM 2767 N N . VAL A 1 366 ? 16.378 3.119 29.020 1.00 94.81 366 VAL A N 1
ATOM 2768 C CA . VAL A 1 366 ? 14.969 2.971 29.431 1.00 94.81 366 VAL A CA 1
ATOM 2769 C C . VAL A 1 366 ? 14.140 4.185 29.002 1.00 94.81 366 VAL A C 1
ATOM 2771 O O . VAL A 1 366 ? 12.937 4.060 28.810 1.00 94.81 366 VAL A O 1
ATOM 2774 N N . GLY A 1 367 ? 14.769 5.358 28.885 1.00 95.62 367 GLY A N 1
ATOM 2775 C CA . GLY A 1 367 ? 14.105 6.583 28.458 1.00 95.62 367 GLY A CA 1
ATOM 2776 C C . GLY A 1 367 ? 12.984 7.078 29.377 1.00 95.62 367 GLY A C 1
ATOM 2777 O O . GLY A 1 367 ? 12.974 6.841 30.593 1.00 95.62 367 GLY A O 1
ATOM 2778 N N . ILE A 1 368 ? 12.065 7.827 28.771 1.00 97.56 368 ILE A N 1
ATOM 2779 C CA . ILE A 1 368 ? 10.782 8.279 29.317 1.00 97.56 368 ILE A CA 1
ATOM 2780 C C . ILE A 1 368 ? 9.674 7.962 28.314 1.00 97.56 368 ILE A C 1
ATOM 2782 O O . ILE A 1 368 ? 9.916 7.985 27.111 1.00 97.56 368 ILE A O 1
ATOM 2786 N N . SER A 1 369 ? 8.460 7.717 28.803 1.00 98.38 369 SER A N 1
ATOM 2787 C CA . SER A 1 369 ? 7.319 7.377 27.950 1.00 98.38 369 SER A CA 1
ATOM 2788 C C . SER A 1 369 ? 6.141 8.317 28.183 1.00 98.38 369 SER A C 1
ATOM 2790 O O . SER A 1 369 ? 5.956 8.847 29.284 1.00 98.38 369 SER A O 1
ATOM 2792 N N . SER A 1 370 ? 5.334 8.492 27.144 1.00 98.62 370 SER A N 1
ATOM 2793 C CA . SER A 1 370 ? 4.037 9.162 27.168 1.00 98.62 370 SER A CA 1
ATOM 2794 C C . SER A 1 370 ? 3.042 8.292 26.407 1.00 98.62 370 SER A C 1
ATOM 2796 O O . SER A 1 370 ? 3.407 7.697 25.397 1.00 98.62 370 SER A O 1
ATOM 2798 N N . SER A 1 371 ? 1.808 8.211 26.901 1.00 98.44 371 SER A N 1
ATOM 2799 C CA . SER A 1 371 ? 0.787 7.329 26.336 1.00 98.44 371 SER A CA 1
ATOM 2800 C C . SER A 1 371 ? -0.505 8.083 26.052 1.00 98.44 371 SER A C 1
ATOM 2802 O O . SER A 1 371 ? -0.821 9.062 26.739 1.00 98.44 371 SER A O 1
ATOM 2804 N N . PHE A 1 372 ? -1.248 7.601 25.061 1.00 98.38 372 PHE A N 1
ATOM 2805 C CA . PHE A 1 372 ? -2.572 8.077 24.683 1.00 98.38 372 PHE A CA 1
ATOM 2806 C C . PHE A 1 372 ? -3.507 6.882 24.492 1.00 98.38 372 PHE A C 1
ATOM 2808 O O . PHE A 1 372 ? -3.108 5.883 23.901 1.00 98.38 372 PHE A O 1
ATOM 2815 N N . ASN A 1 373 ? -4.731 6.972 25.017 1.00 97.81 373 ASN A N 1
ATOM 2816 C CA . ASN A 1 373 ? -5.731 5.918 24.864 1.00 97.81 373 ASN A CA 1
ATOM 2817 C C . ASN A 1 373 ? -6.690 6.294 23.736 1.00 97.81 373 ASN A C 1
ATOM 2819 O O . ASN A 1 373 ? -7.355 7.326 23.835 1.00 97.81 373 ASN A O 1
ATOM 2823 N N . ILE A 1 374 ? -6.752 5.460 22.703 1.00 96.62 374 ILE A N 1
ATOM 2824 C CA . ILE A 1 374 ? -7.706 5.573 21.600 1.00 96.62 374 ILE A CA 1
ATOM 2825 C C . ILE A 1 374 ? -8.915 4.698 21.942 1.00 96.62 374 ILE A C 1
ATOM 2827 O O . ILE A 1 374 ? -8.754 3.532 22.305 1.00 96.62 374 ILE A O 1
ATOM 2831 N N . GLU A 1 375 ? -10.115 5.279 21.905 1.00 93.62 375 GLU A N 1
ATOM 2832 C CA . GLU A 1 375 ? -11.358 4.586 22.278 1.00 93.62 375 GLU A CA 1
ATOM 2833 C C . GLU A 1 375 ? -12.042 3.965 21.054 1.00 93.62 375 GLU A C 1
ATOM 2835 O O . GLU A 1 375 ? -12.640 2.895 21.161 1.00 93.62 375 GLU A O 1
ATOM 2840 N N . GLU A 1 376 ? -11.959 4.642 19.910 1.00 93.19 376 GLU A N 1
ATOM 2841 C CA . GLU A 1 376 ? -12.459 4.186 18.619 1.00 93.19 376 GLU A CA 1
ATOM 2842 C C . GLU A 1 376 ? -11.604 3.044 18.047 1.00 93.19 376 GLU A C 1
ATOM 2844 O O . GLU A 1 376 ? -10.397 2.957 18.293 1.00 93.19 376 GLU A O 1
ATOM 2849 N N . ASP A 1 377 ? -12.251 2.167 17.281 1.00 93.62 377 ASP A N 1
ATOM 2850 C CA . ASP A 1 377 ? -11.630 0.990 16.679 1.00 93.62 377 ASP A CA 1
ATOM 2851 C C . ASP A 1 377 ? -11.636 1.110 15.150 1.00 93.62 377 ASP A C 1
ATOM 2853 O O . ASP A 1 377 ? -12.688 1.184 14.512 1.00 93.62 377 ASP A O 1
ATOM 2857 N N . ILE A 1 378 ? -10.443 1.177 14.572 1.00 96.31 378 ILE A N 1
ATOM 2858 C CA . ILE A 1 378 ? -10.193 1.096 13.139 1.00 96.31 378 ILE A CA 1
ATOM 2859 C C . ILE A 1 378 ? -9.168 -0.008 12.889 1.00 96.31 378 ILE A C 1
ATOM 2861 O O . ILE A 1 378 ? -8.283 -0.225 13.720 1.00 96.31 378 ILE A O 1
ATOM 2865 N N . ASP A 1 379 ? -9.261 -0.653 11.730 1.00 96.75 379 ASP A N 1
ATOM 2866 C CA . ASP A 1 379 ? -8.178 -1.479 11.205 1.00 96.75 379 ASP A CA 1
ATOM 2867 C C . ASP A 1 379 ? -7.118 -0.534 10.640 1.00 96.75 379 ASP A C 1
ATOM 2869 O O . ASP A 1 379 ? -7.353 0.173 9.656 1.00 96.75 379 ASP A O 1
ATOM 2873 N N . VAL A 1 380 ? -5.978 -0.455 11.320 1.00 98.50 380 VAL A N 1
ATOM 2874 C CA . VAL A 1 380 ? -4.922 0.521 11.036 1.00 98.50 380 VAL A CA 1
ATOM 2875 C C . VAL A 1 380 ? -4.252 0.218 9.697 1.00 98.50 380 VAL A C 1
ATOM 2877 O O . VAL A 1 380 ? -3.891 -0.913 9.418 1.00 98.50 380 VAL A O 1
ATOM 2880 N N . GLU A 1 381 ? -4.011 1.240 8.887 1.00 98.62 381 GLU A N 1
ATOM 2881 C CA . GLU A 1 381 ? -3.165 1.193 7.687 1.00 98.62 381 GLU A CA 1
ATOM 2882 C C . GLU A 1 381 ? -1.848 1.921 7.969 1.00 98.62 381 GLU A C 1
ATOM 2884 O O . GLU A 1 381 ? -0.766 1.340 7.919 1.00 98.62 381 GLU A O 1
ATOM 2889 N N . TRP A 1 382 ? -1.947 3.189 8.377 1.00 98.69 382 TRP A N 1
ATOM 2890 C CA . TRP A 1 382 ? -0.798 4.050 8.638 1.00 98.69 382 TRP A CA 1
ATOM 2891 C C . TRP A 1 382 ? -0.873 4.686 10.018 1.00 98.69 382 TRP A C 1
ATOM 2893 O O . TRP A 1 382 ? -1.940 5.099 10.475 1.00 98.69 382 TRP A O 1
ATOM 2903 N N . VAL A 1 383 ? 0.289 4.837 10.656 1.00 98.75 383 VAL A N 1
ATOM 2904 C CA . VAL A 1 383 ? 0.433 5.611 11.892 1.00 98.75 383 VAL A CA 1
ATOM 2905 C C . VAL A 1 383 ? 1.471 6.703 11.696 1.00 98.75 383 VAL A C 1
ATOM 2907 O O . VAL A 1 383 ? 2.626 6.414 11.397 1.00 98.75 383 VAL A O 1
ATOM 2910 N N . GLU A 1 384 ? 1.082 7.953 11.915 1.00 98.75 384 GLU A N 1
ATOM 2911 C CA . GLU A 1 384 ? 1.972 9.110 11.901 1.00 98.75 384 GLU A CA 1
ATOM 2912 C C . GLU A 1 384 ? 2.175 9.651 13.322 1.00 98.75 384 GLU A C 1
ATOM 2914 O O . GLU A 1 384 ? 1.236 9.763 14.110 1.00 98.75 384 GLU A O 1
ATOM 2919 N N . VAL A 1 385 ? 3.411 10.021 13.656 1.00 98.75 385 VAL A N 1
ATOM 2920 C CA . VAL A 1 385 ? 3.793 10.633 14.930 1.00 98.75 385 VAL A CA 1
ATOM 2921 C C . VAL A 1 385 ? 4.494 11.956 14.666 1.00 98.75 385 VAL A C 1
ATOM 2923 O O . VAL A 1 385 ? 5.636 11.981 14.210 1.00 98.75 385 VAL A O 1
ATOM 2926 N N . VAL A 1 386 ? 3.847 13.070 15.004 1.00 98.50 386 VAL A N 1
ATOM 2927 C CA . VAL A 1 386 ? 4.486 14.393 14.977 1.00 98.50 386 VAL A CA 1
ATOM 2928 C C . VAL A 1 386 ? 5.276 14.566 16.266 1.00 98.50 386 VAL A C 1
ATOM 2930 O O . VAL A 1 386 ? 4.699 14.563 17.350 1.00 98.50 386 VAL A O 1
ATOM 2933 N N . PHE A 1 387 ? 6.593 14.716 16.170 1.00 98.56 387 PHE A N 1
ATOM 2934 C CA . PHE A 1 387 ? 7.513 14.709 17.303 1.00 98.56 387 PHE A CA 1
ATOM 2935 C C . PHE A 1 387 ? 8.271 16.034 17.447 1.00 98.56 387 PHE A C 1
ATOM 2937 O O . PHE A 1 387 ? 8.888 16.523 16.499 1.00 98.56 387 PHE A O 1
ATOM 2944 N N . ASP A 1 388 ? 8.260 16.599 18.658 1.00 98.38 388 ASP A N 1
ATOM 2945 C CA . ASP A 1 388 ? 8.955 17.848 18.981 1.00 98.38 388 ASP A CA 1
ATOM 2946 C C . ASP A 1 388 ? 9.835 17.695 20.228 1.00 98.38 388 ASP A C 1
ATOM 2948 O O . ASP A 1 388 ? 9.358 17.406 21.336 1.00 98.38 388 ASP A O 1
ATOM 2952 N N . ALA A 1 389 ? 11.139 17.907 20.058 1.00 97.75 389 ALA A N 1
ATOM 2953 C CA . ALA A 1 389 ? 12.110 17.811 21.139 1.00 97.75 389 ALA A CA 1
ATOM 2954 C C . ALA A 1 389 ? 13.323 18.717 20.911 1.00 97.75 389 ALA A C 1
ATOM 2956 O O . ALA A 1 389 ? 13.901 18.772 19.828 1.00 97.75 389 ALA A O 1
ATOM 2957 N N . GLU A 1 390 ? 13.781 19.362 21.982 1.00 96.31 390 GLU A N 1
ATOM 2958 C CA . GLU A 1 390 ? 15.054 20.076 21.992 1.00 96.31 390 GLU A CA 1
ATOM 2959 C C . GLU A 1 390 ? 16.186 19.111 22.357 1.00 96.31 390 GLU A C 1
ATOM 2961 O O . GLU A 1 390 ? 16.204 18.567 23.463 1.00 96.31 390 GLU A O 1
ATOM 2966 N N . HIS A 1 391 ? 17.169 18.934 21.475 1.00 93.62 391 HIS A N 1
ATOM 2967 C CA . HIS A 1 391 ? 18.376 18.146 21.739 1.00 93.62 391 HIS A CA 1
ATOM 2968 C C . HIS A 1 391 ? 19.529 18.684 20.896 1.00 93.62 391 HIS A C 1
ATOM 2970 O O . HIS A 1 391 ? 19.343 18.971 19.720 1.00 93.62 391 HIS A O 1
ATOM 2976 N N . THR A 1 392 ? 20.740 18.833 21.444 1.00 89.88 392 THR A N 1
ATOM 2977 C CA . THR A 1 392 ? 21.835 19.380 20.617 1.00 89.88 392 THR A CA 1
ATOM 2978 C C . THR A 1 392 ? 22.424 18.380 19.627 1.00 89.88 392 THR A C 1
ATOM 2980 O O . THR A 1 392 ? 23.181 18.810 18.769 1.00 89.88 392 THR A O 1
ATOM 2983 N N . TRP A 1 393 ? 22.136 17.090 19.812 1.00 92.38 393 TRP A N 1
ATOM 2984 C CA . TRP A 1 393 ? 22.622 15.949 19.025 1.00 92.38 393 TRP A CA 1
ATOM 2985 C C . TRP A 1 393 ? 21.469 14.961 18.845 1.00 92.38 393 TRP A C 1
ATOM 2987 O O . TRP A 1 393 ? 21.300 14.049 19.649 1.00 92.38 393 TRP A O 1
ATOM 2997 N N . ARG A 1 394 ? 20.564 15.212 17.903 1.00 93.50 394 ARG A N 1
ATOM 2998 C CA . ARG A 1 394 ? 19.306 14.456 17.792 1.00 93.50 394 ARG A CA 1
ATOM 2999 C C . ARG A 1 394 ? 19.516 12.953 17.554 1.00 93.50 394 ARG A C 1
ATOM 3001 O O . ARG A 1 394 ? 18.644 12.184 17.939 1.00 93.50 394 ARG A O 1
ATOM 3008 N N . GLY A 1 395 ? 20.661 12.547 16.990 1.00 94.00 395 GLY A N 1
ATOM 3009 C CA . GLY A 1 395 ? 21.032 11.139 16.799 1.00 94.00 395 GLY A CA 1
ATOM 3010 C C . GLY A 1 395 ? 21.319 10.374 18.091 1.00 94.00 395 GLY A C 1
ATOM 3011 O O . GLY A 1 395 ? 21.319 9.148 18.087 1.00 94.00 395 GLY A O 1
ATOM 3012 N N . ASP A 1 396 ? 21.509 11.067 19.219 1.00 94.94 396 ASP A N 1
ATOM 3013 C CA . ASP A 1 396 ? 21.613 10.403 20.522 1.00 94.94 396 ASP A CA 1
ATOM 3014 C C . ASP A 1 396 ? 20.254 9.837 20.990 1.00 94.94 396 ASP A C 1
ATOM 3016 O O . ASP A 1 396 ? 20.222 8.977 21.877 1.00 94.94 396 ASP A O 1
ATOM 3020 N N . LEU A 1 397 ? 19.145 10.304 20.400 1.00 96.44 397 LEU A N 1
ATOM 3021 C CA . LEU A 1 397 ? 17.794 9.882 20.747 1.00 96.44 397 LEU A CA 1
ATOM 3022 C C . LEU A 1 397 ? 17.365 8.630 19.978 1.00 96.44 397 LEU A C 1
ATOM 3024 O O . LEU A 1 397 ? 17.585 8.521 18.778 1.00 96.44 397 LEU A O 1
ATOM 3028 N N . GLU A 1 398 ? 16.670 7.740 20.676 1.00 97.62 398 GLU A N 1
ATOM 3029 C CA . GLU A 1 398 ? 15.908 6.635 20.099 1.00 97.62 398 GLU A CA 1
ATOM 3030 C C . GLU A 1 398 ? 14.426 6.831 20.435 1.00 97.62 398 GLU A C 1
ATOM 3032 O O . GLU A 1 398 ? 14.078 7.122 21.588 1.00 97.62 398 GLU A O 1
ATOM 3037 N N . ILE A 1 399 ? 13.570 6.721 19.418 1.00 98.62 399 ILE A N 1
ATOM 3038 C CA . ILE A 1 399 ? 12.136 7.010 19.490 1.00 98.62 399 ILE A CA 1
ATOM 3039 C C . ILE A 1 399 ? 11.377 5.763 19.045 1.00 98.62 399 ILE A C 1
ATOM 3041 O O . ILE A 1 399 ? 11.474 5.350 17.890 1.00 98.62 399 ILE A O 1
ATOM 3045 N N . VAL A 1 400 ? 10.609 5.176 19.960 1.00 98.75 400 VAL A N 1
ATOM 3046 C CA . VAL A 1 400 ? 9.882 3.923 19.725 1.00 98.75 400 VAL A CA 1
ATOM 3047 C C . VAL A 1 400 ? 8.407 4.109 20.043 1.00 98.75 400 VAL A C 1
ATOM 3049 O O . VAL A 1 400 ? 8.052 4.445 21.176 1.00 98.75 400 VAL A O 1
ATOM 3052 N N . LEU A 1 401 ? 7.549 3.857 19.060 1.00 98.81 401 LEU A N 1
ATOM 3053 C CA . LEU A 1 401 ? 6.107 3.737 19.251 1.00 98.81 401 LEU A CA 1
ATOM 3054 C C . LEU A 1 401 ? 5.753 2.281 19.559 1.00 98.81 401 LEU A C 1
ATOM 3056 O O . LEU A 1 401 ? 6.312 1.367 18.965 1.00 98.81 401 LEU A O 1
ATOM 3060 N N . THR A 1 402 ? 4.848 2.050 20.504 1.00 98.81 402 THR A N 1
ATOM 3061 C CA . THR A 1 402 ? 4.303 0.724 20.818 1.00 98.81 402 THR A CA 1
ATOM 3062 C C . THR A 1 402 ? 2.778 0.769 20.757 1.00 98.81 402 THR A C 1
ATOM 3064 O O . THR A 1 402 ? 2.179 1.625 21.415 1.00 98.81 402 THR A O 1
ATOM 3067 N N . SER A 1 403 ? 2.177 -0.130 19.973 1.00 98.69 403 SER A N 1
ATOM 3068 C CA . SER A 1 403 ? 0.721 -0.273 19.835 1.00 98.69 403 SER A CA 1
ATOM 3069 C C . SER A 1 403 ? 0.097 -1.022 21.024 1.00 98.69 403 SER A C 1
ATOM 3071 O O . SER A 1 403 ? 0.832 -1.632 21.813 1.00 98.69 403 SER A O 1
ATOM 3073 N N . PRO A 1 404 ? -1.243 -1.015 21.173 1.00 98.38 404 PRO A N 1
ATOM 3074 C CA . PRO A 1 404 ? -1.944 -1.748 22.229 1.00 98.38 404 PRO A CA 1
ATOM 3075 C C . PRO A 1 404 ? -1.641 -3.254 22.243 1.00 98.38 404 PRO A C 1
ATOM 3077 O O . PRO A 1 404 ? -1.541 -3.851 23.320 1.00 98.38 404 PRO A O 1
ATOM 3080 N N . ASP A 1 405 ? -1.416 -3.848 21.068 1.00 96.69 405 ASP A N 1
ATOM 3081 C CA . ASP A 1 405 ? -1.052 -5.262 20.907 1.00 96.69 405 ASP A CA 1
ATOM 3082 C C . ASP A 1 405 ? 0.429 -5.552 21.207 1.00 96.69 405 ASP A C 1
ATOM 3084 O O . ASP A 1 405 ? 0.845 -6.708 21.335 1.00 96.69 405 ASP A O 1
ATOM 3088 N N . GLY A 1 406 ? 1.231 -4.504 21.408 1.00 97.94 406 GLY A N 1
ATOM 3089 C CA . GLY A 1 406 ? 2.640 -4.593 21.774 1.00 97.94 406 GLY A CA 1
ATOM 3090 C C . GLY A 1 406 ? 3.610 -4.582 20.593 1.00 97.94 406 GLY A C 1
ATOM 3091 O O . GLY A 1 406 ? 4.815 -4.724 20.821 1.00 97.94 406 GLY A O 1
ATOM 3092 N N . THR A 1 407 ? 3.128 -4.387 19.363 1.00 98.50 407 THR A N 1
ATOM 3093 C CA . THR A 1 407 ? 3.984 -4.170 18.190 1.00 98.50 407 THR A CA 1
ATOM 3094 C C . THR A 1 407 ? 4.768 -2.881 18.362 1.00 98.50 407 THR A C 1
ATOM 3096 O O . THR A 1 407 ? 4.226 -1.870 18.807 1.00 98.50 407 THR A O 1
ATOM 3099 N N . GLN A 1 408 ? 6.053 -2.904 18.011 1.00 98.31 408 GLN A N 1
ATOM 3100 C CA . GLN A 1 408 ? 6.934 -1.749 18.141 1.00 98.31 408 GLN A CA 1
ATOM 3101 C C . GLN A 1 408 ? 7.363 -1.225 16.776 1.00 98.31 408 GLN A C 1
ATOM 3103 O O . GLN A 1 408 ? 7.789 -2.011 15.936 1.00 98.31 408 GLN A O 1
ATOM 3108 N N . SER A 1 409 ? 7.329 0.099 16.622 1.00 98.19 409 SER A N 1
ATOM 3109 C CA . SER A 1 409 ? 7.927 0.835 15.508 1.00 98.19 409 SER A CA 1
ATOM 3110 C C . SER A 1 409 ? 9.078 1.692 16.022 1.00 98.19 409 SER A C 1
ATOM 3112 O O . SER A 1 409 ? 8.859 2.613 16.813 1.00 98.19 409 SER A O 1
ATOM 3114 N N . VAL A 1 410 ? 10.303 1.407 15.584 1.00 98.00 410 VAL A N 1
ATOM 3115 C CA . VAL A 1 410 ? 11.467 2.274 15.808 1.00 98.00 410 VAL A CA 1
ATOM 3116 C C . VAL A 1 410 ? 11.413 3.391 14.769 1.00 98.00 410 VAL A C 1
ATOM 3118 O O . VAL A 1 410 ? 11.726 3.176 13.604 1.00 98.00 410 VAL A O 1
ATOM 3121 N N . LEU A 1 411 ? 10.965 4.572 15.193 1.00 98.44 411 LEU A N 1
ATOM 3122 C CA . LEU A 1 411 ? 10.755 5.734 14.322 1.00 98.44 411 LEU A CA 1
ATOM 3123 C C . LEU A 1 411 ? 12.057 6.500 14.059 1.00 98.44 411 LEU A C 1
ATOM 3125 O O . LEU A 1 411 ? 12.236 7.104 13.006 1.00 98.44 411 LEU A O 1
ATOM 3129 N N . ALA A 1 412 ? 12.960 6.480 15.038 1.00 97.56 412 ALA A N 1
ATOM 3130 C CA . ALA A 1 412 ? 14.326 6.953 14.898 1.00 97.56 412 ALA A CA 1
ATOM 3131 C C . ALA A 1 412 ? 15.242 6.123 15.794 1.00 97.56 412 ALA A C 1
ATOM 3133 O O . ALA A 1 412 ? 14.986 5.988 16.995 1.00 97.56 412 ALA A O 1
ATOM 3134 N N . GLU A 1 413 ? 16.311 5.589 15.220 1.00 95.62 413 GLU A N 1
ATOM 3135 C CA . GLU A 1 413 ? 17.353 4.866 15.940 1.00 95.62 413 GLU A CA 1
ATOM 3136 C C . GLU A 1 413 ? 18.473 5.782 16.449 1.00 95.62 413 GLU A C 1
ATOM 3138 O O . GLU A 1 413 ? 18.724 6.873 15.928 1.00 95.62 413 GLU A O 1
ATOM 3143 N N . PHE A 1 414 ? 19.196 5.284 17.456 1.00 94.00 414 PHE A N 1
ATOM 3144 C CA . PHE A 1 414 ? 20.459 5.873 17.885 1.00 94.00 414 PHE A CA 1
ATOM 3145 C C . PHE A 1 414 ? 21.513 5.785 16.767 1.00 94.00 414 PHE A C 1
ATOM 3147 O O . PHE A 1 414 ? 21.846 4.682 16.329 1.00 94.00 414 PHE A O 1
ATOM 3154 N N . ARG A 1 415 ? 22.090 6.928 16.378 1.00 93.25 415 ARG A N 1
ATOM 3155 C CA . ARG A 1 415 ? 23.052 7.055 15.265 1.00 93.25 415 ARG A CA 1
ATOM 3156 C C . ARG A 1 415 ? 23.999 8.251 15.422 1.00 93.25 415 ARG A C 1
ATOM 3158 O O . ARG A 1 415 ? 23.789 9.121 16.272 1.00 93.25 415 ARG A O 1
ATOM 3165 N N . ASP A 1 416 ? 25.049 8.323 14.607 1.00 91.31 416 ASP A N 1
ATOM 3166 C CA . ASP A 1 416 ? 26.002 9.449 14.606 1.00 91.31 416 ASP A CA 1
ATOM 3167 C C . ASP A 1 416 ? 25.463 10.674 13.836 1.00 91.31 416 ASP A C 1
ATOM 3169 O O . ASP A 1 416 ? 25.920 10.998 12.743 1.00 91.31 416 ASP A O 1
ATOM 3173 N N . ASP A 1 417 ? 24.490 11.378 14.425 1.00 89.88 417 ASP A N 1
ATOM 3174 C CA . ASP A 1 417 ? 23.891 12.605 13.875 1.00 89.88 417 ASP A CA 1
ATOM 3175 C C . ASP A 1 417 ? 23.994 13.774 14.875 1.00 89.88 417 ASP A C 1
ATOM 3177 O O . ASP A 1 417 ? 23.364 13.777 15.941 1.00 89.88 417 ASP A O 1
ATOM 3181 N N . ASP A 1 418 ? 24.794 14.785 14.515 1.00 88.38 418 ASP A N 1
ATOM 3182 C CA . ASP A 1 418 ? 25.047 15.993 15.310 1.00 88.38 418 ASP A CA 1
ATOM 3183 C C . ASP A 1 418 ? 24.047 17.136 15.047 1.00 88.38 418 ASP A C 1
ATOM 3185 O O . ASP A 1 418 ? 24.237 18.259 15.530 1.00 88.38 418 ASP A O 1
ATOM 3189 N N . GLY A 1 419 ? 22.967 16.853 14.312 1.00 88.00 419 GLY A N 1
ATOM 3190 C CA . GLY A 1 419 ? 21.862 17.766 14.069 1.00 88.00 419 GLY A CA 1
ATOM 3191 C C . GLY A 1 419 ? 21.154 18.209 15.351 1.00 88.00 419 GLY A C 1
ATOM 3192 O O . GLY A 1 419 ? 21.080 17.488 16.348 1.00 88.00 419 GLY A O 1
ATOM 3193 N N . TYR A 1 420 ? 20.602 19.421 15.322 1.00 91.12 420 TYR A N 1
ATOM 3194 C CA . TYR A 1 420 ? 19.848 19.986 16.439 1.00 91.12 420 TYR A CA 1
ATOM 3195 C C . TYR A 1 420 ? 18.366 19.649 16.310 1.00 91.12 420 TYR A C 1
ATOM 3197 O O . TYR A 1 420 ? 17.797 19.882 15.250 1.00 91.12 420 TYR A O 1
ATOM 3205 N N . ASN A 1 421 ? 17.764 19.250 17.430 1.00 94.00 421 ASN A N 1
ATOM 3206 C CA . ASN A 1 421 ? 16.327 19.142 17.668 1.00 94.00 421 ASN A CA 1
ATOM 3207 C C . ASN A 1 421 ? 15.562 18.206 16.716 1.00 94.00 421 ASN A C 1
ATOM 3209 O O . ASN A 1 421 ? 16.059 17.741 15.693 1.00 94.00 421 ASN A O 1
ATOM 3213 N N . TYR A 1 422 ? 14.311 17.965 17.087 1.00 95.81 422 TYR A N 1
ATOM 3214 C CA . TYR A 1 422 ? 13.233 17.625 16.171 1.00 95.81 422 TYR A CA 1
ATOM 3215 C C . TYR A 1 422 ? 12.205 18.752 16.276 1.00 95.81 422 TYR A C 1
ATOM 3217 O O . TYR A 1 422 ? 11.721 19.016 17.375 1.00 95.81 422 TYR A O 1
ATOM 3225 N N . ASP A 1 423 ? 11.913 19.426 15.162 1.00 94.75 423 ASP A N 1
ATOM 3226 C CA . ASP A 1 423 ? 11.033 20.600 15.114 1.00 94.75 423 ASP A CA 1
ATOM 3227 C C . ASP A 1 423 ? 9.682 20.210 14.479 1.00 94.75 423 ASP A C 1
ATOM 3229 O O . ASP A 1 423 ? 9.425 20.507 13.313 1.00 94.75 423 ASP A O 1
ATOM 3233 N N . ASN A 1 424 ? 8.817 19.530 15.241 1.00 96.00 424 ASN A N 1
ATOM 3234 C CA . ASN A 1 424 ? 7.573 18.902 14.752 1.00 96.00 424 ASN A CA 1
ATOM 3235 C C . ASN A 1 424 ? 7.788 17.985 13.532 1.00 96.00 424 ASN A C 1
ATOM 3237 O O . ASN A 1 424 ? 7.003 18.011 12.583 1.00 96.00 424 ASN A O 1
ATOM 3241 N N . TRP A 1 425 ? 8.856 17.184 13.548 1.00 96.94 425 TRP A N 1
ATOM 3242 C CA . TRP A 1 425 ? 9.087 16.199 12.493 1.00 96.94 425 TRP A CA 1
ATOM 3243 C C . TRP A 1 425 ? 8.021 15.109 12.572 1.00 96.94 425 TRP A C 1
ATOM 3245 O O . TRP A 1 425 ? 7.766 14.579 13.651 1.00 96.94 425 TRP A O 1
ATOM 3255 N N . MET A 1 426 ? 7.397 14.780 11.448 1.00 97.25 426 MET A N 1
ATOM 3256 C CA . MET A 1 426 ? 6.429 13.691 11.373 1.00 97.25 426 MET A CA 1
ATOM 3257 C C . MET A 1 426 ? 7.170 12.409 11.025 1.00 97.25 426 MET A C 1
ATOM 3259 O O . MET A 1 426 ? 7.872 12.375 10.027 1.00 97.25 426 MET A O 1
ATOM 3263 N N . PHE A 1 427 ? 7.016 11.370 11.828 1.00 98.56 427 PHE A N 1
ATOM 3264 C CA . PHE A 1 427 ? 7.435 10.010 11.506 1.00 98.56 427 PHE A CA 1
ATOM 3265 C C . PHE A 1 427 ? 6.225 9.197 11.069 1.00 98.56 427 PHE A C 1
ATOM 3267 O O . PHE A 1 427 ? 5.153 9.402 11.623 1.00 98.56 427 PHE A O 1
ATOM 3274 N N . THR A 1 428 ? 6.407 8.241 10.168 1.00 98.50 428 THR A N 1
ATOM 3275 C CA . THR A 1 428 ? 5.330 7.382 9.663 1.00 98.50 428 THR A CA 1
ATOM 3276 C C . THR A 1 428 ? 5.702 5.914 9.834 1.00 98.50 428 THR A C 1
ATOM 3278 O O . THR A 1 428 ? 6.861 5.537 9.667 1.00 98.50 428 THR A O 1
ATOM 3281 N N . SER A 1 429 ? 4.738 5.068 10.177 1.00 98.69 429 SER A N 1
ATOM 3282 C CA . SER A 1 429 ? 4.938 3.627 10.297 1.00 98.69 429 SER A CA 1
ATOM 3283 C C . SER A 1 429 ? 3.835 2.847 9.599 1.00 98.69 429 SER A C 1
ATOM 3285 O O . SER A 1 429 ? 2.652 3.118 9.816 1.00 98.69 429 SER A O 1
ATOM 3287 N N . ALA A 1 430 ? 4.253 1.849 8.820 1.00 98.25 430 ALA A N 1
ATOM 3288 C CA . ALA A 1 430 ? 3.393 0.810 8.267 1.00 98.25 430 ALA A CA 1
ATOM 3289 C C . ALA A 1 430 ? 3.359 -0.448 9.156 1.00 98.25 430 ALA A C 1
ATOM 3291 O O . ALA A 1 430 ? 2.569 -1.352 8.919 1.00 98.25 430 ALA A O 1
ATOM 3292 N N . CYS A 1 431 ? 4.198 -0.551 10.197 1.00 98.31 431 CYS A N 1
ATOM 3293 C CA . CYS A 1 431 ? 4.364 -1.799 10.958 1.00 98.31 431 CYS A CA 1
ATOM 3294 C C . CYS A 1 431 ? 3.090 -2.267 11.687 1.00 98.31 431 CYS A C 1
ATOM 3296 O O . CYS A 1 431 ? 3.009 -3.419 12.111 1.00 98.31 431 CYS A O 1
ATOM 3298 N N . HIS A 1 432 ? 2.111 -1.378 11.845 1.00 98.62 432 HIS A N 1
ATOM 3299 C CA . HIS A 1 432 ? 0.853 -1.616 12.551 1.00 98.62 432 HIS A CA 1
ATOM 3300 C C . HIS A 1 432 ? -0.313 -1.971 11.618 1.00 98.62 432 HIS A C 1
ATOM 3302 O O . HIS A 1 432 ? -1.451 -2.007 12.071 1.00 98.62 432 HIS A O 1
ATOM 3308 N N . TRP A 1 433 ? -0.046 -2.216 10.331 1.00 98.69 433 TRP A N 1
ATOM 3309 C CA . TRP A 1 433 ? -1.084 -2.520 9.346 1.00 98.69 433 TRP A CA 1
ATOM 3310 C C . TRP A 1 433 ? -1.962 -3.702 9.780 1.00 98.69 433 TRP A C 1
ATOM 3312 O O . TRP A 1 433 ? -1.448 -4.735 10.221 1.00 98.69 433 TRP A O 1
ATOM 3322 N N . GLY A 1 434 ? -3.275 -3.532 9.667 1.00 97.62 434 GLY A N 1
ATOM 3323 C CA . GLY A 1 434 ? -4.324 -4.461 10.076 1.00 97.62 434 GLY A CA 1
ATOM 3324 C C . GLY A 1 434 ? -4.587 -4.535 11.584 1.00 97.62 434 GLY A C 1
ATOM 3325 O O . GLY A 1 434 ? -5.492 -5.260 11.990 1.00 97.62 434 GLY A O 1
ATOM 3326 N N . GLU A 1 435 ? -3.800 -3.869 12.441 1.00 98.06 435 GLU A N 1
ATOM 3327 C CA . GLU A 1 435 ? -4.035 -3.904 13.893 1.00 98.06 435 GLU A CA 1
ATOM 3328 C C . GLU A 1 435 ? -5.279 -3.099 14.271 1.00 98.06 435 GLU A C 1
ATOM 3330 O O . GLU A 1 435 ? -5.569 -2.072 13.662 1.00 98.06 435 GLU A O 1
ATOM 3335 N N . SER A 1 436 ? -5.967 -3.519 15.336 1.00 96.56 436 SER A N 1
ATOM 3336 C CA . SER A 1 436 ? -6.995 -2.689 15.968 1.00 96.56 436 SER A CA 1
ATOM 3337 C C . SER A 1 436 ? -6.347 -1.449 16.586 1.00 96.56 436 SER A C 1
ATOM 3339 O O . SER A 1 436 ? -5.355 -1.535 17.319 1.00 96.56 436 SER A O 1
ATOM 3341 N N . SER A 1 437 ? -6.921 -0.272 16.334 1.00 97.44 437 SER A N 1
ATOM 3342 C CA . SER A 1 437 ? -6.448 0.972 16.947 1.00 97.44 437 SER A CA 1
ATOM 3343 C C . SER A 1 437 ? -6.769 1.087 18.434 1.00 97.44 437 SER A C 1
ATOM 3345 O O . SER A 1 437 ? -6.155 1.909 19.123 1.00 97.44 437 SER A O 1
ATOM 3347 N N . GLN A 1 438 ? -7.748 0.327 18.930 1.00 96.19 438 GLN A N 1
ATOM 3348 C CA . GLN A 1 438 ? -8.328 0.541 20.249 1.00 96.19 438 GLN A CA 1
ATOM 3349 C C . GLN A 1 438 ? -7.341 0.189 21.372 1.00 96.19 438 GLN A C 1
ATOM 3351 O O . GLN A 1 438 ? -6.846 -0.931 21.488 1.00 96.19 438 GLN A O 1
ATOM 3356 N N . GLY A 1 439 ? -7.112 1.139 22.281 1.00 96.75 439 GLY A N 1
ATOM 3357 C CA . GLY A 1 439 ? -6.305 0.942 23.484 1.00 96.75 439 GLY A CA 1
ATOM 3358 C C . GLY A 1 439 ? -5.169 1.947 23.656 1.00 96.75 439 GLY A C 1
ATOM 3359 O O . GLY A 1 439 ? -5.174 3.047 23.104 1.00 96.75 439 GLY A O 1
ATOM 3360 N N . GLU A 1 440 ? -4.200 1.580 24.498 1.00 98.44 440 GLU A N 1
ATOM 3361 C CA . GLU A 1 440 ? -3.113 2.468 24.916 1.00 98.44 440 GLU A CA 1
ATOM 3362 C C . GLU A 1 440 ? -1.921 2.403 23.951 1.00 98.44 440 GLU A C 1
ATOM 3364 O O . GLU A 1 440 ? -1.161 1.436 23.943 1.00 98.44 440 GLU A O 1
ATOM 3369 N N . TRP A 1 441 ? -1.712 3.483 23.202 1.00 98.75 441 TRP A N 1
ATOM 3370 C CA . TRP A 1 441 ? -0.519 3.716 22.393 1.00 98.75 441 TRP A CA 1
ATOM 3371 C C . TRP A 1 441 ? 0.540 4.429 23.224 1.00 98.75 441 TRP A C 1
ATOM 3373 O O . TRP A 1 441 ? 0.245 5.413 23.906 1.00 98.75 441 TRP A O 1
ATOM 3383 N N . THR A 1 442 ? 1.784 3.955 23.177 1.00 98.81 442 THR A N 1
ATOM 3384 C CA . THR A 1 442 ? 2.874 4.491 24.005 1.00 98.81 442 THR A CA 1
ATOM 3385 C C . THR A 1 442 ? 4.079 4.883 23.162 1.00 98.81 442 THR A C 1
ATOM 3387 O O . THR A 1 442 ? 4.693 4.028 22.529 1.00 98.81 442 THR A O 1
ATOM 3390 N N . LEU A 1 443 ? 4.473 6.158 23.218 1.00 98.88 443 LEU A N 1
ATOM 3391 C CA . LEU A 1 443 ? 5.734 6.642 22.659 1.00 98.88 443 LEU A CA 1
ATOM 3392 C C . LEU A 1 443 ? 6.806 6.669 23.752 1.00 98.88 443 LEU A C 1
ATOM 3394 O O . LEU A 1 443 ? 6.599 7.240 24.826 1.00 98.88 443 LEU A O 1
ATOM 3398 N N . THR A 1 444 ? 7.958 6.062 23.482 1.00 98.75 444 THR A N 1
ATOM 3399 C CA . THR A 1 444 ? 9.125 6.044 24.371 1.00 98.75 444 THR A CA 1
ATOM 3400 C C . THR A 1 444 ? 10.295 6.757 23.712 1.00 98.75 444 THR A C 1
ATOM 3402 O O . THR A 1 444 ? 10.608 6.498 22.555 1.00 98.75 444 THR A O 1
ATOM 3405 N N . VAL A 1 445 ? 10.943 7.644 24.469 1.00 98.38 445 VAL A N 1
ATOM 3406 C CA . VAL A 1 445 ? 12.112 8.416 24.036 1.00 98.38 445 VAL A CA 1
ATOM 3407 C C . VAL A 1 445 ? 13.261 8.157 25.000 1.00 98.38 445 VAL A C 1
ATOM 3409 O O . VAL A 1 445 ? 13.164 8.475 26.192 1.00 98.38 445 VAL A O 1
ATOM 3412 N N . SER A 1 446 ? 14.361 7.611 24.495 1.00 97.06 446 SER A N 1
ATOM 3413 C CA . SER A 1 446 ? 15.598 7.396 25.252 1.00 97.06 446 SER A CA 1
ATOM 3414 C C . SER A 1 446 ? 16.762 8.167 24.658 1.00 97.06 446 SER A C 1
ATOM 3416 O O . SER A 1 446 ? 16.836 8.344 23.453 1.00 97.06 446 SER A O 1
ATOM 3418 N N . ASP A 1 447 ? 17.682 8.592 25.518 1.00 95.81 447 ASP A N 1
ATOM 3419 C CA . ASP A 1 447 ? 18.975 9.151 25.132 1.00 95.81 447 ASP A CA 1
ATOM 3420 C C . ASP A 1 447 ? 20.059 8.117 25.453 1.00 95.81 447 ASP A C 1
ATOM 3422 O O . ASP A 1 447 ? 20.220 7.690 26.602 1.00 95.81 447 ASP A O 1
ATOM 3426 N N . ASN A 1 448 ? 20.776 7.687 24.419 1.00 92.75 448 ASN A N 1
ATOM 3427 C CA . ASN A 1 448 ? 21.724 6.579 24.463 1.00 92.75 448 ASN A CA 1
ATOM 3428 C C . ASN A 1 448 ? 23.195 7.037 24.509 1.00 92.75 448 ASN A C 1
ATOM 3430 O O . ASN A 1 448 ? 24.115 6.212 24.418 1.00 92.75 448 ASN A O 1
ATOM 3434 N N . LYS A 1 449 ? 23.451 8.337 24.705 1.00 91.94 449 LYS A N 1
ATOM 3435 C CA . LYS A 1 449 ? 24.797 8.911 24.851 1.00 91.94 449 LYS A CA 1
ATOM 3436 C C . LYS A 1 449 ? 24.906 9.703 26.149 1.00 91.94 449 LYS A C 1
ATOM 3438 O O . LYS A 1 449 ? 23.928 9.988 26.807 1.00 91.94 449 LYS A O 1
ATOM 3443 N N . ASN A 1 450 ? 26.138 9.990 26.578 1.00 85.62 450 ASN A N 1
ATOM 3444 C CA . ASN A 1 450 ? 26.382 10.795 27.781 1.00 85.62 450 ASN A CA 1
ATOM 3445 C C . ASN A 1 450 ? 26.609 12.267 27.418 1.00 85.62 450 ASN A C 1
ATOM 3447 O O . ASN A 1 450 ? 27.261 12.541 26.410 1.00 85.62 450 ASN A O 1
ATOM 3451 N N . LEU A 1 451 ? 26.349 13.151 28.392 1.00 74.88 451 LEU A N 1
ATOM 3452 C CA . LEU A 1 451 ? 26.781 14.560 28.513 1.00 74.88 451 LEU A CA 1
ATOM 3453 C C . LEU A 1 451 ? 25.852 15.600 27.888 1.00 74.88 451 LEU A C 1
ATOM 3455 O O . LEU A 1 451 ? 26.031 16.790 28.174 1.00 74.88 451 LEU A O 1
ATOM 3459 N N . ILE A 1 452 ? 24.901 15.187 27.063 1.00 76.06 452 ILE A N 1
ATOM 3460 C CA . ILE A 1 452 ? 24.007 16.079 26.338 1.00 76.06 452 ILE A CA 1
ATOM 3461 C C . ILE A 1 452 ? 22.596 15.647 26.691 1.00 76.06 452 ILE A C 1
ATOM 3463 O O . ILE A 1 452 ? 22.197 14.576 26.305 1.00 76.06 452 ILE A O 1
ATOM 3467 N N . SER A 1 453 ? 21.859 16.471 27.433 1.00 79.75 453 SER A N 1
ATOM 3468 C CA . SER A 1 453 ? 20.467 16.178 27.780 1.00 79.75 453 SER A CA 1
ATOM 3469 C C . SER A 1 453 ? 19.528 17.088 27.000 1.00 79.75 453 SER A C 1
ATOM 3471 O O . SER A 1 453 ? 19.759 18.304 26.972 1.00 79.75 453 SER A O 1
ATOM 3473 N N . GLY A 1 454 ? 18.442 16.535 26.471 1.00 91.69 454 GLY A N 1
ATOM 3474 C CA . GLY A 1 454 ? 17.365 17.297 25.839 1.00 91.69 454 GLY A CA 1
ATOM 3475 C C . GLY A 1 454 ? 16.090 17.429 26.665 1.00 91.69 454 GLY A C 1
ATOM 3476 O O . GLY A 1 454 ? 15.977 16.930 27.790 1.00 91.69 454 GLY A O 1
ATOM 3477 N N . THR A 1 455 ? 15.109 18.102 26.072 1.00 96.75 455 THR A N 1
ATOM 3478 C CA . THR A 1 455 ? 13.735 18.198 26.575 1.00 96.75 455 THR A CA 1
ATOM 3479 C C . THR A 1 455 ? 12.794 17.652 25.514 1.00 96.75 455 THR A C 1
ATOM 3481 O O . THR A 1 455 ? 12.809 18.125 24.382 1.00 96.75 455 THR A O 1
ATOM 3484 N N . TRP A 1 456 ? 11.962 16.681 25.882 1.00 97.94 456 TRP A N 1
ATOM 3485 C CA . TRP A 1 456 ? 10.839 16.264 25.052 1.00 97.94 456 TRP A CA 1
ATOM 3486 C C . TRP A 1 456 ? 9.673 17.217 25.312 1.00 97.94 456 TRP A C 1
ATOM 3488 O O . TRP A 1 456 ? 9.159 17.297 26.436 1.00 97.94 456 TRP A O 1
ATOM 3498 N N . ASN A 1 457 ? 9.296 17.978 24.287 1.00 98.38 457 ASN A N 1
ATOM 3499 C CA . ASN A 1 457 ? 8.302 19.035 24.399 1.00 98.38 457 ASN A CA 1
ATOM 3500 C C . ASN A 1 457 ? 6.895 18.468 24.228 1.00 98.38 457 ASN A C 1
ATOM 3502 O O . ASN A 1 457 ? 6.073 18.574 25.145 1.00 98.38 457 ASN A O 1
ATOM 3506 N N . SER A 1 458 ? 6.635 17.828 23.089 1.00 98.69 458 SER A N 1
ATOM 3507 C CA . SER A 1 458 ? 5.319 17.305 22.738 1.00 98.69 458 SER A CA 1
ATOM 3508 C C . SER A 1 458 ? 5.386 16.216 21.678 1.00 98.69 458 SER A C 1
ATOM 3510 O O . SER A 1 458 ? 6.413 16.014 21.030 1.00 98.69 458 SER A O 1
ATOM 3512 N N . TRP A 1 459 ? 4.268 15.526 21.506 1.00 98.75 459 TRP A N 1
ATOM 3513 C CA . TRP A 1 459 ? 4.023 14.666 20.359 1.00 98.75 459 TRP A CA 1
ATOM 3514 C C . TRP A 1 459 ? 2.531 14.643 20.020 1.00 98.75 459 TRP A C 1
ATOM 3516 O O . TRP A 1 459 ? 1.706 15.030 20.846 1.00 98.75 459 TRP A O 1
ATOM 3526 N N . GLU A 1 460 ? 2.193 14.213 18.817 1.00 98.75 460 GLU A N 1
ATOM 3527 C CA . GLU A 1 460 ? 0.833 13.930 18.353 1.00 98.75 460 GLU A CA 1
ATOM 3528 C C . GLU A 1 460 ? 0.869 12.595 17.616 1.00 98.75 460 GLU A C 1
ATOM 3530 O O . GLU A 1 460 ? 1.875 12.295 16.973 1.00 98.75 460 GLU A O 1
ATOM 3535 N N . ILE A 1 461 ? -0.192 11.801 17.729 1.00 98.62 461 ILE A N 1
ATOM 3536 C CA . ILE A 1 461 ? -0.350 10.555 16.981 1.00 98.62 461 ILE A CA 1
ATOM 3537 C C . ILE A 1 461 ? -1.607 10.631 16.117 1.00 98.62 461 ILE A C 1
ATOM 3539 O O . ILE A 1 461 ? -2.668 11.026 16.607 1.00 98.62 461 ILE A O 1
ATOM 3543 N N . ASN A 1 462 ? -1.459 10.257 14.847 1.00 98.44 462 ASN A N 1
ATOM 3544 C CA . ASN A 1 462 ? -2.517 10.193 13.846 1.00 98.44 462 ASN A CA 1
ATOM 3545 C C . ASN A 1 462 ? -2.559 8.775 13.268 1.00 98.44 462 ASN A C 1
ATOM 3547 O O . ASN A 1 462 ? -1.538 8.270 12.808 1.00 98.44 462 ASN A O 1
ATOM 3551 N N . LEU A 1 463 ? -3.711 8.115 13.335 1.00 98.62 463 LEU A N 1
ATOM 3552 C CA . LEU A 1 463 ? -3.929 6.781 12.775 1.00 98.62 463 LEU A CA 1
ATOM 3553 C C . LEU A 1 463 ? -4.890 6.913 11.605 1.00 98.62 463 LEU A C 1
ATOM 3555 O O . LEU A 1 463 ? -5.888 7.624 11.719 1.00 98.62 463 LEU A O 1
ATOM 3559 N N . TYR A 1 464 ? -4.607 6.200 10.525 1.00 98.62 464 TYR A N 1
ATOM 3560 C CA . TYR A 1 464 ? -5.429 6.138 9.321 1.00 98.62 464 TYR A CA 1
ATOM 3561 C C . TYR A 1 464 ? -5.759 4.684 9.040 1.00 98.62 464 TYR A C 1
ATOM 3563 O O . TYR A 1 464 ? -4.908 3.821 9.255 1.00 98.62 464 TYR A O 1
ATOM 3571 N N . GLY A 1 465 ? -6.972 4.410 8.582 1.00 97.81 465 GLY A N 1
ATOM 3572 C CA . GLY A 1 465 ? -7.421 3.050 8.326 1.00 97.81 465 GLY A CA 1
ATOM 3573 C C . GLY A 1 465 ? -8.898 2.980 7.979 1.00 97.81 465 GLY A C 1
ATOM 3574 O O . GLY A 1 465 ? -9.513 3.994 7.648 1.00 97.81 465 GLY A O 1
ATOM 3575 N N . THR A 1 466 ? -9.491 1.797 8.081 1.00 96.25 466 THR A N 1
ATOM 3576 C CA . THR A 1 466 ? -10.932 1.601 7.872 1.00 96.25 466 THR A CA 1
ATOM 3577 C C . THR A 1 466 ? -11.655 1.416 9.191 1.00 96.25 466 THR A C 1
ATOM 3579 O O . THR A 1 466 ? -11.134 0.775 10.099 1.00 96.25 466 THR A O 1
ATOM 3582 N N . ALA A 1 467 ? -12.872 1.950 9.303 1.00 90.25 467 ALA A N 1
ATOM 3583 C CA . ALA A 1 467 ? -13.696 1.727 10.485 1.00 90.25 467 ALA A CA 1
ATOM 3584 C C . ALA A 1 467 ? -13.888 0.222 10.727 1.00 90.25 467 ALA A C 1
ATOM 3586 O O . ALA A 1 467 ? -14.421 -0.472 9.859 1.00 90.25 467 ALA A O 1
ATOM 3587 N N . ASN A 1 468 ? -13.477 -0.260 11.901 1.00 78.25 468 ASN A N 1
ATOM 3588 C CA . ASN A 1 468 ? -13.697 -1.638 12.328 1.00 78.25 468 ASN A CA 1
ATOM 3589 C C . ASN A 1 468 ? -15.069 -1.720 13.008 1.00 78.25 468 ASN A C 1
ATOM 3591 O O . ASN A 1 468 ? -15.205 -2.014 14.196 1.00 78.25 468 ASN A O 1
ATOM 3595 N N . GLU A 1 469 ? -16.105 -1.331 12.265 1.00 63.75 469 GLU A N 1
ATOM 3596 C CA . GLU A 1 469 ? -17.479 -1.521 12.713 1.00 63.75 469 GLU A CA 1
ATOM 3597 C C . GLU A 1 469 ? -17.855 -2.989 12.481 1.00 63.75 469 GLU A C 1
ATOM 3599 O O . GLU A 1 469 ? -17.474 -3.564 11.454 1.00 63.75 469 GLU A O 1
ATOM 3604 N N . PRO A 1 470 ? -18.609 -3.627 13.395 1.00 56.50 470 PRO A N 1
ATOM 3605 C CA . PRO A 1 470 ? -19.141 -4.953 13.124 1.00 56.50 470 PRO A CA 1
ATOM 3606 C C . PRO A 1 470 ? -19.920 -4.905 11.806 1.00 56.50 470 PRO A C 1
ATOM 3608 O O . PRO A 1 470 ? -20.756 -4.026 11.596 1.00 56.50 470 PRO A O 1
ATOM 3611 N N . VAL A 1 471 ? -19.600 -5.825 10.896 1.00 59.72 471 VAL A N 1
ATOM 3612 C CA . VAL A 1 471 ? -20.286 -5.947 9.607 1.00 59.72 471 VAL A CA 1
ATOM 3613 C C . VAL A 1 471 ? -21.783 -6.130 9.867 1.00 59.72 471 VAL A C 1
ATOM 3615 O O . VAL A 1 471 ? -22.177 -7.172 10.383 1.00 59.72 471 VAL A O 1
ATOM 3618 N N . ASP A 1 472 ? -22.589 -5.136 9.485 1.00 71.19 472 ASP A N 1
ATOM 3619 C CA . ASP A 1 472 ? -24.056 -5.153 9.587 1.00 71.19 472 ASP A CA 1
ATOM 3620 C C . ASP A 1 472 ? -24.624 -6.380 8.856 1.00 71.19 472 ASP A C 1
ATOM 3622 O O . ASP A 1 472 ? -24.556 -6.506 7.626 1.00 71.19 472 ASP A O 1
ATOM 3626 N N . SER A 1 473 ? -25.153 -7.327 9.620 1.00 80.44 473 SER A N 1
ATOM 3627 C CA . SER A 1 473 ? -25.723 -8.574 9.135 1.00 80.44 473 SER A CA 1
ATOM 3628 C C . SER A 1 473 ? -27.212 -8.389 8.850 1.00 80.44 473 SER A C 1
ATOM 3630 O O . SER A 1 473 ? -27.916 -7.732 9.605 1.00 80.44 473 SER A O 1
ATOM 3632 N N . PRO A 1 474 ? -27.765 -9.021 7.799 1.00 86.38 474 PRO A N 1
ATOM 3633 C CA . PRO A 1 474 ? -29.206 -9.015 7.606 1.00 86.38 474 PRO A CA 1
ATOM 3634 C C . PRO A 1 474 ? -29.914 -9.771 8.747 1.00 86.38 474 PRO A C 1
ATOM 3636 O O . PRO A 1 474 ? -29.386 -10.779 9.241 1.00 86.38 474 PRO A O 1
ATOM 3639 N N . PRO A 1 475 ? -31.170 -9.409 9.073 1.00 93.88 475 PRO A N 1
ATOM 3640 C CA . PRO A 1 475 ? -31.963 -10.173 10.024 1.00 93.88 475 PRO A CA 1
ATOM 3641 C C . PRO A 1 475 ? -32.200 -11.599 9.502 1.00 93.88 475 PRO A C 1
ATOM 3643 O O . PRO A 1 475 ? -32.230 -11.857 8.297 1.00 93.88 475 PRO A O 1
ATOM 3646 N N . THR A 1 476 ? -32.419 -12.551 10.405 1.00 95.62 476 THR A N 1
ATOM 3647 C CA . THR A 1 476 ? -32.617 -13.975 10.091 1.00 95.62 476 THR A CA 1
ATOM 3648 C C . THR A 1 476 ? -33.907 -14.521 10.701 1.00 95.62 476 THR A C 1
ATOM 3650 O O . THR A 1 476 ? -34.401 -14.010 11.706 1.00 95.62 476 THR A O 1
ATOM 3653 N N . VAL A 1 477 ? -34.465 -15.579 10.098 1.00 96.00 477 VAL A N 1
ATOM 3654 C CA . VAL A 1 477 ? -35.622 -16.305 10.652 1.00 96.00 477 VAL A CA 1
ATOM 3655 C C . VAL A 1 477 ? -35.126 -17.330 11.672 1.00 96.00 477 VAL A C 1
ATOM 3657 O O . VAL A 1 477 ? -34.474 -18.309 11.305 1.00 96.00 477 VAL A O 1
ATOM 3660 N N . VAL A 1 478 ? -35.448 -17.122 12.948 1.00 94.56 478 VAL A N 1
ATOM 3661 C CA . VAL A 1 478 ? -35.059 -18.015 14.054 1.00 94.56 478 VAL A CA 1
ATOM 3662 C C . VAL A 1 478 ? -36.122 -19.073 14.301 1.00 94.56 478 VAL A C 1
ATOM 3664 O O . VAL A 1 478 ? -35.809 -20.262 14.412 1.00 94.56 478 VAL A O 1
ATOM 3667 N N . THR A 1 479 ? -37.383 -18.647 14.351 1.00 94.50 479 THR A N 1
ATOM 3668 C CA . THR A 1 479 ? -38.526 -19.530 14.584 1.00 94.50 479 THR A CA 1
ATOM 3669 C C . THR A 1 479 ? -39.543 -19.325 13.467 1.00 94.50 479 THR A C 1
ATOM 3671 O O . THR A 1 479 ? -40.399 -18.452 13.595 1.00 94.50 479 THR A O 1
ATOM 3674 N N . PRO A 1 480 ? -39.469 -20.109 12.374 1.00 95.25 480 PRO A N 1
ATOM 3675 C CA . PRO A 1 480 ? -40.435 -20.007 11.287 1.00 95.25 480 PRO A CA 1
ATOM 3676 C C . PRO A 1 480 ? -41.864 -20.197 11.796 1.00 95.25 480 PRO A C 1
ATOM 3678 O O . PRO A 1 480 ? -42.125 -21.075 12.631 1.00 95.25 480 PRO A O 1
ATOM 3681 N N . ILE A 1 481 ? -42.791 -19.397 11.281 1.00 96.50 481 ILE A N 1
ATOM 3682 C CA . ILE A 1 481 ? -44.203 -19.474 11.635 1.00 96.50 481 ILE A CA 1
ATOM 3683 C C . ILE A 1 481 ? -44.781 -20.765 11.052 1.00 96.50 481 ILE A C 1
ATOM 3685 O O . ILE A 1 481 ? -44.630 -21.075 9.872 1.00 96.50 481 ILE A O 1
ATOM 3689 N N . ALA A 1 482 ? -45.443 -21.551 11.899 1.00 95.44 482 ALA A N 1
ATOM 3690 C CA . ALA A 1 482 ? -46.072 -22.790 11.467 1.00 95.44 482 ALA A CA 1
ATOM 3691 C C . ALA A 1 482 ? -47.351 -22.520 10.664 1.00 95.44 482 ALA A C 1
ATOM 3693 O O . ALA A 1 482 ? -48.103 -21.589 10.961 1.00 95.44 482 ALA A O 1
ATOM 3694 N N . ASP A 1 483 ? -47.640 -23.405 9.710 1.00 96.75 483 ASP A N 1
ATOM 3695 C CA . ASP A 1 483 ? -48.924 -23.413 9.015 1.00 96.75 483 ASP A CA 1
ATOM 3696 C C . ASP A 1 483 ? -50.089 -23.534 10.011 1.00 96.75 483 ASP A C 1
ATOM 3698 O O . ASP A 1 483 ? -50.033 -24.285 10.992 1.00 96.75 483 ASP A O 1
ATOM 3702 N N . LEU A 1 484 ? -51.173 -22.814 9.730 1.00 96.31 484 LEU A N 1
ATOM 3703 C CA . LEU A 1 484 ? -52.352 -22.731 10.582 1.00 96.31 484 LEU A CA 1
ATOM 3704 C C . LEU A 1 484 ? -53.560 -23.356 9.884 1.00 96.31 484 LEU A C 1
ATOM 3706 O O . LEU A 1 484 ? -53.830 -23.078 8.718 1.00 96.31 484 LEU A O 1
ATOM 3710 N N . THR A 1 485 ? -54.322 -24.175 10.607 1.00 95.06 485 THR A N 1
ATOM 3711 C CA . THR A 1 485 ? -55.625 -24.686 10.156 1.00 95.06 485 THR A CA 1
ATOM 3712 C C . THR A 1 485 ? -56.697 -24.318 11.175 1.00 95.06 485 THR A C 1
ATOM 3714 O O . THR A 1 485 ? -56.513 -24.578 12.364 1.00 95.06 485 THR A O 1
ATOM 3717 N N . VAL A 1 486 ? -57.784 -23.707 10.711 1.00 94.06 486 VAL A N 1
ATOM 3718 C CA . VAL A 1 486 ? -58.951 -23.297 11.512 1.00 94.06 486 VAL A CA 1
ATOM 3719 C C . VAL A 1 486 ? -60.239 -23.770 10.842 1.00 94.06 486 VAL A C 1
ATOM 3721 O O . VAL A 1 486 ? -60.234 -24.082 9.649 1.00 94.06 486 VAL A O 1
ATOM 3724 N N . THR A 1 487 ? -61.338 -23.815 11.586 1.00 91.25 487 THR A N 1
ATOM 3725 C CA . THR A 1 487 ? -62.673 -24.037 11.020 1.00 91.25 487 THR A CA 1
ATOM 3726 C C . THR A 1 487 ? -63.317 -22.724 10.583 1.00 91.25 487 THR A C 1
ATOM 3728 O O . THR A 1 487 ? -63.000 -21.648 11.090 1.00 91.25 487 THR A O 1
ATOM 3731 N N . GLU A 1 488 ? -64.195 -22.804 9.590 1.00 87.31 488 GLU A N 1
ATOM 3732 C CA . GLU A 1 488 ? -65.044 -21.706 9.141 1.00 87.31 488 GLU A CA 1
ATOM 3733 C C . GLU A 1 488 ? -65.753 -21.072 10.343 1.00 87.31 488 GLU A C 1
ATOM 3735 O O . GLU A 1 488 ? -66.210 -21.766 11.248 1.00 87.31 488 GLU A O 1
ATOM 3740 N N . ASP A 1 489 ? -65.791 -19.739 10.356 1.00 85.50 489 ASP A N 1
ATOM 3741 C CA . ASP A 1 489 ? -66.346 -18.919 11.439 1.00 85.50 489 ASP A CA 1
ATOM 3742 C C . ASP A 1 489 ? -65.623 -19.026 12.807 1.00 85.50 489 ASP A C 1
ATOM 3744 O O . ASP A 1 489 ? -66.136 -18.547 13.827 1.00 85.50 489 ASP A O 1
ATOM 3748 N N . ASP A 1 490 ? -64.397 -19.569 12.846 1.00 88.25 490 ASP A N 1
ATOM 3749 C CA . ASP A 1 490 ? -63.528 -19.487 14.024 1.00 88.25 490 ASP A CA 1
ATOM 3750 C C . ASP A 1 490 ? -63.168 -18.034 14.378 1.00 88.25 490 ASP A C 1
ATOM 3752 O O . ASP A 1 490 ? -63.050 -17.141 13.537 1.00 88.25 490 ASP A O 1
ATOM 3756 N N . ALA A 1 491 ? -62.926 -17.799 15.669 1.00 92.81 491 ALA A N 1
ATOM 3757 C CA . ALA A 1 491 ? -62.434 -16.513 16.141 1.00 92.81 491 ALA A CA 1
ATOM 3758 C C . ALA A 1 491 ? -61.018 -16.212 15.617 1.00 92.81 491 ALA A C 1
ATOM 3760 O O . ALA A 1 491 ? -60.195 -17.116 15.441 1.00 92.81 491 ALA A O 1
ATOM 3761 N N . ASN A 1 492 ? -60.721 -14.917 15.471 1.00 94.38 492 ASN A N 1
ATOM 3762 C CA . ASN A 1 492 ? -59.422 -14.404 15.035 1.00 94.38 492 ASN A CA 1
ATOM 3763 C C . ASN A 1 492 ? -58.277 -15.041 15.823 1.00 94.38 492 ASN A C 1
ATOM 3765 O O . ASN A 1 492 ? -58.332 -15.142 17.053 1.00 94.38 492 ASN A O 1
ATOM 3769 N N . GLN A 1 493 ? -57.231 -15.437 15.102 1.00 96.12 493 GLN A N 1
ATOM 3770 C CA . GLN A 1 493 ? -56.017 -15.972 15.705 1.00 96.12 493 GLN A CA 1
ATOM 3771 C C . GLN A 1 493 ? -54.977 -14.867 15.859 1.00 96.12 493 GLN A C 1
ATOM 3773 O O . GLN A 1 493 ? -54.924 -13.916 15.078 1.00 96.12 493 GLN A O 1
ATOM 3778 N N . THR A 1 494 ? -54.132 -15.015 16.871 1.00 95.56 494 THR A N 1
ATOM 3779 C CA . THR A 1 494 ? -53.025 -14.102 17.142 1.00 95.56 494 THR A CA 1
ATOM 3780 C C . THR A 1 494 ? -51.733 -14.901 17.219 1.00 95.56 494 THR A C 1
ATOM 3782 O O . THR A 1 494 ? -51.676 -15.905 17.929 1.00 95.56 494 THR A O 1
ATOM 3785 N N . ILE A 1 495 ? -50.717 -14.455 16.487 1.00 95.81 495 ILE A N 1
ATOM 3786 C CA . ILE A 1 495 ? -49.388 -15.059 16.421 1.00 95.81 495 ILE A CA 1
ATOM 3787 C C . ILE A 1 495 ? -48.393 -14.071 17.029 1.00 95.81 495 ILE A C 1
ATOM 3789 O O . ILE A 1 495 ? -48.356 -12.906 16.635 1.00 95.81 495 ILE A O 1
ATOM 3793 N N . ASP A 1 496 ? -47.618 -14.552 17.998 1.00 95.19 496 ASP A N 1
ATOM 3794 C CA . ASP A 1 496 ? -46.530 -13.807 18.633 1.00 95.19 496 ASP A CA 1
ATOM 3795 C C . ASP A 1 496 ? -45.297 -13.815 17.721 1.00 95.19 496 ASP A C 1
ATOM 3797 O O . ASP A 1 496 ? -44.877 -14.878 17.257 1.00 95.19 496 ASP A O 1
ATOM 3801 N N . LEU A 1 497 ? -44.756 -12.633 17.438 1.00 95.94 497 LEU A N 1
ATOM 3802 C CA . LEU A 1 497 ? -43.631 -12.426 16.531 1.00 95.94 497 LEU A CA 1
ATOM 3803 C C . LEU A 1 497 ? -42.297 -12.229 17.262 1.00 95.94 497 LEU A C 1
ATOM 3805 O O . LEU A 1 497 ? -41.269 -12.177 16.587 1.00 95.94 497 LEU A O 1
ATOM 3809 N N . SER A 1 498 ? -42.285 -12.154 18.602 1.00 91.69 498 SER A N 1
ATOM 3810 C CA . SER A 1 498 ? -41.097 -11.751 19.378 1.00 91.69 498 SER A CA 1
ATOM 3811 C C . SER A 1 498 ? -39.857 -12.612 19.125 1.00 91.69 498 SER A C 1
ATOM 3813 O O . SER A 1 498 ? -38.736 -12.121 19.215 1.00 91.69 498 SER A O 1
ATOM 3815 N N . ASP A 1 499 ? -40.065 -13.892 18.802 1.00 92.56 499 ASP A N 1
ATOM 3816 C CA . ASP A 1 499 ? -39.005 -14.891 18.636 1.00 92.56 499 ASP A CA 1
ATOM 3817 C C . ASP A 1 499 ? -38.904 -15.407 17.183 1.00 92.56 499 ASP A C 1
ATOM 3819 O O . ASP A 1 499 ? -38.237 -16.414 16.918 1.00 92.56 499 ASP A O 1
ATOM 3823 N N . VAL A 1 500 ? -39.598 -14.761 16.234 1.00 95.75 500 VAL A N 1
ATOM 3824 C CA . VAL A 1 500 ? -39.623 -15.182 14.820 1.00 95.75 500 VAL A CA 1
ATOM 3825 C C . VAL A 1 500 ? -38.367 -14.714 14.092 1.00 95.75 500 VAL A C 1
ATOM 3827 O O . VAL A 1 500 ? -37.736 -15.513 13.395 1.00 95.75 500 VAL A O 1
ATOM 3830 N N . PHE A 1 501 ? -37.973 -13.455 14.289 1.00 96.19 501 PHE A N 1
ATOM 3831 C CA . PHE A 1 501 ? -36.813 -12.845 13.641 1.00 96.19 501 PHE A CA 1
ATOM 3832 C C . PHE A 1 501 ? -35.773 -12.408 14.668 1.00 96.19 501 PHE A C 1
ATOM 3834 O O . PHE A 1 501 ? -36.116 -11.970 15.763 1.00 96.19 501 PHE A O 1
ATOM 3841 N N . GLN A 1 502 ? -34.501 -12.501 14.296 1.00 94.12 502 GLN A N 1
ATOM 3842 C CA . GLN A 1 502 ? -33.394 -11.984 15.089 1.00 94.12 502 GLN A CA 1
ATOM 3843 C C . GLN A 1 502 ? -32.350 -11.365 14.178 1.00 94.12 502 GLN A C 1
ATOM 3845 O O . GLN A 1 502 ? -32.098 -11.860 13.081 1.00 94.12 502 GLN A O 1
ATOM 3850 N N . ASP A 1 503 ? -31.715 -10.329 14.695 1.00 91.50 503 ASP A N 1
ATOM 3851 C CA . ASP A 1 503 ? -30.562 -9.695 14.101 1.00 91.50 503 ASP A CA 1
ATOM 3852 C C . ASP A 1 503 ? -29.299 -10.055 14.903 1.00 91.50 503 ASP A C 1
ATOM 3854 O O . ASP A 1 503 ? -29.357 -10.177 16.135 1.00 91.50 503 ASP A O 1
ATOM 3858 N N . ALA A 1 504 ? -28.195 -10.337 14.208 1.00 83.25 504 ALA A N 1
ATOM 3859 C CA . ALA A 1 504 ? -26.957 -10.791 14.842 1.00 83.25 504 ALA A CA 1
ATOM 3860 C C . ALA A 1 504 ? -26.224 -9.648 15.561 1.00 83.25 504 ALA A C 1
ATOM 3862 O O . ALA A 1 504 ? -25.604 -9.892 16.602 1.00 83.25 504 ALA A O 1
ATOM 3863 N N . ASP A 1 505 ? -26.364 -8.431 15.042 1.00 81.62 505 ASP A N 1
ATOM 3864 C CA . ASP A 1 505 ? -25.703 -7.213 15.509 1.00 81.62 505 ASP A CA 1
ATOM 3865 C C . ASP A 1 505 ? -26.567 -6.462 16.534 1.00 81.62 505 ASP A C 1
ATOM 3867 O O . ASP A 1 505 ? -26.082 -5.655 17.331 1.00 81.62 505 ASP A O 1
ATOM 3871 N N . GLY A 1 506 ? -27.839 -6.852 16.637 1.00 82.62 506 GLY A N 1
ATOM 3872 C CA . GLY A 1 506 ? -28.778 -6.358 17.639 1.00 82.62 506 GLY A CA 1
ATOM 3873 C C . GLY A 1 506 ? -29.548 -5.131 17.170 1.00 82.62 506 GLY A C 1
ATOM 3874 O O . GLY A 1 506 ? -30.074 -4.390 18.010 1.00 82.62 506 GLY A O 1
ATOM 3875 N N . ASP A 1 507 ? -29.625 -4.935 15.856 1.00 87.31 507 ASP A N 1
ATOM 3876 C CA . ASP A 1 507 ? -30.360 -3.844 15.239 1.00 87.31 507 ASP A CA 1
ATOM 3877 C C . ASP A 1 507 ? -31.872 -3.921 15.482 1.00 87.31 507 ASP A C 1
ATOM 3879 O O . ASP A 1 507 ? -32.467 -4.975 15.735 1.00 87.31 507 ASP A O 1
ATOM 3883 N N . GLU A 1 508 ? -32.523 -2.757 15.420 1.00 91.12 508 GLU A N 1
ATOM 3884 C CA . GLU A 1 508 ? -33.969 -2.653 15.597 1.00 91.12 508 GLU A CA 1
ATOM 3885 C C . GLU A 1 508 ? -34.700 -3.241 14.378 1.00 91.12 508 GLU A C 1
ATOM 3887 O O . GLU A 1 508 ? -34.676 -2.684 13.279 1.00 91.12 508 GLU A O 1
ATOM 3892 N N . ILE A 1 509 ? -35.398 -4.361 14.582 1.00 93.75 509 ILE A N 1
ATOM 3893 C CA . ILE A 1 509 ? -36.161 -5.035 13.527 1.00 93.75 509 ILE A CA 1
ATOM 3894 C C . ILE A 1 509 ? -37.554 -4.419 13.396 1.00 93.75 509 ILE A C 1
ATOM 3896 O O . ILE A 1 509 ? -38.335 -4.384 14.345 1.00 93.75 509 ILE A O 1
ATOM 3900 N N . THR A 1 510 ? -37.918 -4.033 12.173 1.00 94.44 510 THR A N 1
ATOM 3901 C CA . THR A 1 510 ? -39.303 -3.705 11.810 1.00 94.44 510 THR A CA 1
ATOM 3902 C C . THR A 1 510 ? -39.927 -4.844 11.004 1.00 94.44 510 THR A C 1
ATOM 3904 O O . THR A 1 510 ? -39.376 -5.249 9.979 1.00 94.44 510 THR A O 1
ATOM 3907 N N . ILE A 1 511 ? -41.099 -5.336 11.423 1.00 95.94 511 ILE A N 1
ATOM 3908 C CA . ILE A 1 511 ? -41.828 -6.418 10.738 1.00 95.94 511 ILE A CA 1
ATOM 3909 C C . ILE A 1 511 ? -43.057 -5.857 10.016 1.00 95.94 511 ILE A C 1
ATOM 3911 O O . ILE A 1 511 ? -43.841 -5.095 10.582 1.00 95.94 511 ILE A O 1
ATOM 3915 N N . ALA A 1 512 ? -43.258 -6.265 8.763 1.00 95.69 512 ALA A N 1
ATOM 3916 C CA . ALA A 1 512 ? -44.431 -5.913 7.971 1.00 95.69 512 ALA A CA 1
ATOM 3917 C C . ALA A 1 512 ? -44.994 -7.120 7.210 1.00 95.69 512 ALA A C 1
ATOM 3919 O O . ALA A 1 512 ? -44.286 -8.078 6.905 1.00 95.69 512 ALA A O 1
ATOM 3920 N N . VAL A 1 513 ? -46.277 -7.053 6.843 1.00 95.88 513 VAL A N 1
ATOM 3921 C CA . VAL A 1 513 ? -46.876 -8.023 5.916 1.00 95.88 513 VAL A CA 1
ATOM 3922 C C . VAL A 1 513 ? -46.375 -7.708 4.508 1.00 95.88 513 VAL A C 1
ATOM 3924 O O . VAL A 1 513 ? -46.753 -6.694 3.920 1.00 95.88 513 VAL A O 1
ATOM 3927 N N . GLY A 1 514 ? -45.510 -8.568 3.974 1.00 93.31 514 GLY A N 1
ATOM 3928 C CA . GLY A 1 514 ? -44.963 -8.441 2.626 1.00 93.31 514 GLY A CA 1
ATOM 3929 C C . GLY A 1 514 ? -45.978 -8.825 1.549 1.00 93.31 514 GLY A C 1
ATOM 3930 O O . GLY A 1 514 ? -46.101 -8.129 0.539 1.00 93.31 514 GLY A O 1
ATOM 3931 N N . ALA A 1 515 ? -46.733 -9.908 1.771 1.00 96.25 515 ALA A N 1
ATOM 3932 C CA . ALA A 1 515 ? -47.779 -10.365 0.858 1.00 96.25 515 ALA A CA 1
ATOM 3933 C C . ALA A 1 515 ? -48.854 -11.209 1.561 1.00 96.25 515 ALA A C 1
ATOM 3935 O O . ALA A 1 515 ? -48.571 -11.932 2.512 1.00 96.25 515 ALA A O 1
ATOM 3936 N N . ASN A 1 516 ? -50.077 -11.169 1.028 1.00 96.94 516 ASN A N 1
ATOM 3937 C CA . ASN A 1 516 ? -51.145 -12.118 1.329 1.00 96.94 516 ASN A CA 1
ATOM 3938 C C . ASN A 1 516 ? -51.813 -12.535 0.016 1.00 96.94 516 ASN A C 1
ATOM 3940 O O . ASN A 1 516 ? -52.323 -11.711 -0.745 1.00 96.94 516 ASN A O 1
ATOM 3944 N N . SER A 1 517 ? -51.785 -13.830 -0.273 1.00 97.44 517 SER A N 1
ATOM 3945 C CA . SER A 1 517 ? -52.332 -14.372 -1.521 1.00 97.44 517 SER A CA 1
ATOM 3946 C C . SER A 1 517 ? -53.867 -14.369 -1.581 1.00 97.44 517 SER A C 1
ATOM 3948 O O . SER A 1 517 ? -54.425 -14.483 -2.677 1.00 97.44 517 SER A O 1
ATOM 3950 N N . ASN A 1 518 ? -54.567 -14.227 -0.445 1.00 96.12 518 ASN A N 1
ATOM 3951 C CA . ASN A 1 518 ? -56.029 -14.267 -0.388 1.00 96.12 518 ASN A CA 1
ATOM 3952 C C . ASN A 1 518 ? -56.625 -13.419 0.758 1.00 96.12 518 ASN A C 1
ATOM 3954 O O . ASN A 1 518 ? -57.267 -13.935 1.673 1.00 96.12 518 ASN A O 1
ATOM 3958 N N . ASP A 1 519 ? -56.520 -12.092 0.631 1.00 94.12 519 ASP A N 1
ATOM 3959 C CA . ASP A 1 519 ? -57.099 -11.103 1.566 1.00 94.12 519 ASP A CA 1
ATOM 3960 C C . ASP A 1 519 ? -58.625 -11.200 1.757 1.00 94.12 519 ASP A C 1
ATOM 3962 O O . ASP A 1 519 ? -59.196 -10.572 2.647 1.00 94.12 519 ASP A O 1
ATOM 3966 N N . ARG A 1 520 ? -59.325 -11.937 0.884 1.00 92.44 520 ARG A N 1
ATOM 3967 C CA . ARG A 1 520 ? -60.776 -12.150 0.992 1.00 92.44 520 ARG A CA 1
ATOM 3968 C C . ARG A 1 520 ? -61.143 -13.276 1.953 1.00 92.44 520 ARG A C 1
ATOM 3970 O O . ARG A 1 520 ? -62.303 -13.339 2.344 1.00 92.44 520 ARG A O 1
ATOM 3977 N N . LEU A 1 521 ? -60.196 -14.164 2.245 1.00 94.00 521 LEU A N 1
ATOM 3978 C CA . LEU A 1 521 ? -60.361 -15.291 3.157 1.00 94.00 521 LEU A CA 1
ATOM 3979 C C . LEU A 1 521 ? -59.870 -14.928 4.559 1.00 94.00 521 LEU A C 1
ATOM 3981 O O . LEU A 1 521 ? -60.572 -15.167 5.536 1.00 94.00 521 LEU A O 1
ATOM 3985 N N . VAL A 1 522 ? -58.679 -14.335 4.641 1.00 96.19 522 VAL A N 1
ATOM 3986 C CA . VAL A 1 522 ? -58.051 -13.899 5.890 1.00 96.19 522 VAL A CA 1
ATOM 3987 C C . VAL A 1 522 ? -57.387 -12.552 5.659 1.00 96.19 522 VAL A C 1
ATOM 3989 O O . VAL A 1 522 ? -56.674 -12.380 4.672 1.00 96.19 522 VAL A O 1
ATOM 3992 N N . SER A 1 523 ? -57.621 -11.595 6.551 1.00 95.94 523 SER A N 1
ATOM 3993 C CA . SER A 1 523 ? -56.915 -10.313 6.559 1.00 95.94 523 SER A CA 1
ATOM 3994 C C . SER A 1 523 ? -55.944 -10.242 7.734 1.00 95.94 523 SER A C 1
ATOM 3996 O O . SER A 1 523 ? -56.157 -10.865 8.773 1.00 95.94 523 SER A O 1
ATOM 3998 N N . THR A 1 524 ? -54.845 -9.514 7.553 1.00 96.88 524 THR A N 1
ATOM 3999 C CA . THR A 1 524 ? -53.710 -9.500 8.484 1.00 96.88 524 THR A CA 1
ATOM 4000 C C . THR A 1 524 ? -53.455 -8.095 9.009 1.00 96.88 524 THR A C 1
ATOM 4002 O O . THR A 1 524 ? -53.373 -7.153 8.220 1.00 96.88 524 THR A O 1
ATOM 4005 N N . THR A 1 525 ? -53.269 -7.947 10.318 1.00 95.62 525 THR A N 1
ATOM 4006 C CA . THR A 1 525 ? -52.824 -6.685 10.936 1.00 95.62 525 THR A CA 1
ATOM 4007 C C . THR A 1 525 ? -51.713 -6.971 11.935 1.00 95.62 525 THR A C 1
ATOM 4009 O O . THR A 1 525 ? -51.824 -7.928 12.696 1.00 95.62 525 THR A O 1
ATOM 4012 N N . ILE A 1 526 ? -50.662 -6.149 11.936 1.00 96.00 526 ILE A N 1
ATOM 4013 C CA . ILE A 1 526 ? -49.577 -6.213 12.920 1.00 96.00 526 ILE A CA 1
ATOM 4014 C C . ILE A 1 526 ? -49.688 -4.989 13.830 1.00 96.00 526 ILE A C 1
ATOM 4016 O O . ILE A 1 526 ? -49.720 -3.858 13.342 1.00 96.00 526 ILE A O 1
ATOM 4020 N N . GLU A 1 527 ? -49.764 -5.225 15.137 1.00 92.94 527 GLU A N 1
ATOM 4021 C CA . GLU A 1 527 ? -49.631 -4.203 16.178 1.00 92.94 527 GLU A CA 1
ATOM 4022 C C . GLU A 1 527 ? -48.589 -4.689 17.190 1.00 92.94 527 GLU A C 1
ATOM 4024 O O . GLU A 1 527 ? -48.729 -5.784 17.737 1.00 92.94 527 GLU A O 1
ATOM 4029 N N . ASP A 1 528 ? -47.553 -3.879 17.423 1.00 87.56 528 ASP A N 1
ATOM 4030 C CA . ASP A 1 528 ? -46.360 -4.272 18.184 1.00 87.56 528 ASP A CA 1
ATOM 4031 C C . ASP A 1 528 ? -45.786 -5.608 17.645 1.00 87.56 528 ASP A C 1
ATOM 4033 O O . ASP A 1 528 ? -45.623 -5.755 16.433 1.00 87.56 528 ASP A O 1
ATOM 4037 N N . ASP A 1 529 ? -45.545 -6.597 18.510 1.00 91.06 529 ASP A N 1
ATOM 4038 C CA . ASP A 1 529 ? -45.009 -7.921 18.145 1.00 91.06 529 ASP A CA 1
ATOM 4039 C C . ASP A 1 529 ? -46.108 -8.964 17.873 1.00 91.06 529 ASP A C 1
ATOM 4041 O O . ASP A 1 529 ? -45.919 -10.160 18.075 1.00 91.06 529 ASP A O 1
ATOM 4045 N N . SER A 1 530 ? -47.301 -8.530 17.466 1.00 94.38 530 SER A N 1
ATOM 4046 C CA . SER A 1 530 ? -48.473 -9.402 17.379 1.00 94.38 530 SER A CA 1
ATOM 4047 C C . SER A 1 530 ? -49.131 -9.338 16.005 1.00 94.38 530 SER A C 1
ATOM 4049 O O . SER A 1 530 ? -49.698 -8.314 15.613 1.00 94.38 530 SER A O 1
ATOM 4051 N N . LEU A 1 531 ? -49.104 -10.458 15.278 1.00 97.06 531 LEU A N 1
ATOM 4052 C CA . LEU A 1 531 ? -49.852 -10.636 14.036 1.00 97.06 531 LEU A CA 1
ATOM 4053 C C . LEU A 1 531 ? -51.257 -11.157 14.345 1.00 97.06 531 LEU A C 1
ATOM 4055 O O . LEU A 1 531 ? -51.429 -12.264 14.848 1.00 97.06 531 LEU A O 1
ATOM 4059 N N . THR A 1 532 ? -52.277 -10.389 13.977 1.00 97.00 532 THR A N 1
ATOM 4060 C CA . THR A 1 532 ? -53.679 -10.815 14.039 1.00 97.00 532 THR A CA 1
ATOM 4061 C C . THR A 1 532 ? -54.162 -11.283 12.670 1.00 97.00 532 THR A C 1
ATOM 4063 O O . THR A 1 532 ? -54.049 -10.548 11.686 1.00 97.00 532 THR A O 1
ATOM 4066 N N . LEU A 1 533 ? -54.735 -12.486 12.636 1.00 97.25 533 LEU A N 1
ATOM 4067 C CA . LEU A 1 533 ? -55.407 -13.095 11.491 1.00 97.25 533 LEU A CA 1
ATOM 4068 C C . LEU A 1 533 ? -56.925 -13.003 11.690 1.00 97.25 533 LEU A C 1
ATOM 4070 O O . LEU A 1 533 ? -57.470 -13.611 12.612 1.00 97.25 533 LEU A O 1
ATOM 4074 N N . ASP A 1 534 ? -57.594 -12.227 10.842 1.00 96.44 534 ASP A N 1
ATOM 4075 C CA . ASP A 1 534 ? -59.039 -11.979 10.874 1.00 96.44 534 ASP A CA 1
ATOM 4076 C C . ASP A 1 534 ? -59.725 -12.722 9.721 1.00 96.44 534 ASP A C 1
ATOM 4078 O O . ASP A 1 534 ? -59.490 -12.404 8.549 1.00 96.44 534 ASP A O 1
ATOM 4082 N N . PHE A 1 535 ? -60.521 -13.743 10.050 1.00 95.44 535 PHE A N 1
ATOM 4083 C CA . PHE A 1 535 ? -61.132 -14.651 9.077 1.00 95.44 535 PHE A CA 1
ATOM 4084 C C . PHE A 1 535 ? -62.482 -14.122 8.596 1.00 95.44 535 PHE A C 1
ATOM 4086 O O . PHE A 1 535 ? -63.308 -13.650 9.376 1.00 95.44 535 PHE A O 1
ATOM 4093 N N . ALA A 1 536 ? -62.728 -14.212 7.291 1.00 92.00 536 ALA A N 1
ATOM 4094 C CA . ALA A 1 536 ? -63.997 -13.794 6.716 1.00 92.00 536 ALA A CA 1
ATOM 4095 C C . ALA A 1 536 ? -65.114 -14.807 7.022 1.00 92.00 536 ALA A C 1
ATOM 4097 O O . ALA A 1 536 ? -64.949 -16.002 6.789 1.00 92.00 536 ALA A O 1
ATOM 4098 N N . GLU A 1 537 ? -66.273 -14.308 7.463 1.00 89.75 537 GLU A N 1
ATOM 4099 C CA . GLU A 1 537 ? -67.454 -15.139 7.727 1.00 89.75 537 GLU A CA 1
ATOM 4100 C C . GLU A 1 537 ? -67.883 -15.939 6.484 1.00 89.75 537 GLU A C 1
ATOM 4102 O O . GLU A 1 537 ? -67.950 -15.402 5.369 1.00 89.75 537 GLU A O 1
ATOM 4107 N N . ASN A 1 538 ? -68.288 -17.191 6.698 1.00 84.69 538 ASN A N 1
ATOM 4108 C CA . ASN A 1 538 ? -68.782 -18.114 5.676 1.00 84.69 538 ASN A CA 1
ATOM 4109 C C . ASN A 1 538 ? -67.821 -18.284 4.472 1.00 84.69 538 ASN A C 1
ATOM 4111 O O . ASN A 1 538 ? -68.245 -18.249 3.304 1.00 84.69 538 ASN A O 1
ATOM 4115 N N . GLN A 1 539 ? -66.507 -18.323 4.717 1.00 89.31 539 GLN A N 1
ATOM 4116 C CA . GLN A 1 539 ? -65.483 -18.566 3.699 1.00 89.31 539 GLN A CA 1
ATOM 4117 C C . GLN A 1 539 ? -64.559 -19.710 4.129 1.00 89.31 539 GLN A C 1
ATOM 4119 O O . GLN A 1 539 ? -64.043 -19.724 5.238 1.00 89.31 539 GLN A O 1
ATOM 4124 N N . SER A 1 540 ? -64.267 -20.616 3.195 1.00 90.75 540 SER A N 1
ATOM 4125 C CA . SER A 1 540 ? -63.297 -21.705 3.359 1.00 90.75 540 SER A CA 1
ATOM 4126 C C . SER A 1 540 ? -62.269 -21.677 2.223 1.00 90.75 540 SER A C 1
ATOM 4128 O O . SER A 1 540 ? -62.612 -21.320 1.090 1.00 90.75 540 SER A O 1
ATOM 4130 N N . GLY A 1 541 ? -61.030 -22.094 2.474 1.00 93.69 541 GLY A N 1
ATOM 4131 C CA . GLY A 1 541 ? -59.970 -22.119 1.462 1.00 93.69 541 GLY A CA 1
ATOM 4132 C C . GLY A 1 541 ? -58.569 -21.997 2.055 1.00 93.69 541 GLY A C 1
ATOM 4133 O O . GLY A 1 541 ? -58.367 -22.272 3.232 1.00 93.69 541 GLY A O 1
ATOM 4134 N N . THR A 1 542 ? -57.601 -21.568 1.241 1.00 95.56 542 THR A N 1
ATOM 4135 C CA . THR A 1 542 ? -56.201 -21.384 1.658 1.00 95.56 542 THR A CA 1
ATOM 4136 C C . THR A 1 542 ? -55.676 -19.983 1.327 1.00 95.56 542 THR A C 1
ATOM 4138 O O . THR A 1 542 ? -56.092 -19.380 0.329 1.00 95.56 542 THR A O 1
ATOM 4141 N N . ALA A 1 543 ? -54.737 -19.491 2.136 1.00 97.06 543 ALA A N 1
ATOM 4142 C CA . ALA A 1 543 ? -53.965 -18.270 1.916 1.00 97.06 543 ALA A CA 1
ATOM 4143 C C . ALA A 1 543 ? -52.506 -18.474 2.362 1.00 97.06 543 ALA A C 1
ATOM 4145 O O . ALA A 1 543 ? -52.262 -18.878 3.490 1.00 97.06 543 ALA A O 1
ATOM 4146 N N . GLU A 1 544 ? -51.536 -18.180 1.502 1.00 97.69 544 GLU A N 1
ATOM 4147 C CA . GLU A 1 544 ? -50.138 -17.943 1.893 1.00 97.69 544 GLU A CA 1
ATOM 4148 C C . GLU A 1 544 ? -49.947 -16.491 2.348 1.00 97.69 544 GLU A C 1
ATOM 4150 O O . GLU A 1 544 ? -50.368 -15.565 1.636 1.00 97.69 544 GLU A O 1
ATOM 4155 N N . ILE A 1 545 ? -49.306 -16.317 3.506 1.00 97.69 545 ILE A N 1
ATOM 4156 C CA . ILE A 1 545 ? -48.959 -15.032 4.121 1.00 97.69 545 ILE A CA 1
ATOM 4157 C C . ILE A 1 545 ? -47.435 -14.954 4.240 1.00 97.69 545 ILE A C 1
ATOM 4159 O O . ILE A 1 545 ? -46.815 -15.840 4.825 1.00 97.69 545 ILE A O 1
ATOM 4163 N N . THR A 1 546 ? -46.845 -13.881 3.714 1.00 97.44 546 THR A N 1
ATOM 4164 C CA . THR A 1 546 ? -45.408 -13.590 3.810 1.00 97.44 546 THR A CA 1
ATOM 4165 C C . THR A 1 546 ? -45.188 -12.395 4.726 1.00 97.44 546 THR A C 1
ATOM 4167 O O . THR A 1 546 ? -45.722 -11.311 4.472 1.00 97.44 546 THR A O 1
ATOM 4170 N N . LEU A 1 547 ? -44.373 -12.574 5.762 1.00 97.69 547 LEU A N 1
ATOM 4171 C CA . LEU A 1 547 ? -43.874 -11.500 6.613 1.00 97.69 547 LEU A CA 1
ATOM 4172 C C . LEU A 1 547 ? -42.456 -11.127 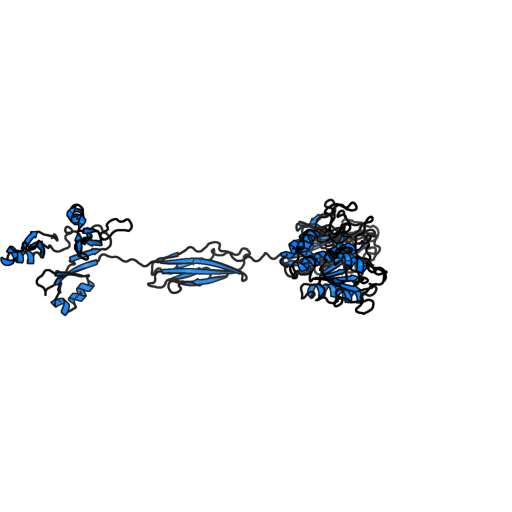6.198 1.00 97.69 547 LEU A C 1
ATOM 4174 O O . LEU A 1 547 ? -41.657 -12.007 5.898 1.00 97.69 547 LEU A O 1
ATOM 4178 N N . ARG A 1 548 ? -42.156 -9.829 6.221 1.00 96.88 548 ARG A N 1
ATOM 4179 C CA . ARG A 1 548 ? -40.832 -9.272 5.950 1.00 96.88 548 ARG A CA 1
ATOM 4180 C C . ARG A 1 548 ? -40.302 -8.580 7.192 1.00 96.88 548 ARG A C 1
ATOM 4182 O O . ARG A 1 548 ? -40.922 -7.622 7.655 1.00 96.88 548 ARG A O 1
ATOM 4189 N N . ALA A 1 549 ? -39.152 -9.026 7.677 1.00 96.44 549 ALA A N 1
ATOM 4190 C CA . ALA A 1 549 ? -38.364 -8.315 8.675 1.00 96.44 549 ALA A CA 1
ATOM 4191 C C . ALA A 1 549 ? -37.312 -7.445 7.981 1.00 96.44 549 ALA A C 1
ATOM 4193 O O . ALA A 1 549 ? -36.729 -7.860 6.979 1.00 96.44 549 ALA A O 1
ATOM 4194 N N . THR A 1 550 ? -37.107 -6.229 8.487 1.00 94.88 550 THR A N 1
ATOM 4195 C CA . THR A 1 550 ? -36.126 -5.259 7.977 1.00 94.88 550 THR A CA 1
ATOM 4196 C C . THR A 1 550 ? -35.295 -4.699 9.127 1.00 94.88 550 THR A C 1
ATOM 4198 O O . THR A 1 550 ? -35.884 -4.230 10.101 1.00 94.88 550 THR A O 1
ATOM 4201 N N . ALA A 1 551 ? -33.972 -4.701 8.977 1.00 93.81 551 ALA A N 1
ATOM 4202 C CA . ALA A 1 551 ? -33.010 -3.990 9.822 1.00 93.81 551 ALA A CA 1
ATOM 4203 C C . ALA A 1 551 ? -31.990 -3.306 8.893 1.00 93.81 551 ALA A C 1
ATOM 4205 O O . ALA A 1 551 ? -31.610 -3.905 7.891 1.00 93.81 551 ALA A O 1
ATOM 4206 N N . ASN A 1 552 ? -31.665 -2.030 9.138 1.00 86.94 552 ASN A N 1
ATOM 4207 C CA . ASN A 1 552 ? -30.695 -1.243 8.352 1.00 86.94 552 ASN A CA 1
ATOM 4208 C C . ASN A 1 552 ? -30.803 -1.395 6.812 1.00 86.94 552 ASN A C 1
ATOM 4210 O O . ASN A 1 552 ? -29.819 -1.513 6.098 1.00 86.94 552 ASN A O 1
ATOM 4214 N N . GLU A 1 553 ? -32.033 -1.373 6.278 1.00 86.75 553 GLU A N 1
ATOM 4215 C CA . GLU A 1 553 ? -32.369 -1.571 4.847 1.00 86.75 553 GLU A CA 1
ATOM 4216 C C . GLU A 1 553 ? -32.184 -3.001 4.293 1.00 86.75 553 GLU A C 1
ATOM 4218 O O . GLU A 1 553 ? -32.646 -3.291 3.184 1.00 86.75 553 GLU A O 1
ATOM 4223 N N . GLN A 1 554 ? -31.619 -3.922 5.072 1.00 91.12 554 GLN A N 1
ATOM 4224 C CA . GLN A 1 554 ? -31.527 -5.346 4.758 1.00 91.12 554 GLN A CA 1
ATOM 4225 C C . GLN A 1 554 ? -32.789 -6.102 5.195 1.00 91.12 554 GLN A C 1
ATOM 4227 O O . GLN A 1 554 ? -33.471 -5.711 6.143 1.00 91.12 554 GLN A O 1
ATOM 4232 N N . THR A 1 555 ? -33.148 -7.188 4.494 1.00 95.81 555 THR A N 1
ATOM 4233 C CA . THR A 1 555 ? -34.446 -7.862 4.703 1.00 95.81 555 THR A CA 1
ATOM 4234 C C . THR A 1 555 ? -34.384 -9.382 4.657 1.00 95.81 555 THR A C 1
ATOM 4236 O O . THR A 1 555 ? -33.666 -9.943 3.829 1.00 95.81 555 THR A O 1
ATOM 4239 N N . VAL A 1 556 ? -35.264 -10.034 5.421 1.00 97.25 556 VAL A N 1
ATOM 4240 C CA . VAL A 1 556 ? -35.560 -11.471 5.323 1.00 97.25 556 VAL A CA 1
ATOM 4241 C C . VAL A 1 556 ? -37.069 -11.713 5.341 1.00 97.25 556 VAL A C 1
ATOM 4243 O O . VAL A 1 556 ? -37.813 -10.986 6.001 1.00 97.25 556 VAL A O 1
ATOM 4246 N N . ASP A 1 557 ? -37.514 -12.741 4.618 1.00 97.56 557 ASP A N 1
ATOM 4247 C CA . ASP A 1 557 ? -38.921 -13.125 4.535 1.00 97.56 557 ASP A CA 1
ATOM 4248 C C . ASP A 1 557 ? -39.166 -14.484 5.213 1.00 97.56 557 ASP A C 1
ATOM 4250 O O . ASP A 1 557 ? -38.384 -15.420 5.036 1.00 97.56 557 ASP A O 1
ATOM 4254 N N . ASP A 1 558 ? -40.291 -14.608 5.920 1.00 97.50 558 ASP A N 1
ATOM 4255 C CA . ASP A 1 558 ? -40.871 -15.885 6.355 1.00 97.50 558 ASP A CA 1
ATOM 4256 C C . ASP A 1 558 ? -42.276 -16.042 5.759 1.00 97.50 558 ASP A C 1
ATOM 4258 O O . ASP A 1 558 ? -43.024 -15.068 5.648 1.00 97.50 558 ASP A O 1
ATOM 4262 N N . THR A 1 559 ? -42.637 -17.245 5.311 1.00 97.62 559 THR A N 1
ATOM 4263 C CA . THR A 1 559 ? -43.919 -17.505 4.631 1.00 97.62 559 THR A CA 1
ATOM 4264 C C . THR A 1 559 ? -44.584 -18.756 5.181 1.00 97.62 559 THR A C 1
ATOM 4266 O O . THR A 1 559 ? -43.968 -19.819 5.211 1.00 97.62 559 THR A O 1
ATOM 4269 N N . PHE A 1 560 ? -45.863 -18.637 5.544 1.00 97.94 560 PHE A N 1
ATOM 4270 C CA . PHE A 1 560 ? -46.670 -19.729 6.088 1.00 97.94 560 PHE A CA 1
ATOM 4271 C C . PHE A 1 560 ? -48.058 -19.787 5.439 1.00 97.94 560 PHE A C 1
ATOM 4273 O O . PHE A 1 560 ? -48.564 -18.803 4.887 1.00 97.94 560 PHE A O 1
ATOM 4280 N N . THR A 1 561 ? -48.682 -20.961 5.506 1.00 97.81 561 THR A N 1
ATOM 4281 C CA . THR A 1 561 ? -50.000 -21.233 4.927 1.00 97.81 561 THR A CA 1
ATOM 4282 C C . THR A 1 561 ? -51.085 -21.220 5.998 1.00 97.81 561 THR A C 1
ATOM 4284 O O . THR A 1 561 ? -50.976 -21.870 7.035 1.00 97.81 561 THR A O 1
ATOM 4287 N N . VAL A 1 562 ? -52.191 -20.543 5.710 1.00 97.50 562 VAL A N 1
ATOM 4288 C CA . VAL A 1 562 ? -53.428 -20.559 6.492 1.00 97.50 562 VAL A CA 1
ATOM 4289 C C . VAL A 1 562 ? -54.501 -21.318 5.717 1.00 97.50 562 VAL A C 1
ATOM 4291 O O . VAL A 1 562 ? -54.797 -20.978 4.571 1.00 97.50 562 VAL A O 1
ATOM 4294 N N . THR A 1 563 ? -55.102 -22.331 6.340 1.00 96.69 563 THR A N 1
ATOM 4295 C CA . THR A 1 563 ? -56.207 -23.133 5.794 1.00 96.69 563 THR A CA 1
ATOM 4296 C C . THR A 1 563 ? -57.456 -22.961 6.657 1.00 96.69 563 THR A C 1
ATOM 4298 O O . THR A 1 563 ? -57.396 -23.145 7.868 1.00 96.69 563 THR A O 1
ATOM 4301 N N . VAL A 1 564 ? -58.589 -22.626 6.038 1.00 95.44 564 VAL A N 1
ATOM 4302 C CA . VAL A 1 564 ? -59.907 -22.542 6.688 1.00 95.44 564 VAL A CA 1
ATOM 4303 C C . VAL A 1 564 ? -60.784 -23.678 6.158 1.00 95.44 564 VAL A C 1
ATOM 4305 O O . VAL A 1 564 ? -61.110 -23.695 4.965 1.00 95.44 564 VAL A O 1
ATOM 4308 N N . GLU A 1 565 ? -61.131 -24.636 7.016 1.00 91.19 565 GLU A N 1
ATOM 4309 C CA . GLU A 1 565 ? -61.954 -25.810 6.692 1.00 91.19 565 GLU A CA 1
ATOM 4310 C C . GLU A 1 565 ? -63.457 -25.512 6.860 1.00 91.19 565 GLU A C 1
ATOM 4312 O O . GLU A 1 565 ? -63.823 -24.839 7.817 1.00 91.19 565 GLU A O 1
ATOM 4317 N N . PRO A 1 566 ? -64.349 -26.001 5.978 1.00 82.62 566 PRO A N 1
ATOM 4318 C CA . PRO A 1 566 ? -65.795 -25.766 6.097 1.00 82.62 566 PRO A CA 1
ATOM 4319 C C . PRO A 1 566 ? -66.419 -26.476 7.317 1.00 82.62 566 PRO A C 1
ATOM 4321 O O . PRO A 1 566 ? -65.992 -27.575 7.677 1.00 82.62 566 PRO A O 1
ATOM 4324 N N . GLU A 1 567 ? -67.460 -25.892 7.924 1.00 72.25 567 GLU A N 1
ATOM 4325 C CA . GLU A 1 567 ? -68.183 -26.505 9.058 1.00 72.25 567 GLU A CA 1
ATOM 4326 C C . GLU A 1 567 ? -69.172 -27.601 8.580 1.00 72.25 567 GLU A C 1
ATOM 4328 O O . GLU A 1 567 ? -70.116 -27.342 7.832 1.00 72.25 567 GLU A O 1
ATOM 4333 N N . GLU A 1 568 ? -68.985 -28.855 9.012 1.00 55.84 568 GLU A N 1
ATOM 4334 C CA . GLU A 1 568 ? -69.865 -29.991 8.671 1.00 55.84 568 GLU A CA 1
ATOM 4335 C C . GLU A 1 568 ? -71.052 -30.103 9.651 1.00 55.84 568 GLU A C 1
ATOM 4337 O O . GLU A 1 568 ? -70.861 -30.347 10.845 1.00 55.84 568 GLU A O 1
ATOM 4342 N N . VAL A 1 569 ? -72.298 -30.016 9.161 1.00 52.28 569 VAL A N 1
ATOM 4343 C CA . VAL A 1 569 ? -73.512 -30.183 9.989 1.00 52.28 569 VAL A CA 1
ATOM 4344 C C . VAL A 1 569 ? -74.360 -31.358 9.484 1.00 52.28 569 VAL A C 1
ATOM 4346 O O . VAL A 1 569 ? -74.922 -31.292 8.392 1.00 52.28 569 VAL A O 1
ATOM 4349 N N . SER A 1 570 ? -74.547 -32.420 10.283 1.00 51.94 570 SER A N 1
ATOM 4350 C CA . SER A 1 570 ? -75.577 -33.439 10.006 1.00 51.94 570 SER A CA 1
ATOM 4351 C C . SER A 1 570 ? -76.336 -33.873 11.269 1.00 51.94 570 SER A C 1
ATOM 4353 O O . SER A 1 570 ? -75.826 -34.650 12.077 1.00 51.94 570 SER A O 1
ATOM 4355 N N . GLU A 1 571 ? -77.582 -33.421 11.421 1.00 57.25 571 GLU A N 1
ATOM 4356 C CA . GLU A 1 571 ? -78.547 -33.995 12.372 1.00 57.25 571 GLU A CA 1
ATOM 4357 C C . GLU A 1 571 ? -79.569 -34.889 11.631 1.00 57.25 571 GLU A C 1
ATOM 4359 O O . GLU A 1 571 ? -79.870 -34.624 10.462 1.00 57.25 571 GLU A O 1
ATOM 4364 N N . PRO A 1 572 ? -80.122 -35.946 12.266 1.00 63.78 572 PRO A N 1
ATOM 4365 C CA . PRO A 1 572 ? -81.154 -36.796 11.663 1.00 63.78 572 PRO A CA 1
ATOM 4366 C C . PRO A 1 572 ? -82.410 -36.010 11.248 1.00 63.78 572 PRO A C 1
ATOM 4368 O O . PRO A 1 572 ? -82.880 -35.141 11.982 1.00 63.78 572 PRO A O 1
ATOM 4371 N N . ILE A 1 573 ? -82.998 -36.351 10.096 1.00 65.94 573 ILE A N 1
ATOM 4372 C CA . ILE A 1 573 ? -84.145 -35.645 9.504 1.00 65.94 573 ILE A CA 1
ATOM 4373 C C . ILE A 1 573 ? -85.400 -36.522 9.538 1.00 65.94 573 ILE A C 1
ATOM 4375 O O . ILE A 1 573 ? -85.423 -37.638 9.018 1.00 65.94 573 ILE A O 1
ATOM 4379 N N . ASP A 1 574 ? -86.486 -35.980 10.084 1.00 72.44 574 ASP A N 1
ATOM 4380 C CA . ASP A 1 574 ? -87.814 -36.596 10.047 1.00 72.44 574 ASP A CA 1
ATOM 4381 C C . ASP A 1 574 ? -88.475 -36.455 8.668 1.00 72.44 574 ASP A C 1
ATOM 4383 O O . ASP A 1 574 ? -88.624 -35.347 8.142 1.00 72.44 574 ASP A O 1
ATOM 4387 N N . LEU A 1 575 ? -88.948 -37.574 8.110 1.00 74.19 575 LEU A N 1
ATOM 4388 C CA . LEU A 1 575 ? -89.609 -37.630 6.807 1.00 74.19 575 LEU A CA 1
ATOM 4389 C C . LEU A 1 575 ? -91.091 -38.000 6.931 1.00 74.19 575 LEU A C 1
ATOM 4391 O O . LEU A 1 575 ? -91.474 -38.975 7.575 1.00 74.19 575 LEU A O 1
ATOM 4395 N N . PHE A 1 576 ? -91.945 -37.225 6.266 1.00 71.38 576 PHE A N 1
ATOM 4396 C CA . PHE A 1 576 ? -93.403 -37.323 6.283 1.00 71.38 576 PHE A CA 1
ATOM 4397 C C . PHE A 1 576 ? -93.925 -37.869 4.959 1.00 71.38 576 PHE A C 1
ATOM 4399 O O . PHE A 1 576 ? -93.498 -37.436 3.891 1.00 71.38 576 PHE A O 1
ATOM 4406 N N . ARG A 1 577 ? -94.882 -38.801 5.020 1.00 78.81 577 ARG A N 1
ATOM 4407 C CA . ARG A 1 577 ? -95.437 -39.468 3.838 1.00 78.81 577 ARG A CA 1
ATOM 4408 C C . ARG A 1 577 ? -96.718 -38.795 3.353 1.00 78.81 577 ARG A C 1
ATOM 4410 O O . ARG A 1 577 ? -97.679 -38.686 4.108 1.00 78.81 577 ARG A O 1
ATOM 4417 N N . PHE A 1 578 ? -96.782 -38.462 2.070 1.00 71.50 578 PHE A N 1
ATOM 4418 C CA . PHE A 1 578 ? -98.022 -38.081 1.394 1.00 71.50 578 PHE A CA 1
ATOM 4419 C C . PHE A 1 578 ? -98.425 -39.145 0.379 1.00 71.50 578 PHE A C 1
ATOM 4421 O O . PHE A 1 578 ? -97.581 -39.623 -0.380 1.00 71.50 578 PHE A O 1
ATOM 4428 N N . HIS A 1 579 ? -99.712 -39.483 0.324 1.00 76.62 579 HIS A N 1
ATOM 4429 C CA . HIS A 1 579 ? -100.266 -40.326 -0.733 1.00 76.62 579 HIS A CA 1
ATOM 4430 C C . HIS A 1 579 ? -100.899 -39.475 -1.832 1.00 76.62 579 HIS A C 1
ATOM 4432 O O . HIS A 1 579 ? -101.523 -38.447 -1.561 1.00 76.62 579 HIS A O 1
ATOM 4438 N N . ASN A 1 580 ? -100.745 -39.907 -3.084 1.00 72.81 580 ASN A N 1
ATOM 4439 C CA . ASN A 1 580 ? -101.389 -39.250 -4.214 1.00 72.81 580 ASN A CA 1
ATOM 4440 C C . ASN A 1 580 ? -102.874 -39.643 -4.295 1.00 72.81 580 ASN A C 1
ATOM 4442 O O . ASN A 1 580 ? -103.205 -40.822 -4.397 1.00 72.81 580 ASN A O 1
ATOM 4446 N N . THR A 1 581 ? -103.771 -38.662 -4.278 1.00 71.88 581 THR A N 1
ATOM 4447 C CA . THR A 1 581 ? -105.233 -38.843 -4.280 1.00 71.88 581 THR A CA 1
ATOM 4448 C C . THR A 1 581 ? -105.844 -38.862 -5.684 1.00 71.88 581 THR A C 1
ATOM 4450 O O . THR A 1 581 ? -107.030 -39.151 -5.836 1.00 71.88 581 THR A O 1
ATOM 4453 N N . THR A 1 582 ? -105.066 -38.534 -6.719 1.00 65.19 582 THR A N 1
ATOM 4454 C CA . THR A 1 582 ? -105.564 -38.332 -8.092 1.00 65.19 582 THR A CA 1
ATOM 4455 C C . THR A 1 582 ? -105.410 -39.573 -8.977 1.00 65.19 582 THR A C 1
ATOM 4457 O O . THR A 1 582 ? -106.181 -39.756 -9.920 1.00 65.19 582 THR A O 1
ATOM 4460 N N . TYR A 1 583 ? -104.450 -40.450 -8.683 1.00 57.22 583 TYR A N 1
ATOM 4461 C CA . TYR A 1 583 ? -104.204 -41.679 -9.442 1.00 57.22 583 TYR A CA 1
ATOM 4462 C C . TYR A 1 583 ? -104.532 -42.910 -8.577 1.00 57.22 583 TYR A C 1
ATOM 4464 O O . TYR A 1 583 ? -104.008 -43.033 -7.477 1.00 57.22 583 TYR A O 1
ATOM 4472 N N . GLU A 1 584 ? -105.366 -43.844 -9.066 1.00 52.59 584 GLU A N 1
ATOM 4473 C CA . GLU A 1 584 ? -105.832 -45.055 -8.339 1.00 52.59 584 GLU A CA 1
ATOM 4474 C C . GLU A 1 584 ? -104.727 -46.113 -8.059 1.00 52.59 584 GLU A C 1
ATOM 4476 O O . GLU A 1 584 ? -105.003 -47.303 -7.914 1.00 52.59 584 GLU A O 1
ATOM 4481 N N . THR A 1 585 ? -103.453 -45.721 -7.988 1.00 50.03 585 THR A N 1
ATOM 4482 C CA . THR A 1 585 ? -102.317 -46.635 -7.794 1.00 50.03 585 THR A CA 1
ATOM 4483 C C . THR A 1 585 ? -101.319 -46.063 -6.785 1.00 50.03 585 THR A C 1
ATOM 4485 O O . THR A 1 585 ? -100.661 -45.073 -7.096 1.00 50.03 585 THR A O 1
ATOM 4488 N N . GLY A 1 586 ? -101.205 -46.719 -5.618 1.00 51.28 586 GLY A N 1
ATOM 4489 C CA . GLY A 1 586 ? -100.353 -46.452 -4.436 1.00 51.28 586 GLY A CA 1
ATOM 4490 C C . GLY A 1 586 ? -99.002 -45.758 -4.645 1.00 51.28 586 GLY A C 1
ATOM 4491 O O . GLY A 1 586 ? -97.954 -46.370 -4.459 1.00 51.28 586 GLY A O 1
ATOM 4492 N N . THR A 1 587 ? -99.028 -44.474 -4.997 1.00 55.41 587 THR A N 1
ATOM 4493 C CA . THR A 1 587 ? -97.842 -43.641 -5.210 1.00 55.41 587 THR A CA 1
ATOM 4494 C C . THR A 1 587 ? -97.709 -42.685 -4.034 1.00 55.41 587 THR A C 1
ATOM 4496 O O . THR A 1 587 ? -98.625 -41.902 -3.769 1.00 55.41 587 THR A O 1
ATOM 4499 N N . TYR A 1 588 ? -96.569 -42.749 -3.348 1.00 66.88 588 TYR A N 1
ATOM 4500 C CA . TYR A 1 588 ? -96.269 -41.952 -2.161 1.00 66.88 588 TYR A CA 1
ATOM 4501 C C . TYR A 1 588 ? -95.029 -41.088 -2.390 1.00 66.88 588 TYR A C 1
ATOM 4503 O O . TYR A 1 588 ? -94.124 -41.489 -3.123 1.00 66.88 588 TYR A O 1
ATOM 4511 N N . ILE A 1 589 ? -94.981 -39.930 -1.737 1.00 62.97 589 ILE A N 1
ATOM 4512 C CA . ILE A 1 589 ? -93.775 -39.103 -1.618 1.00 62.97 589 ILE A CA 1
ATOM 4513 C C . ILE A 1 589 ? -93.419 -38.942 -0.140 1.00 62.97 589 ILE A C 1
ATOM 4515 O O . ILE A 1 589 ? -94.313 -38.881 0.705 1.00 62.97 589 ILE A O 1
ATOM 4519 N N . PHE A 1 590 ? -92.124 -38.891 0.159 1.00 70.44 590 PHE A N 1
ATOM 4520 C CA . PHE A 1 590 ? -91.593 -38.663 1.500 1.00 70.44 590 PHE A CA 1
ATOM 4521 C C . PHE A 1 590 ? -90.801 -37.363 1.479 1.00 70.44 590 PHE A C 1
ATOM 4523 O O . PHE A 1 590 ? -89.947 -37.192 0.614 1.00 70.44 590 PHE A O 1
ATOM 4530 N N . VAL A 1 591 ? -91.136 -36.443 2.376 1.00 69.88 591 VAL A N 1
ATOM 4531 C CA . VAL A 1 591 ? -90.625 -35.065 2.384 1.00 69.88 591 VAL A CA 1
ATOM 4532 C C . VAL A 1 591 ? -90.257 -34.654 3.803 1.00 69.88 591 VAL A C 1
ATOM 4534 O O . VAL A 1 591 ? -90.809 -35.204 4.758 1.00 69.88 591 VAL A O 1
ATOM 4537 N N . ASN A 1 592 ? -89.357 -33.690 3.969 1.00 69.94 592 ASN A N 1
ATOM 4538 C CA . ASN A 1 592 ? -89.015 -33.198 5.306 1.00 69.94 592 ASN A CA 1
ATOM 4539 C C . ASN A 1 592 ? -90.148 -32.332 5.910 1.00 69.94 592 ASN A C 1
ATOM 4541 O O . ASN A 1 592 ? -91.186 -32.094 5.285 1.00 69.94 592 ASN A O 1
ATOM 4545 N N . ALA A 1 593 ? -89.982 -31.872 7.153 1.00 76.44 593 ALA A N 1
ATOM 4546 C CA . ALA A 1 593 ? -91.007 -31.090 7.852 1.00 76.44 593 ALA A CA 1
ATOM 4547 C C . ALA A 1 593 ? -91.351 -29.754 7.162 1.00 76.44 593 ALA A C 1
ATOM 4549 O O . ALA A 1 593 ? -92.520 -29.362 7.147 1.00 76.44 593 ALA A O 1
ATOM 4550 N N . GLU A 1 594 ? -90.359 -29.069 6.589 1.00 76.25 594 GLU A N 1
ATOM 4551 C CA . GLU A 1 594 ? -90.558 -27.787 5.907 1.00 76.25 594 GLU A CA 1
ATOM 4552 C C . GLU A 1 594 ? -91.335 -27.983 4.600 1.00 76.25 594 GLU A C 1
ATOM 4554 O O . GLU A 1 594 ? -92.337 -27.312 4.347 1.00 76.25 594 GLU A O 1
ATOM 4559 N N . GLU A 1 595 ? -90.946 -28.978 3.809 1.00 77.69 595 GLU A N 1
ATOM 4560 C CA . GLU A 1 595 ? -91.628 -29.362 2.576 1.00 77.69 595 GLU A CA 1
ATOM 4561 C C . GLU A 1 595 ? -93.044 -29.886 2.840 1.00 77.69 595 GLU A C 1
ATOM 4563 O O . GLU A 1 595 ? -93.973 -29.559 2.102 1.00 77.69 595 GLU A O 1
ATOM 4568 N N . ARG A 1 596 ? -93.253 -30.648 3.922 1.00 82.94 596 ARG A N 1
ATOM 4569 C CA . ARG A 1 596 ? -94.593 -31.041 4.383 1.00 82.94 596 ARG A CA 1
ATOM 4570 C C . ARG A 1 596 ? -95.468 -29.807 4.594 1.00 82.94 596 ARG A C 1
ATOM 4572 O O . ARG A 1 596 ? -96.603 -29.777 4.116 1.00 82.94 596 ARG A O 1
ATOM 4579 N N . ASP A 1 597 ? -94.965 -28.804 5.307 1.00 82.56 597 ASP A N 1
ATOM 4580 C CA . ASP A 1 597 ? -95.723 -27.585 5.597 1.00 82.56 597 ASP A CA 1
ATOM 4581 C C . ASP A 1 597 ? -95.959 -26.748 4.332 1.00 82.56 597 ASP A C 1
ATOM 4583 O O . ASP A 1 597 ? -97.044 -26.182 4.158 1.00 82.56 597 ASP A O 1
ATOM 4587 N N . ALA A 1 598 ? -95.008 -26.746 3.394 1.00 82.00 598 ALA A N 1
ATOM 4588 C CA . ALA A 1 598 ? -95.177 -26.156 2.070 1.00 82.00 598 ALA A CA 1
ATOM 4589 C C . ALA A 1 598 ? -96.294 -26.858 1.272 1.00 82.00 598 ALA A C 1
ATOM 4591 O O . ALA A 1 598 ? -97.217 -26.199 0.794 1.00 82.00 598 ALA A O 1
ATOM 4592 N N . ILE A 1 599 ? -96.298 -28.193 1.212 1.00 78.69 599 ILE A N 1
ATOM 4593 C CA . ILE A 1 599 ? -97.340 -28.972 0.520 1.00 78.69 599 ILE A CA 1
ATOM 4594 C C . ILE A 1 599 ? -98.713 -28.766 1.176 1.00 78.69 599 ILE A C 1
ATOM 4596 O O . ILE A 1 599 ? -99.717 -28.638 0.482 1.00 78.69 599 ILE A O 1
ATOM 4600 N N . ILE A 1 600 ? -98.786 -28.695 2.510 1.00 82.12 600 ILE A N 1
ATOM 4601 C CA . ILE A 1 600 ? -100.043 -28.446 3.238 1.00 82.12 600 ILE A CA 1
ATOM 4602 C C . ILE A 1 600 ? -100.529 -27.004 3.065 1.00 82.12 600 ILE A C 1
ATOM 4604 O O . ILE A 1 600 ? -101.734 -26.751 3.149 1.00 82.12 600 ILE A O 1
ATOM 4608 N N . SER A 1 601 ? -99.639 -26.036 2.882 1.00 82.44 601 SER A N 1
ATOM 4609 C CA . SER A 1 601 ? -100.034 -24.638 2.694 1.00 82.44 601 SER A CA 1
ATOM 4610 C C . SER A 1 601 ? -100.414 -24.319 1.246 1.00 82.44 601 SER A C 1
ATOM 4612 O O . SER A 1 601 ? -101.214 -23.405 1.029 1.00 82.44 601 SER A O 1
ATOM 4614 N N . ASP A 1 602 ? -99.943 -25.109 0.279 1.00 84.31 602 ASP A N 1
ATOM 4615 C CA . ASP A 1 602 ? -100.289 -24.984 -1.135 1.00 84.31 602 ASP A CA 1
ATOM 4616 C C . ASP A 1 602 ? -101.644 -25.640 -1.469 1.00 84.31 602 ASP A C 1
ATOM 4618 O O . ASP A 1 602 ? -101.862 -26.841 -1.303 1.00 84.31 602 ASP A O 1
ATOM 4622 N N . SER A 1 603 ? -102.595 -24.841 -1.957 1.00 80.25 603 SER A N 1
ATOM 4623 C CA . SER A 1 603 ? -103.951 -25.312 -2.256 1.00 80.25 603 SER A CA 1
ATOM 4624 C C . SER A 1 603 ? -104.045 -26.266 -3.448 1.00 80.25 603 SER A C 1
ATOM 4626 O O . SER A 1 603 ? -104.956 -27.088 -3.458 1.00 80.25 603 SER A O 1
ATOM 4628 N N . GLU A 1 604 ? -103.155 -26.165 -4.441 1.00 80.62 604 GLU A N 1
ATOM 4629 C CA . GLU A 1 604 ? -103.169 -27.052 -5.613 1.00 80.62 604 GLU A CA 1
ATOM 4630 C C . GLU A 1 604 ? -102.561 -28.414 -5.267 1.00 80.62 604 GLU A C 1
ATOM 4632 O O . GLU A 1 604 ? -103.115 -29.457 -5.620 1.00 80.62 604 GLU A O 1
ATOM 4637 N N . LEU A 1 605 ? -101.463 -28.426 -4.504 1.00 74.06 605 LEU A N 1
ATOM 4638 C CA . LEU A 1 605 ? -100.819 -29.673 -4.087 1.00 74.06 605 LEU A CA 1
ATOM 4639 C C . LEU A 1 605 ? -101.679 -30.477 -3.105 1.00 74.06 605 LEU A C 1
ATOM 4641 O O . LEU A 1 605 ? -101.695 -31.701 -3.200 1.00 74.06 605 LEU A O 1
ATOM 4645 N N . ARG A 1 606 ? -102.469 -29.830 -2.238 1.00 78.25 606 ARG A N 1
ATOM 4646 C CA . ARG A 1 606 ? -103.423 -30.521 -1.343 1.00 78.25 606 ARG A CA 1
ATOM 4647 C C . ARG A 1 606 ? -104.549 -31.264 -2.054 1.00 78.25 606 ARG A C 1
ATOM 4649 O O . ARG A 1 606 ? -105.144 -32.161 -1.458 1.00 78.25 606 ARG A O 1
ATOM 4656 N N . GLU A 1 607 ? -104.892 -30.879 -3.283 1.00 77.62 607 GLU A N 1
ATOM 4657 C CA . GLU A 1 607 ? -105.881 -31.626 -4.069 1.00 77.62 607 GLU A CA 1
ATOM 4658 C C . GLU A 1 607 ? -105.287 -32.922 -4.637 1.00 77.62 607 GLU A C 1
ATOM 4660 O O . GLU A 1 607 ? -106.031 -33.870 -4.890 1.00 77.62 607 GLU A O 1
ATOM 4665 N N . ILE A 1 608 ? -103.958 -32.974 -4.784 1.00 75.38 608 ILE A N 1
ATOM 4666 C CA . ILE A 1 608 ? -103.213 -34.075 -5.406 1.00 75.38 608 ILE A CA 1
ATOM 4667 C C . ILE A 1 608 ? -102.563 -34.992 -4.363 1.00 75.38 608 ILE A C 1
ATOM 4669 O O . ILE A 1 608 ? -102.446 -36.191 -4.604 1.00 75.38 608 ILE A O 1
ATOM 4673 N N . PHE A 1 609 ? -102.138 -34.452 -3.221 1.00 77.81 609 PHE A N 1
ATOM 4674 C CA . PHE A 1 609 ? -101.404 -35.159 -2.178 1.00 77.81 609 PHE A CA 1
ATOM 4675 C C . PHE A 1 609 ? -102.046 -34.945 -0.808 1.00 77.81 609 PHE A C 1
ATOM 4677 O O . PHE A 1 609 ? -102.195 -33.816 -0.338 1.00 77.81 609 PHE A O 1
ATOM 4684 N N . ALA A 1 610 ? -102.382 -36.043 -0.137 1.00 78.62 610 ALA A N 1
ATOM 4685 C CA . ALA A 1 610 ? -102.892 -36.030 1.226 1.00 78.62 610 ALA A CA 1
ATOM 4686 C C . ALA A 1 610 ? -101.849 -36.609 2.188 1.00 78.62 610 ALA A C 1
ATOM 4688 O O . ALA A 1 610 ? -101.257 -37.655 1.923 1.00 78.62 610 ALA A O 1
ATOM 4689 N N . LEU A 1 611 ? -101.609 -35.902 3.298 1.00 76.88 611 LEU A N 1
ATOM 4690 C CA . LEU A 1 611 ? -100.679 -36.348 4.334 1.00 76.88 611 LEU A CA 1
ATOM 4691 C C . LEU A 1 611 ? -101.242 -37.584 5.043 1.00 76.88 611 LEU A C 1
ATOM 4693 O O . LEU A 1 611 ? -102.378 -37.559 5.527 1.00 76.88 611 LEU A O 1
ATOM 4697 N N . ASP A 1 612 ? -100.419 -38.621 5.162 1.00 71.50 612 ASP A N 1
ATOM 4698 C CA . ASP A 1 612 ? -100.730 -39.803 5.956 1.00 71.50 612 ASP A CA 1
ATOM 4699 C C . ASP A 1 612 ? -100.246 -39.630 7.396 1.00 71.50 612 ASP A C 1
ATOM 4701 O O . ASP A 1 612 ? -99.051 -39.673 7.674 1.00 71.50 612 ASP A O 1
ATOM 4705 N N . GLY A 1 613 ? -101.188 -39.488 8.330 1.00 67.12 613 GLY A N 1
ATOM 4706 C CA . GLY A 1 613 ? -100.881 -39.357 9.756 1.00 67.12 613 GLY A CA 1
ATOM 4707 C C . GLY A 1 613 ? -100.400 -37.958 10.162 1.00 67.12 613 GLY A C 1
ATOM 4708 O O . GLY A 1 613 ? -100.497 -36.999 9.404 1.00 67.12 613 GLY A O 1
ATOM 4709 N N . ILE A 1 614 ? -99.960 -37.826 11.417 1.00 59.25 614 ILE A N 1
ATOM 4710 C CA . ILE A 1 614 ? -99.479 -36.555 12.007 1.00 59.25 614 ILE A CA 1
ATOM 4711 C C . ILE A 1 614 ? -98.013 -36.667 12.460 1.00 59.25 614 ILE A C 1
ATOM 4713 O O . ILE A 1 614 ? -97.332 -35.655 12.611 1.00 59.25 614 ILE A O 1
ATOM 4717 N N . SER A 1 615 ? -97.526 -37.891 12.661 1.00 63.88 615 SER A N 1
ATOM 4718 C CA . SER A 1 615 ? -96.136 -38.191 13.007 1.00 63.88 615 SER A CA 1
ATOM 4719 C C . SER A 1 615 ? -95.305 -38.447 11.741 1.00 63.88 615 SER A C 1
ATOM 4721 O O . SER A 1 615 ? -95.887 -38.814 10.715 1.00 63.88 615 SER A O 1
ATOM 4723 N N . PRO A 1 616 ? -93.971 -38.282 11.795 1.00 64.62 616 PRO A N 1
ATOM 4724 C CA . PRO A 1 616 ? -93.079 -38.726 10.727 1.00 64.62 616 PRO A CA 1
ATOM 4725 C C . PRO A 1 616 ? -93.320 -40.199 10.377 1.00 64.62 616 PRO A C 1
ATOM 4727 O O . PRO A 1 616 ? -93.657 -41.009 11.241 1.00 64.62 616 PRO A O 1
ATOM 4730 N N . ALA A 1 617 ? -93.152 -40.545 9.104 1.00 63.62 617 ALA A N 1
ATOM 4731 C CA . ALA A 1 617 ? -93.217 -41.926 8.641 1.00 63.62 617 ALA A CA 1
ATOM 4732 C C . ALA A 1 617 ? -91.940 -42.700 9.004 1.00 63.62 617 ALA A C 1
ATOM 4734 O O . ALA A 1 617 ? -92.025 -43.887 9.316 1.00 63.62 617 ALA A O 1
ATOM 4735 N N . PHE A 1 618 ? -90.785 -42.030 8.964 1.00 66.75 618 PHE A N 1
ATOM 4736 C CA . PHE A 1 618 ? -89.505 -42.493 9.500 1.00 66.75 618 PHE A CA 1
ATOM 4737 C C . PHE A 1 618 ? -88.528 -41.316 9.635 1.00 66.75 618 PHE A C 1
ATOM 4739 O O . PHE A 1 618 ? -88.710 -40.279 8.998 1.00 66.75 618 PHE A O 1
ATOM 4746 N N . THR A 1 619 ? -87.483 -41.501 10.437 1.00 67.06 619 THR A N 1
ATOM 4747 C CA . THR A 1 619 ? -86.340 -40.584 10.551 1.00 67.06 619 THR A CA 1
ATOM 4748 C C . THR A 1 619 ? -85.176 -41.162 9.752 1.00 67.06 619 THR A C 1
ATOM 4750 O O . THR A 1 619 ? -84.922 -42.366 9.838 1.00 67.06 619 THR A O 1
ATOM 4753 N N . ALA A 1 620 ? -84.507 -40.327 8.958 1.00 67.44 620 ALA A N 1
ATOM 4754 C CA . ALA A 1 620 ? -83.365 -40.701 8.136 1.00 67.44 620 ALA A CA 1
ATOM 4755 C C . ALA A 1 620 ? -82.105 -39.943 8.567 1.00 67.44 620 ALA A C 1
ATOM 4757 O O . ALA A 1 620 ? -82.159 -38.746 8.839 1.00 67.44 620 ALA A O 1
ATOM 4758 N N . SER A 1 621 ? -80.968 -40.635 8.602 1.00 66.06 621 SER A N 1
ATOM 4759 C CA . SER A 1 621 ? -79.656 -40.048 8.898 1.00 66.06 621 SER A CA 1
ATOM 4760 C C . SER A 1 621 ? -78.615 -40.516 7.884 1.00 66.06 621 SER A C 1
ATOM 4762 O O . SER A 1 621 ? -78.692 -41.645 7.392 1.00 66.06 621 SER A O 1
ATOM 4764 N N . LEU A 1 622 ? -77.636 -39.654 7.596 1.00 62.22 622 LEU A N 1
ATOM 4765 C CA . LEU A 1 622 ? -76.430 -40.008 6.836 1.00 62.22 622 LEU A CA 1
ATOM 4766 C C . LEU A 1 622 ? -75.353 -40.652 7.724 1.00 62.22 622 LEU A C 1
ATOM 4768 O O . LEU A 1 622 ? -74.430 -41.279 7.213 1.00 62.22 622 LEU A O 1
ATOM 4772 N N . VAL A 1 623 ? -75.491 -40.529 9.046 1.00 60.41 623 VAL A N 1
ATOM 4773 C CA . VAL A 1 623 ? -74.543 -41.040 10.044 1.00 60.41 623 VAL A CA 1
ATOM 4774 C C . VAL A 1 623 ? -75.226 -42.093 10.918 1.00 60.41 623 VAL A C 1
ATOM 4776 O O . VAL A 1 623 ? -76.401 -41.944 11.267 1.00 60.41 623 VAL A O 1
ATOM 4779 N N . ASP A 1 624 ? -74.493 -43.153 11.251 1.00 59.00 624 ASP A N 1
ATOM 4780 C CA . ASP A 1 624 ? -74.956 -44.276 12.073 1.00 59.00 624 ASP A CA 1
ATOM 4781 C C . ASP A 1 624 ? -75.258 -43.853 13.528 1.00 59.00 624 ASP A C 1
ATOM 4783 O O . ASP A 1 624 ? -74.621 -42.951 14.077 1.00 59.00 624 ASP A O 1
ATOM 4787 N N . GLY A 1 625 ? -76.227 -44.515 14.163 1.00 62.50 625 GLY A N 1
ATOM 4788 C CA . GLY A 1 625 ? -76.637 -44.279 15.548 1.00 62.50 625 GLY A CA 1
ATOM 4789 C C . GLY A 1 625 ? -77.340 -45.502 16.142 1.00 62.50 625 GLY A C 1
ATOM 4790 O O . GLY A 1 625 ? -77.964 -46.263 15.409 1.00 62.50 625 GLY A O 1
ATOM 4791 N N . ASP A 1 626 ? -77.268 -45.670 17.471 1.00 54.88 626 ASP A N 1
ATOM 4792 C CA . ASP A 1 626 ? -77.539 -46.926 18.212 1.00 54.88 626 ASP A CA 1
ATOM 4793 C C . ASP A 1 626 ? -78.902 -47.624 17.956 1.00 54.88 626 ASP A C 1
ATOM 4795 O O . ASP A 1 626 ? -79.062 -48.784 18.332 1.00 54.88 626 ASP A O 1
ATOM 4799 N N . ASP A 1 627 ? -79.859 -46.979 17.280 1.00 61.69 627 ASP A N 1
ATOM 4800 C CA . ASP A 1 627 ? -81.204 -47.506 16.997 1.00 61.69 627 ASP A CA 1
ATOM 4801 C C . ASP A 1 627 ? -81.636 -47.379 15.517 1.00 61.69 627 ASP A C 1
ATOM 4803 O O . ASP A 1 627 ? -82.833 -47.466 15.213 1.00 61.69 627 ASP A O 1
ATOM 4807 N N . LEU A 1 628 ? -80.708 -47.151 14.580 1.00 66.88 628 LEU A N 1
ATOM 4808 C CA . LEU A 1 628 ? -81.011 -47.069 13.146 1.00 66.88 628 LEU A CA 1
ATOM 4809 C C . LEU A 1 628 ? -80.508 -48.313 12.388 1.00 66.88 628 LEU A C 1
ATOM 4811 O O . LEU A 1 628 ? -79.414 -48.820 12.597 1.00 66.88 628 LEU A O 1
ATOM 4815 N N . ALA A 1 629 ? -81.335 -48.823 11.484 1.00 70.31 629 ALA A N 1
ATOM 4816 C CA . ALA A 1 629 ? -81.035 -49.893 10.550 1.00 70.31 629 ALA A CA 1
ATOM 4817 C C . ALA A 1 629 ? -80.488 -49.336 9.221 1.00 70.31 629 ALA A C 1
ATOM 4819 O O . ALA A 1 629 ? -81.063 -48.397 8.659 1.00 70.31 629 ALA A O 1
ATOM 4820 N N . PRO A 1 630 ? -79.425 -49.940 8.668 1.00 70.31 630 PRO A N 1
ATOM 4821 C CA . PRO A 1 630 ? -78.843 -49.504 7.407 1.00 70.31 630 PRO A CA 1
ATOM 4822 C C . PRO A 1 630 ? -79.730 -49.872 6.212 1.00 70.31 630 PRO A C 1
ATOM 4824 O O . PRO A 1 630 ? -80.222 -51.004 6.100 1.00 70.31 630 PRO A O 1
ATOM 4827 N N . VAL A 1 631 ? -79.876 -48.929 5.282 1.00 75.44 631 VAL A N 1
ATOM 4828 C CA . VAL A 1 631 ? -80.507 -49.137 3.977 1.00 75.44 631 VAL A CA 1
ATOM 4829 C C . VAL A 1 631 ? -79.446 -49.050 2.888 1.00 75.44 631 VAL A C 1
ATOM 4831 O O . VAL A 1 631 ? -78.712 -48.070 2.779 1.00 75.44 631 VAL A O 1
ATOM 4834 N N . TYR A 1 632 ? -79.387 -50.086 2.057 1.00 72.12 632 TYR A N 1
ATOM 4835 C CA . TYR A 1 632 ? -78.435 -50.190 0.958 1.00 72.12 632 TYR A CA 1
ATOM 4836 C C . TYR A 1 632 ? -79.146 -49.997 -0.368 1.00 72.12 632 TYR A C 1
ATOM 4838 O O . TYR A 1 632 ? -80.228 -50.553 -0.585 1.00 72.12 632 TYR A O 1
ATOM 4846 N N . ARG A 1 633 ? -78.514 -49.269 -1.286 1.00 77.50 633 ARG A N 1
ATOM 4847 C CA . ARG A 1 633 ? -78.970 -49.177 -2.667 1.00 77.50 633 ARG A CA 1
ATOM 4848 C C . ARG A 1 633 ? -78.228 -50.185 -3.524 1.00 77.50 633 ARG A C 1
ATOM 4850 O O . ARG A 1 633 ? -77.006 -50.252 -3.548 1.00 77.50 633 ARG A O 1
ATOM 4857 N N . ILE A 1 634 ? -78.991 -50.959 -4.279 1.00 74.88 634 ILE A N 1
ATOM 4858 C CA . ILE A 1 634 ? -78.463 -51.857 -5.297 1.00 74.88 634 ILE A CA 1
ATOM 4859 C C . ILE A 1 634 ? -79.020 -51.454 -6.655 1.00 74.88 634 ILE A C 1
ATOM 4861 O O . ILE A 1 634 ? -80.198 -51.118 -6.809 1.00 74.88 634 ILE A O 1
ATOM 4865 N N . ARG A 1 635 ? -78.168 -51.485 -7.667 1.00 77.88 635 ARG A N 1
ATOM 4866 C CA . ARG A 1 635 ? -78.510 -51.136 -9.039 1.00 77.88 635 ARG A CA 1
ATOM 4867 C C . ARG A 1 635 ? -78.789 -52.390 -9.851 1.00 77.88 635 ARG A C 1
ATOM 4869 O O . ARG A 1 635 ? -78.029 -53.350 -9.796 1.00 77.88 635 ARG A O 1
ATOM 4876 N N . SER A 1 636 ? -79.849 -52.368 -10.658 1.00 76.62 636 SER A N 1
ATOM 4877 C CA . SER A 1 636 ? -80.084 -53.420 -11.651 1.00 76.62 636 SER A CA 1
ATOM 4878 C C . SER A 1 636 ? -79.159 -53.244 -12.859 1.00 76.62 636 SER A C 1
ATOM 4880 O O . SER A 1 636 ? -79.126 -52.181 -13.487 1.00 76.62 636 SER A O 1
ATOM 4882 N N . LEU A 1 637 ? -78.445 -54.308 -13.220 1.00 78.69 637 LEU A N 1
ATOM 4883 C CA . LEU A 1 637 ? -77.612 -54.383 -14.421 1.00 78.69 637 LEU A CA 1
ATOM 4884 C C . LEU A 1 637 ? -78.426 -54.720 -15.677 1.00 78.69 637 LEU A C 1
ATOM 4886 O O . LEU A 1 637 ? -78.040 -54.345 -16.783 1.00 78.69 637 LEU A O 1
ATOM 4890 N N . GLU A 1 638 ? -79.573 -55.383 -15.523 1.00 79.50 638 GLU A N 1
ATOM 4891 C CA . GLU A 1 638 ? -80.454 -55.717 -16.648 1.00 79.50 638 GLU A CA 1
ATOM 4892 C C . GLU A 1 638 ? -81.304 -54.529 -17.108 1.00 79.50 638 GLU A C 1
ATOM 4894 O O . GLU A 1 638 ? -81.578 -54.394 -18.302 1.00 79.50 638 GLU A O 1
ATOM 4899 N N . THR A 1 639 ? -81.702 -53.648 -16.181 1.00 70.50 639 THR A N 1
ATOM 4900 C CA . THR A 1 639 ? -82.484 -52.441 -16.493 1.00 70.50 639 THR A CA 1
ATOM 4901 C C . THR A 1 639 ? -81.744 -51.185 -16.015 1.00 70.50 639 THR A C 1
ATOM 4903 O O . THR A 1 639 ? -81.989 -50.711 -14.901 1.00 70.50 639 THR A O 1
ATOM 4906 N N . PRO A 1 640 ? -80.834 -50.619 -16.837 1.00 67.56 640 PRO A N 1
ATOM 4907 C CA . PRO A 1 640 ? -80.020 -49.467 -16.456 1.00 67.56 640 PRO A CA 1
ATOM 4908 C C . PRO A 1 640 ? -80.863 -48.276 -15.986 1.00 67.56 640 PRO A C 1
ATOM 4910 O O . PRO A 1 640 ? -81.828 -47.895 -16.644 1.00 67.56 640 PRO A O 1
ATOM 4913 N N . GLY A 1 641 ? -80.473 -47.680 -14.857 1.00 56.62 641 GLY A N 1
ATOM 4914 C CA . GLY A 1 641 ? -81.193 -46.569 -14.222 1.00 56.62 641 GLY A CA 1
ATOM 4915 C C . GLY A 1 641 ? -82.294 -47.000 -13.248 1.00 56.62 641 GLY A C 1
ATOM 4916 O O . GLY A 1 641 ? -83.002 -46.144 -12.728 1.00 56.62 641 GLY A O 1
ATOM 4917 N N . THR A 1 642 ? -82.441 -48.306 -12.992 1.00 62.25 642 THR A N 1
ATOM 4918 C CA . THR A 1 642 ? -83.359 -48.834 -11.973 1.00 62.25 642 THR A CA 1
ATOM 4919 C C . THR A 1 642 ? -82.585 -49.258 -10.729 1.00 62.25 642 THR A C 1
ATOM 4921 O O . THR A 1 642 ? -81.603 -50.000 -10.828 1.00 62.25 642 THR A O 1
ATOM 4924 N N . TYR A 1 643 ? -83.069 -48.827 -9.566 1.00 61.81 643 TYR A N 1
ATOM 4925 C CA . TYR A 1 643 ? -82.451 -49.066 -8.264 1.00 61.81 643 TYR A CA 1
ATOM 4926 C C . TYR A 1 643 ? -83.447 -49.726 -7.314 1.00 61.81 643 TYR A C 1
ATOM 4928 O O . TYR A 1 643 ? -84.650 -49.471 -7.394 1.00 61.81 643 TYR A O 1
ATOM 4936 N N . ALA A 1 644 ? -82.941 -50.564 -6.417 1.00 63.41 644 ALA A N 1
ATOM 4937 C CA . ALA A 1 644 ? -83.687 -51.106 -5.296 1.00 63.41 644 ALA A CA 1
ATOM 4938 C C . ALA A 1 644 ? -82.994 -50.703 -3.996 1.00 63.41 644 ALA A C 1
ATOM 4940 O O . ALA A 1 644 ? -81.772 -50.762 -3.900 1.00 63.41 644 ALA A O 1
ATOM 4941 N N . PHE A 1 645 ? -83.787 -50.309 -3.007 1.00 66.25 645 PHE A N 1
ATOM 4942 C CA . PHE A 1 645 ? -83.313 -50.034 -1.658 1.00 66.25 645 PHE A CA 1
ATOM 4943 C C . PHE A 1 645 ? -83.736 -51.194 -0.771 1.00 66.25 645 PHE A C 1
ATOM 4945 O O . PHE A 1 645 ? -84.911 -51.568 -0.761 1.00 66.25 645 PHE A O 1
ATOM 4952 N N . VAL A 1 646 ? -82.773 -51.802 -0.092 1.00 65.12 646 VAL A N 1
ATOM 4953 C CA . VAL A 1 646 ? -82.965 -53.043 0.658 1.00 65.12 646 VAL A CA 1
ATOM 4954 C C . VAL A 1 646 ? -82.313 -52.939 2.027 1.00 65.12 646 VAL A C 1
ATOM 4956 O O . VAL A 1 646 ? -81.272 -52.301 2.189 1.00 65.12 646 VAL A O 1
ATOM 4959 N N . GLY A 1 647 ? -82.921 -53.590 3.018 1.00 71.25 647 GLY A N 1
ATOM 4960 C CA . GLY A 1 647 ? -82.276 -53.770 4.312 1.00 71.25 647 GLY A CA 1
ATOM 4961 C C . GLY A 1 647 ? -81.114 -54.758 4.210 1.00 71.25 647 GLY A C 1
ATOM 4962 O O . GLY A 1 647 ? -81.020 -55.550 3.267 1.00 71.25 647 GLY A O 1
ATOM 4963 N N . GLN A 1 648 ? -80.247 -54.757 5.220 1.00 71.81 648 GLN A N 1
ATOM 4964 C CA . GLN A 1 648 ? -79.051 -55.605 5.260 1.00 71.81 648 GLN A CA 1
ATOM 4965 C C . GLN A 1 648 ? -79.339 -57.094 5.007 1.00 71.81 648 GLN A C 1
ATOM 4967 O O . GLN A 1 648 ? -78.653 -57.740 4.220 1.00 71.81 648 GLN A O 1
ATOM 4972 N N . GLN A 1 649 ? -80.390 -57.647 5.620 1.00 70.75 649 GLN A N 1
ATOM 4973 C CA . GLN A 1 649 ? -80.709 -59.070 5.477 1.00 70.75 649 GLN A CA 1
ATOM 4974 C C . GLN A 1 649 ? -81.145 -59.441 4.049 1.00 70.75 649 GLN A C 1
ATOM 4976 O O . GLN A 1 649 ? -80.801 -60.512 3.548 1.00 70.75 649 GLN A O 1
ATOM 4981 N N . GLU A 1 650 ? -81.899 -58.567 3.384 1.00 69.75 650 GLU A N 1
ATOM 4982 C CA . GLU A 1 650 ? -82.370 -58.785 2.013 1.00 69.75 650 GLU A CA 1
ATOM 4983 C C . GLU A 1 650 ? -81.246 -58.583 1.006 1.00 69.75 650 GLU A C 1
ATOM 4985 O O . GLU A 1 650 ? -81.109 -59.383 0.081 1.00 69.75 650 GLU A O 1
ATOM 4990 N N . ARG A 1 651 ? -80.388 -57.586 1.239 1.00 75.94 651 ARG A N 1
ATOM 4991 C CA . ARG A 1 651 ? -79.127 -57.416 0.516 1.00 75.94 651 ARG A CA 1
ATOM 4992 C C . ARG A 1 651 ? -78.298 -58.700 0.560 1.00 75.94 651 ARG A C 1
ATOM 4994 O O . ARG A 1 651 ? -77.911 -59.222 -0.486 1.00 75.94 651 ARG A O 1
ATOM 5001 N N . ASP A 1 652 ? -78.053 -59.229 1.754 1.00 78.88 652 ASP A N 1
ATOM 5002 C CA . ASP A 1 652 ? -77.232 -60.426 1.931 1.00 78.88 652 ASP A CA 1
ATOM 5003 C C . ASP A 1 652 ? -77.857 -61.645 1.241 1.00 78.88 652 ASP A C 1
ATOM 5005 O O . ASP A 1 652 ? -77.148 -62.441 0.623 1.00 78.88 652 ASP A O 1
ATOM 5009 N N . ALA A 1 653 ? -79.187 -61.772 1.271 1.00 78.06 653 ALA A N 1
ATOM 5010 C CA . ALA A 1 653 ? -79.899 -62.824 0.552 1.00 78.06 653 ALA A CA 1
ATOM 5011 C C . ALA A 1 653 ? -79.771 -62.686 -0.978 1.00 78.06 653 ALA A C 1
ATOM 5013 O O . ALA A 1 653 ? -79.542 -63.687 -1.660 1.00 78.06 653 ALA A O 1
ATOM 5014 N N . ILE A 1 654 ? -79.870 -61.465 -1.516 1.00 77.69 654 ILE A N 1
ATOM 5015 C CA . ILE A 1 654 ? -79.716 -61.178 -2.952 1.00 77.69 654 ILE A CA 1
ATOM 5016 C C . ILE A 1 654 ? -78.311 -61.555 -3.427 1.00 77.69 654 ILE A C 1
ATOM 5018 O O . ILE A 1 654 ? -78.170 -62.252 -4.430 1.00 77.69 654 ILE A O 1
ATOM 5022 N N . PHE A 1 655 ? -77.270 -61.164 -2.690 1.00 80.31 655 PHE A N 1
ATOM 5023 C CA . PHE A 1 655 ? -75.888 -61.461 -3.077 1.00 80.31 655 PHE A CA 1
ATOM 5024 C C . PHE A 1 655 ? -75.427 -62.885 -2.723 1.00 80.31 655 PHE A C 1
ATOM 5026 O O . PHE A 1 655 ? -74.373 -63.327 -3.198 1.00 80.31 655 PHE A O 1
ATOM 5033 N N . ALA A 1 656 ? -76.214 -63.629 -1.941 1.00 79.94 656 ALA A N 1
ATOM 5034 C CA . ALA A 1 656 ? -76.028 -65.061 -1.725 1.00 79.94 656 ALA A CA 1
ATOM 5035 C C . ALA A 1 656 ? -76.659 -65.929 -2.833 1.00 79.94 656 ALA A C 1
ATOM 5037 O O . ALA A 1 656 ? -76.187 -67.049 -3.048 1.00 79.94 656 ALA A O 1
ATOM 5038 N N . ASP A 1 657 ? -77.685 -65.443 -3.546 1.00 81.44 657 ASP A N 1
ATOM 5039 C CA . ASP A 1 657 ? -78.256 -66.137 -4.709 1.00 81.44 657 ASP A CA 1
ATOM 5040 C C . ASP A 1 657 ? -77.416 -65.854 -5.972 1.00 81.44 657 ASP A C 1
ATOM 5042 O O . ASP A 1 657 ? -77.353 -64.709 -6.431 1.00 81.44 657 ASP A O 1
ATOM 5046 N N . PRO A 1 658 ? -76.788 -66.874 -6.590 1.00 80.38 658 PRO A N 1
ATOM 5047 C CA . PRO A 1 658 ? -75.942 -66.679 -7.766 1.00 80.38 658 PRO A CA 1
ATOM 5048 C C . PRO A 1 658 ? -76.670 -66.047 -8.956 1.00 80.38 658 PRO A C 1
ATOM 5050 O O . PRO A 1 658 ? -76.042 -65.333 -9.729 1.00 80.38 658 PRO A O 1
ATOM 5053 N N . ASN A 1 659 ? -77.976 -66.294 -9.110 1.00 78.81 659 ASN A N 1
ATOM 5054 C CA . ASN A 1 659 ? -78.732 -65.761 -10.244 1.00 78.81 659 ASN A CA 1
ATOM 5055 C C . ASN A 1 659 ? -79.049 -64.274 -10.061 1.00 78.81 659 ASN A C 1
ATOM 5057 O O . ASN A 1 659 ? -79.089 -63.536 -11.038 1.00 78.81 659 ASN A O 1
ATOM 5061 N N . LEU A 1 660 ? -79.280 -63.834 -8.819 1.00 75.50 660 LEU A N 1
ATOM 5062 C CA . LEU A 1 660 ? -79.576 -62.432 -8.518 1.00 75.50 660 LEU A CA 1
ATOM 5063 C C . LEU A 1 660 ? -78.299 -61.584 -8.462 1.00 75.50 660 LEU A C 1
ATOM 5065 O O . LEU A 1 660 ? -78.306 -60.432 -8.890 1.00 75.50 660 LEU A O 1
ATOM 5069 N N . ARG A 1 661 ? -77.180 -62.167 -8.020 1.00 79.56 661 ARG A N 1
ATOM 5070 C CA . ARG A 1 661 ? -75.871 -61.501 -7.988 1.00 79.56 661 ARG A CA 1
ATOM 5071 C C . ARG A 1 661 ? -75.317 -61.140 -9.371 1.00 79.56 661 ARG A C 1
ATOM 5073 O O . ARG A 1 661 ? -74.513 -60.222 -9.469 1.00 79.56 661 ARG A O 1
ATOM 5080 N N . GLU A 1 662 ? -75.713 -61.841 -10.433 1.00 79.94 662 GLU A N 1
ATOM 5081 C CA . GLU A 1 662 ? -75.297 -61.491 -11.803 1.00 79.94 662 GLU A CA 1
ATOM 5082 C C . GLU A 1 662 ? -76.090 -60.313 -12.391 1.00 79.94 662 GLU A C 1
ATOM 5084 O O . GLU A 1 662 ? -75.661 -59.723 -13.383 1.00 79.94 662 GLU A O 1
ATOM 5089 N N . ILE A 1 663 ? -77.227 -59.953 -11.787 1.00 80.75 663 ILE A N 1
ATOM 5090 C CA . ILE A 1 663 ? -78.139 -58.925 -12.310 1.00 80.75 663 ILE A CA 1
ATOM 5091 C C . ILE A 1 663 ? -78.263 -57.692 -11.406 1.00 80.75 663 ILE A C 1
ATOM 5093 O O . ILE A 1 663 ? -78.866 -56.704 -11.830 1.00 80.75 663 ILE A O 1
ATOM 5097 N N . TYR A 1 664 ? -77.686 -57.720 -10.201 1.00 81.06 664 TYR A N 1
ATOM 5098 C CA . TYR A 1 664 ? -77.612 -56.581 -9.285 1.00 81.06 664 TYR A CA 1
ATOM 5099 C C . TYR A 1 664 ? -76.170 -56.276 -8.875 1.00 81.06 664 TYR A C 1
ATOM 5101 O O . TYR A 1 664 ? -75.378 -57.183 -8.630 1.00 81.06 664 TYR A O 1
ATOM 5109 N N . GLU A 1 665 ? -75.857 -54.989 -8.760 1.00 83.38 665 GLU A N 1
ATOM 5110 C CA . GLU A 1 665 ? -74.575 -54.458 -8.291 1.00 83.38 665 GLU A CA 1
ATOM 5111 C C . GLU A 1 665 ? -74.811 -53.541 -7.082 1.00 83.38 665 GLU A C 1
ATOM 5113 O O . GLU A 1 665 ? -75.802 -52.810 -7.054 1.00 83.38 665 GLU A O 1
ATOM 5118 N N . ALA A 1 666 ? -73.945 -53.605 -6.066 1.00 77.56 666 ALA A N 1
ATOM 5119 C CA . ALA A 1 666 ? -74.024 -52.718 -4.904 1.00 77.56 666 ALA A CA 1
ATOM 5120 C C . ALA A 1 666 ? -73.503 -51.317 -5.257 1.00 77.56 666 ALA A C 1
ATOM 5122 O O . ALA A 1 666 ? -72.503 -51.196 -5.964 1.00 77.56 666 ALA A O 1
ATOM 5123 N N . GLU A 1 667 ? -74.172 -50.272 -4.772 1.00 69.06 667 GLU A N 1
ATOM 5124 C CA . GLU A 1 667 ? -73.717 -48.886 -4.895 1.00 69.06 667 GLU A CA 1
ATOM 5125 C C . GLU A 1 667 ? -73.582 -48.253 -3.505 1.00 69.06 667 GLU A C 1
ATOM 5127 O O . GLU A 1 667 ? -74.463 -48.428 -2.670 1.00 69.06 667 GLU A O 1
ATOM 5132 N N . GLY A 1 668 ? -72.497 -47.493 -3.306 1.00 65.00 668 GLY A N 1
ATOM 5133 C CA . GLY A 1 668 ? -72.121 -46.912 -2.012 1.00 65.00 668 GLY A CA 1
ATOM 5134 C C . GLY A 1 668 ? -70.925 -47.641 -1.403 1.00 65.00 668 GLY A C 1
ATOM 5135 O O . GLY A 1 668 ? -71.079 -48.360 -0.432 1.00 65.00 668 GLY A O 1
ATOM 5136 N N . LEU A 1 669 ? -69.728 -47.496 -1.986 1.00 69.00 669 LEU A N 1
ATOM 5137 C CA . LEU A 1 669 ? -68.496 -48.065 -1.422 1.00 69.00 669 LEU A CA 1
ATOM 5138 C C . LEU A 1 669 ? -67.653 -46.968 -0.759 1.00 69.00 669 LEU A C 1
ATOM 5140 O O . LEU A 1 669 ? -67.543 -45.874 -1.316 1.00 69.00 669 LEU A O 1
ATOM 5144 N N . ASP A 1 670 ? -67.029 -47.264 0.381 1.00 66.62 670 ASP A N 1
ATOM 5145 C CA . ASP A 1 670 ? -66.007 -46.396 0.971 1.00 66.62 670 ASP A CA 1
ATOM 5146 C C . ASP A 1 670 ? -64.698 -46.408 0.151 1.00 66.62 670 ASP A C 1
ATOM 5148 O O . ASP A 1 670 ? -64.547 -47.131 -0.842 1.00 66.62 670 ASP A O 1
ATOM 5152 N N . SER A 1 671 ? -63.724 -45.590 0.557 1.00 60.09 671 SER A N 1
ATOM 5153 C CA . SER A 1 671 ? -62.414 -45.478 -0.104 1.00 60.09 671 SER A CA 1
ATOM 5154 C C . SER A 1 671 ? -61.588 -46.774 -0.080 1.00 60.09 671 SER A C 1
ATOM 5156 O O . SER A 1 671 ? -60.642 -46.909 -0.858 1.00 60.09 671 SER A O 1
ATOM 5158 N N . GLU A 1 672 ? -61.959 -47.742 0.759 1.00 60.47 672 GLU A N 1
ATOM 5159 C CA . GLU A 1 672 ? -61.347 -49.069 0.862 1.00 60.47 672 GLU A CA 1
ATOM 5160 C C . GLU A 1 672 ? -62.113 -50.132 0.048 1.00 60.47 672 GLU A C 1
ATOM 5162 O O . GLU A 1 672 ? -61.658 -51.272 -0.081 1.00 60.47 672 GLU A O 1
ATOM 5167 N N . GLY A 1 673 ? -63.237 -49.751 -0.569 1.00 64.69 673 GLY A N 1
ATOM 5168 C CA . GLY A 1 673 ? -64.081 -50.612 -1.392 1.00 64.69 673 GLY A CA 1
ATOM 5169 C C . GLY A 1 673 ? -65.093 -51.441 -0.598 1.00 64.69 673 GLY A C 1
ATOM 5170 O O . GLY A 1 673 ? -65.642 -52.399 -1.153 1.00 64.69 673 GLY A O 1
ATOM 5171 N N . ASN A 1 674 ? -65.337 -51.114 0.675 1.00 70.12 674 ASN A N 1
ATOM 5172 C CA . ASN A 1 674 ? -66.357 -51.764 1.494 1.00 70.12 674 ASN A CA 1
ATOM 5173 C C . ASN A 1 674 ? -67.725 -51.128 1.252 1.00 70.12 674 ASN A C 1
ATOM 5175 O O . ASN A 1 674 ? -67.836 -49.919 1.096 1.00 70.12 674 ASN A O 1
ATOM 5179 N N . ASP A 1 675 ? -68.771 -51.950 1.251 1.00 70.00 675 ASP A N 1
ATOM 5180 C CA . ASP A 1 675 ? -70.145 -51.488 1.044 1.00 70.00 675 ASP A CA 1
ATOM 5181 C C . ASP A 1 675 ? -70.673 -50.761 2.285 1.00 70.00 675 ASP A C 1
ATOM 5183 O O . ASP A 1 675 ? -70.750 -51.349 3.370 1.00 70.00 675 ASP A O 1
ATOM 5187 N N . VAL A 1 676 ? -71.032 -49.494 2.114 1.00 71.50 676 VAL A N 1
ATOM 5188 C CA . VAL A 1 676 ? -71.573 -48.607 3.142 1.00 71.50 676 VAL A CA 1
ATOM 5189 C C . VAL A 1 676 ? -73.051 -48.341 2.877 1.00 71.50 676 VAL A C 1
ATOM 5191 O O . VAL A 1 676 ? -73.516 -48.330 1.739 1.00 71.50 676 VAL A O 1
ATOM 5194 N N . ALA A 1 677 ? -73.825 -48.174 3.948 1.00 69.12 677 ALA A N 1
ATOM 5195 C CA . ALA A 1 677 ? -75.238 -47.848 3.814 1.00 69.12 677 ALA A CA 1
ATOM 5196 C C . ALA A 1 677 ? -75.396 -46.453 3.195 1.00 69.12 677 ALA A C 1
ATOM 5198 O O . ALA A 1 677 ? -74.679 -45.525 3.561 1.00 69.12 677 ALA A O 1
ATOM 5199 N N . ASP A 1 678 ? -76.361 -46.310 2.290 1.00 66.50 678 ASP A N 1
ATOM 5200 C CA . ASP A 1 678 ? -76.667 -45.035 1.628 1.00 66.50 678 ASP A CA 1
ATOM 5201 C C . ASP A 1 678 ? -77.342 -44.060 2.610 1.00 66.50 678 ASP A C 1
ATOM 5203 O O . ASP A 1 678 ? -77.163 -42.848 2.532 1.00 66.50 678 ASP A O 1
ATOM 5207 N N . PHE A 1 679 ? -78.148 -44.600 3.529 1.00 66.81 679 PHE A N 1
ATOM 5208 C CA . PHE A 1 679 ? -78.722 -43.894 4.673 1.00 66.81 679 PHE A CA 1
ATOM 5209 C C . PHE A 1 679 ? -79.248 -44.900 5.707 1.00 66.81 679 PHE A C 1
ATOM 5211 O O . PHE A 1 679 ? -79.428 -46.088 5.422 1.00 66.81 679 PHE A O 1
ATOM 5218 N N . TYR A 1 680 ? -79.526 -44.414 6.912 1.00 68.94 680 TYR A N 1
ATOM 5219 C CA . TYR A 1 680 ? -79.995 -45.213 8.044 1.00 68.94 680 TYR A CA 1
ATOM 5220 C C . TYR A 1 680 ? -81.424 -44.812 8.434 1.00 68.94 680 TYR A C 1
ATOM 5222 O O . TYR A 1 680 ? -81.738 -43.622 8.459 1.00 68.94 680 TYR A O 1
ATOM 5230 N N . LEU A 1 681 ? -82.286 -45.792 8.736 1.00 66.69 681 LEU A N 1
ATOM 5231 C CA . LEU A 1 681 ? -83.697 -45.622 9.133 1.00 66.69 681 LEU A CA 1
ATOM 5232 C C . LEU A 1 681 ? -84.018 -46.423 10.399 1.00 66.69 681 LEU A C 1
ATOM 5234 O O . LEU A 1 681 ? -83.444 -47.481 10.589 1.00 66.69 681 LEU A O 1
ATOM 5238 N N . HIS A 1 682 ? -84.999 -46.048 11.221 1.00 62.72 682 HIS A N 1
ATOM 5239 C CA . HIS A 1 682 ? -85.388 -46.899 12.361 1.00 62.72 682 HIS A CA 1
ATOM 5240 C C . HIS A 1 682 ? -85.893 -48.305 11.941 1.00 62.72 682 HIS A C 1
ATOM 5242 O O . HIS A 1 682 ? -86.684 -48.417 10.998 1.00 62.72 682 HIS A O 1
ATOM 5248 N N . PRO A 1 683 ? -85.493 -49.387 12.645 1.00 54.22 683 PRO A N 1
ATOM 5249 C CA . PRO A 1 683 ? -85.942 -50.746 12.353 1.00 54.22 683 PRO A CA 1
ATOM 5250 C C . PRO A 1 683 ? -87.438 -50.934 12.647 1.00 54.22 683 PRO A C 1
ATOM 5252 O O . PRO A 1 683 ? -88.001 -50.306 13.544 1.00 54.22 683 PRO A O 1
ATOM 5255 N N . ALA A 1 684 ? -88.076 -51.869 11.930 1.00 50.09 684 ALA A N 1
ATOM 5256 C CA . ALA A 1 684 ? -89.514 -52.166 12.036 1.00 50.09 684 ALA A CA 1
ATOM 5257 C C . ALA A 1 684 ? -89.985 -52.536 13.463 1.00 50.09 684 ALA A C 1
ATOM 5259 O O . ALA A 1 684 ? -91.153 -52.359 13.808 1.00 50.09 684 ALA A O 1
ATOM 5260 N N . ASP A 1 685 ? -89.069 -53.006 14.310 1.00 46.69 685 ASP A N 1
ATOM 5261 C CA . ASP A 1 685 ? -89.355 -53.476 15.667 1.00 46.69 685 ASP A CA 1
ATOM 5262 C C . ASP A 1 685 ? -89.257 -52.354 16.723 1.00 46.69 685 ASP A C 1
ATOM 5264 O O . ASP A 1 685 ? -89.562 -52.585 17.892 1.00 46.69 685 ASP A O 1
ATOM 5268 N N . ALA A 1 686 ? -88.851 -51.138 16.329 1.00 52.94 686 ALA A N 1
ATOM 5269 C CA . ALA A 1 686 ? -88.650 -50.001 17.234 1.00 52.94 686 ALA A CA 1
ATOM 5270 C C . ALA A 1 686 ? -89.959 -49.333 17.711 1.00 52.94 686 ALA A C 1
ATOM 5272 O O . ALA A 1 686 ? -89.925 -48.524 18.634 1.00 52.94 686 ALA A O 1
ATOM 5273 N N . GLY A 1 687 ? -91.113 -49.661 17.110 1.00 50.75 687 GLY A N 1
ATOM 5274 C CA . GLY A 1 687 ? -92.434 -49.169 17.547 1.00 50.75 687 GLY A CA 1
ATOM 5275 C C . GLY A 1 687 ? -92.746 -47.703 17.200 1.00 50.75 687 GLY A C 1
ATOM 5276 O O . GLY A 1 687 ? -93.576 -47.081 17.855 1.00 50.75 687 GLY A O 1
ATOM 5277 N N . LEU A 1 688 ? -92.086 -47.126 16.185 1.00 53.12 688 LEU A N 1
ATOM 5278 C CA . LEU A 1 688 ? -92.145 -45.682 15.884 1.00 53.12 688 LEU A CA 1
ATOM 5279 C C . LEU A 1 688 ? -92.885 -45.301 14.568 1.00 53.12 688 LEU A C 1
ATOM 5281 O O . LEU A 1 688 ? -92.859 -44.132 14.198 1.00 53.12 688 LEU A O 1
ATOM 5285 N N . GLY A 1 689 ? -93.562 -46.233 13.864 1.00 54.34 689 GLY A N 1
ATOM 5286 C CA . GLY A 1 689 ? -94.167 -46.016 12.516 1.00 54.34 689 GLY A CA 1
ATOM 5287 C C . GLY A 1 689 ? -95.674 -46.344 12.360 1.00 54.34 689 GLY A C 1
ATOM 5288 O O . GLY A 1 689 ? -96.412 -46.328 13.339 1.00 54.34 689 GLY A O 1
ATOM 5289 N N . THR A 1 690 ? -96.160 -46.718 11.159 1.00 50.47 690 THR A N 1
ATOM 5290 C CA . THR A 1 690 ? -97.506 -47.322 10.898 1.00 50.47 690 THR A CA 1
ATOM 5291 C C . THR A 1 690 ? -97.382 -48.625 10.084 1.00 50.47 690 THR A C 1
ATOM 5293 O O . THR A 1 690 ? -96.663 -48.630 9.087 1.00 50.47 690 THR A O 1
ATOM 5296 N N . GLU A 1 691 ? -98.096 -49.699 10.458 1.00 56.22 691 GLU A N 1
ATOM 5297 C CA . GLU A 1 691 ? -98.093 -51.014 9.777 1.00 56.22 691 GLU A CA 1
ATOM 5298 C C . GLU A 1 691 ? -98.590 -50.958 8.315 1.00 56.22 691 GLU A C 1
ATOM 5300 O O . GLU A 1 691 ? -99.611 -50.343 8.009 1.00 56.22 691 GLU A O 1
ATOM 5305 N N . ILE A 1 692 ? -97.878 -51.614 7.395 1.00 62.50 692 ILE A N 1
ATOM 5306 C CA . ILE A 1 692 ? -98.180 -51.696 5.963 1.00 62.50 692 ILE A CA 1
ATOM 5307 C C . ILE A 1 692 ? -98.061 -53.149 5.489 1.00 62.50 692 ILE A C 1
ATOM 5309 O O . ILE A 1 692 ? -96.986 -53.765 5.516 1.00 62.50 692 ILE A O 1
ATOM 5313 N N . ASN A 1 693 ? -99.158 -53.684 4.960 1.00 61.69 693 ASN A N 1
ATOM 5314 C CA . ASN A 1 693 ? -99.206 -55.017 4.377 1.00 61.69 693 ASN A CA 1
ATOM 5315 C C . ASN A 1 693 ? -98.797 -54.994 2.915 1.00 61.69 693 ASN A C 1
ATOM 5317 O O . ASN A 1 693 ? -99.204 -54.124 2.149 1.00 61.69 693 ASN A O 1
ATOM 5321 N N . ARG A 1 694 ? -98.063 -56.022 2.500 1.00 74.81 694 ARG A N 1
ATOM 5322 C CA . ARG A 1 694 ? -97.756 -56.272 1.097 1.00 74.81 694 ARG A CA 1
ATOM 5323 C C . ARG A 1 694 ? -98.729 -57.284 0.524 1.00 74.81 694 ARG A C 1
ATOM 5325 O O . ARG A 1 694 ? -98.894 -58.386 1.034 1.00 74.81 694 ARG A O 1
ATOM 5332 N N . PHE A 1 695 ? -99.291 -56.951 -0.617 1.00 73.00 695 PHE A N 1
ATOM 5333 C CA . PHE A 1 695 ? -100.103 -57.809 -1.453 1.00 73.00 695 PHE A CA 1
ATOM 5334 C C . PHE A 1 695 ? -99.352 -58.104 -2.741 1.00 73.00 695 PHE A C 1
ATOM 5336 O O . PHE A 1 695 ? -98.798 -57.203 -3.357 1.00 73.00 695 PHE A O 1
ATOM 5343 N N . GLN A 1 696 ? -99.357 -59.355 -3.182 1.00 72.06 696 GLN A N 1
ATOM 5344 C CA . GLN A 1 696 ? -98.825 -59.723 -4.487 1.00 72.06 696 GLN A CA 1
ATOM 5345 C C . GLN A 1 696 ? -99.963 -59.870 -5.491 1.00 72.06 696 GLN A C 1
ATOM 5347 O O . GLN A 1 696 ? -100.900 -60.644 -5.285 1.00 72.06 696 GLN A O 1
ATOM 5352 N N . ASN A 1 697 ? -99.865 -59.148 -6.598 1.00 75.00 697 ASN A N 1
ATOM 5353 C CA . ASN A 1 697 ? -100.725 -59.319 -7.751 1.00 75.00 697 ASN A CA 1
ATOM 5354 C C . ASN A 1 697 ? -100.424 -60.668 -8.412 1.00 75.00 697 ASN A C 1
ATOM 5356 O O . ASN A 1 697 ? -99.322 -60.930 -8.892 1.00 75.00 697 ASN A O 1
ATOM 5360 N N . THR A 1 698 ? -101.428 -61.530 -8.454 1.00 69.88 698 THR A N 1
ATOM 5361 C CA . THR A 1 698 ? -101.318 -62.902 -8.962 1.00 69.88 698 THR A CA 1
ATOM 5362 C C . THR A 1 698 ? -101.244 -62.990 -10.483 1.00 69.88 698 THR A C 1
ATOM 5364 O O . THR A 1 698 ? -100.878 -64.037 -11.012 1.00 69.88 698 THR A O 1
ATOM 5367 N N . GLN A 1 699 ? -101.580 -61.914 -11.201 1.00 66.31 699 GLN A N 1
ATOM 5368 C CA . GLN A 1 699 ? -101.627 -61.919 -12.664 1.00 66.31 699 GLN A CA 1
ATOM 5369 C C . GLN A 1 699 ? -100.313 -61.474 -13.310 1.00 66.31 699 GLN A C 1
ATOM 5371 O O . GLN A 1 699 ? -99.993 -61.936 -14.404 1.00 66.31 699 GLN A O 1
ATOM 5376 N N . ASN A 1 700 ? -99.552 -60.592 -12.659 1.00 57.75 700 ASN A N 1
ATOM 5377 C CA . ASN A 1 700 ? -98.308 -60.039 -13.208 1.00 57.75 700 ASN A CA 1
ATOM 5378 C C . ASN A 1 700 ? -97.141 -59.998 -12.203 1.00 57.75 700 ASN A C 1
ATOM 5380 O O . ASN A 1 700 ? -96.060 -59.542 -12.561 1.00 57.75 700 ASN A O 1
ATOM 5384 N N . GLY A 1 701 ? -97.338 -60.474 -10.969 1.00 51.62 701 GLY A N 1
ATOM 5385 C CA . GLY A 1 701 ? -96.292 -60.573 -9.952 1.00 51.62 701 GLY A CA 1
ATOM 5386 C C . GLY A 1 701 ? -95.928 -59.259 -9.257 1.00 51.62 701 GLY A C 1
ATOM 5387 O O . GLY A 1 701 ? -95.028 -59.276 -8.423 1.00 51.62 701 GLY A O 1
ATOM 5388 N N . THR A 1 702 ? -96.602 -58.143 -9.558 1.00 54.34 702 THR A N 1
ATOM 5389 C CA . THR A 1 702 ? -96.311 -56.843 -8.929 1.00 54.34 702 THR A CA 1
ATOM 5390 C C . THR A 1 702 ? -96.795 -56.795 -7.485 1.00 54.34 702 THR A C 1
ATOM 5392 O O . THR A 1 702 ? -97.752 -57.481 -7.128 1.00 54.34 702 THR A O 1
ATOM 5395 N N . PHE A 1 703 ? -96.192 -55.945 -6.658 1.00 59.72 703 PHE A N 1
ATOM 5396 C CA . PHE A 1 703 ? -96.595 -55.785 -5.262 1.00 59.72 703 PHE A CA 1
ATOM 5397 C C . PHE A 1 703 ? -97.382 -54.491 -5.045 1.00 59.72 703 PHE A C 1
ATOM 5399 O O . PHE A 1 703 ? -97.107 -53.473 -5.673 1.00 59.72 703 PHE A O 1
ATOM 5406 N N . LEU A 1 704 ? -98.373 -54.556 -4.163 1.00 58.31 704 LEU A N 1
ATOM 5407 C CA . LEU A 1 704 ? -99.145 -53.429 -3.659 1.00 58.31 704 LEU A CA 1
ATOM 5408 C C . LEU A 1 704 ? -98.931 -53.370 -2.151 1.00 58.31 704 LEU A C 1
ATOM 5410 O O . LEU A 1 704 ? -99.067 -54.387 -1.479 1.00 58.31 704 LEU A O 1
ATOM 5414 N N . TYR A 1 705 ? -98.609 -52.199 -1.627 1.00 62.81 705 TYR A N 1
ATOM 5415 C CA . TYR A 1 705 ? -98.444 -51.983 -0.198 1.00 62.81 705 TYR A CA 1
ATOM 5416 C C . TYR A 1 705 ? -99.623 -51.154 0.294 1.00 62.81 705 TYR A C 1
ATOM 5418 O O . TYR A 1 705 ? -99.961 -50.153 -0.331 1.00 62.81 705 TYR A O 1
ATOM 5426 N N . ALA A 1 706 ? -100.288 -51.615 1.346 1.00 56.75 706 ALA A N 1
ATOM 5427 C CA . ALA A 1 706 ? -101.546 -51.052 1.811 1.00 56.75 706 ALA A CA 1
ATOM 5428 C C . ALA A 1 706 ? -101.519 -50.873 3.329 1.00 56.75 706 ALA A C 1
ATOM 5430 O O . ALA A 1 706 ? -101.052 -51.753 4.055 1.00 56.75 706 ALA A O 1
ATOM 5431 N N . SER A 1 707 ? -102.049 -49.747 3.805 1.00 57.66 707 SER A N 1
ATOM 5432 C CA . SER A 1 707 ? -102.280 -49.515 5.235 1.00 57.66 707 SER A CA 1
ATOM 5433 C C . SER A 1 707 ? -103.275 -50.538 5.809 1.00 57.66 707 SER A C 1
ATOM 5435 O O . SER A 1 707 ? -103.936 -51.250 5.043 1.00 57.66 707 SER A O 1
ATOM 5437 N N . PRO A 1 708 ? -103.473 -50.624 7.136 1.00 58.28 708 PRO A N 1
ATOM 5438 C CA . PRO A 1 708 ? -104.355 -51.636 7.715 1.00 58.28 708 PRO A CA 1
ATOM 5439 C C . PRO A 1 708 ? -105.818 -51.462 7.270 1.00 58.28 708 PRO A C 1
ATOM 5441 O O . PRO A 1 708 ? -106.509 -52.442 6.988 1.00 58.28 708 PRO A O 1
ATOM 5444 N N . ALA A 1 709 ? -106.275 -50.215 7.107 1.00 57.09 709 ALA A N 1
ATOM 5445 C CA . ALA A 1 709 ? -107.627 -49.911 6.634 1.00 57.09 709 ALA A CA 1
ATOM 5446 C C . ALA A 1 709 ? -107.831 -50.288 5.153 1.00 57.09 709 ALA A C 1
ATOM 5448 O O . ALA A 1 709 ? -108.858 -50.858 4.779 1.00 57.09 709 ALA A O 1
ATOM 5449 N N . GLU A 1 710 ? -106.841 -50.013 4.303 1.00 63.56 710 GLU A N 1
ATOM 5450 C CA . GLU A 1 710 ? -106.871 -50.397 2.886 1.00 63.56 710 GLU A CA 1
ATOM 5451 C C . GLU A 1 710 ? -106.724 -51.911 2.713 1.00 63.56 710 GLU A C 1
ATOM 5453 O O . GLU A 1 710 ? -107.374 -52.508 1.860 1.00 63.56 710 GLU A O 1
ATOM 5458 N N . THR A 1 711 ? -105.928 -52.551 3.569 1.00 72.31 711 THR A N 1
ATOM 5459 C CA . THR A 1 711 ? -105.764 -54.007 3.636 1.00 72.31 711 THR A CA 1
ATOM 5460 C C . THR A 1 711 ? -107.109 -54.687 3.878 1.00 72.31 711 THR A C 1
ATOM 5462 O O . THR A 1 711 ? -107.462 -55.622 3.156 1.00 72.31 711 THR A O 1
ATOM 5465 N N . GLU A 1 712 ? -107.907 -54.194 4.830 1.00 69.94 712 GLU A N 1
ATOM 5466 C CA . GLU A 1 712 ? -109.272 -54.686 5.040 1.00 69.94 712 GLU A CA 1
ATOM 5467 C C . GLU A 1 712 ? -110.177 -54.442 3.828 1.00 69.94 712 GLU A C 1
ATOM 5469 O O . GLU A 1 712 ? -110.956 -55.327 3.461 1.00 69.94 712 GLU A O 1
ATOM 5474 N N . ALA A 1 713 ? -110.081 -53.280 3.181 1.00 71.62 713 ALA A N 1
ATOM 5475 C CA . ALA A 1 713 ? -110.878 -52.977 1.994 1.00 71.62 713 ALA A CA 1
ATOM 5476 C C . ALA A 1 713 ? -110.544 -53.915 0.817 1.00 71.62 713 ALA A C 1
ATOM 5478 O O . ALA A 1 713 ? -111.449 -54.459 0.185 1.00 71.62 713 ALA A O 1
ATOM 5479 N N . ILE A 1 714 ? -109.256 -54.173 0.568 1.00 72.81 714 ILE A N 1
ATOM 5480 C CA . ILE A 1 714 ? -108.767 -55.045 -0.510 1.00 72.81 714 ILE A CA 1
ATOM 5481 C C . ILE A 1 714 ? -109.185 -56.501 -0.278 1.00 72.81 714 ILE A C 1
ATOM 5483 O O . ILE A 1 714 ? -109.604 -57.179 -1.216 1.00 72.81 714 ILE A O 1
ATOM 5487 N N . ILE A 1 715 ? -109.103 -56.992 0.963 1.00 78.94 715 ILE A N 1
ATOM 5488 C CA . ILE A 1 715 ? -109.488 -58.371 1.304 1.00 78.94 715 ILE A CA 1
ATOM 5489 C C . ILE A 1 715 ? -111.005 -58.574 1.186 1.00 78.94 715 ILE A C 1
ATOM 5491 O O . ILE A 1 715 ? -111.448 -59.650 0.784 1.00 78.94 715 ILE A O 1
ATOM 5495 N N . ASN A 1 716 ? -111.803 -57.558 1.526 1.00 72.69 716 ASN A N 1
ATOM 5496 C CA . ASN A 1 716 ? -113.262 -57.664 1.548 1.00 72.69 716 ASN A CA 1
ATOM 5497 C C . ASN A 1 716 ? -113.938 -57.333 0.205 1.00 72.69 716 ASN A C 1
ATOM 5499 O O . ASN A 1 716 ? -115.102 -57.699 0.018 1.00 72.69 716 ASN A O 1
ATOM 5503 N N . ASP A 1 717 ? -113.242 -56.690 -0.738 1.00 79.19 717 ASP A N 1
ATOM 5504 C CA . ASP A 1 717 ? -113.734 -56.519 -2.108 1.00 79.19 717 ASP A CA 1
ATOM 5505 C C . ASP A 1 717 ? -113.486 -57.804 -2.935 1.00 79.19 717 ASP A C 1
ATOM 5507 O O . ASP A 1 717 ? -112.333 -58.200 -3.148 1.00 79.19 717 ASP A O 1
ATOM 5511 N N . PRO A 1 718 ? -114.537 -58.479 -3.447 1.00 76.56 718 PRO A N 1
ATOM 5512 C CA . PRO A 1 718 ? -114.396 -59.721 -4.211 1.00 76.56 718 PRO A CA 1
ATOM 5513 C C . PRO A 1 718 ? -113.603 -59.568 -5.514 1.00 76.56 718 PRO A C 1
ATOM 5515 O O . PRO A 1 718 ? -113.040 -60.544 -6.008 1.00 76.56 718 PRO A O 1
ATOM 5518 N N . ASN A 1 719 ? -113.577 -58.367 -6.097 1.00 77.50 719 ASN A N 1
ATOM 5519 C CA . ASN A 1 719 ? -112.841 -58.115 -7.329 1.00 77.50 719 ASN A CA 1
ATOM 5520 C C . ASN A 1 719 ? -111.344 -57.967 -7.037 1.00 77.50 719 ASN A C 1
ATOM 5522 O O . ASN A 1 719 ? -110.532 -58.548 -7.756 1.00 77.50 719 ASN A O 1
ATOM 5526 N N . LEU A 1 720 ? -110.974 -57.269 -5.957 1.00 68.62 720 LEU A N 1
ATOM 5527 C CA . LEU A 1 720 ? -109.573 -57.029 -5.592 1.00 68.62 720 LEU A CA 1
ATOM 5528 C C . LEU A 1 720 ? -108.917 -58.252 -4.941 1.00 68.62 720 LEU A C 1
ATOM 5530 O O . LEU A 1 720 ? -107.819 -58.637 -5.343 1.00 68.62 720 LEU A O 1
ATOM 5534 N N . SER A 1 721 ? -109.607 -58.933 -4.024 1.00 77.31 721 SER A N 1
ATOM 5535 C CA . SER A 1 721 ? -109.108 -60.155 -3.364 1.00 77.31 721 SER A CA 1
ATOM 5536 C C . SER A 1 721 ? -108.888 -61.337 -4.320 1.00 77.31 721 SER A C 1
ATOM 5538 O O . SER A 1 721 ? -108.122 -62.250 -4.016 1.00 77.31 721 SER A O 1
ATOM 5540 N N . SER A 1 722 ? -109.520 -61.320 -5.501 1.00 75.81 722 SER A N 1
ATOM 5541 C CA . SER A 1 722 ? -109.278 -62.311 -6.561 1.00 75.81 722 SER A CA 1
ATOM 5542 C C . SER A 1 722 ? -107.998 -62.056 -7.370 1.00 75.81 722 SER A C 1
ATOM 5544 O O . SER A 1 722 ? -107.514 -62.959 -8.051 1.00 75.81 722 SER A O 1
ATOM 5546 N N . ILE A 1 723 ? -107.453 -60.837 -7.297 1.00 79.50 723 ILE A N 1
ATOM 5547 C CA . ILE A 1 723 ? -106.271 -60.392 -8.046 1.00 79.50 723 ILE A CA 1
ATOM 5548 C C . ILE A 1 723 ? -105.057 -60.299 -7.118 1.00 79.50 723 ILE A C 1
ATOM 5550 O O . ILE A 1 723 ? -103.961 -60.707 -7.505 1.00 79.50 723 ILE A O 1
ATOM 5554 N N . PHE A 1 724 ? -105.243 -59.828 -5.886 1.00 76.81 724 PHE A N 1
ATOM 5555 C CA . PHE A 1 724 ? -104.176 -59.553 -4.931 1.00 76.81 724 PHE A CA 1
ATOM 5556 C C . PHE A 1 724 ? -104.174 -60.553 -3.769 1.00 76.81 724 PHE A C 1
ATOM 5558 O O . PHE A 1 724 ? -105.117 -60.622 -2.983 1.00 76.81 724 PHE A O 1
ATOM 5565 N N . THR A 1 725 ? -103.081 -61.307 -3.628 1.00 80.88 725 THR A N 1
ATOM 5566 C CA . THR A 1 725 ? -102.859 -62.208 -2.487 1.00 80.88 725 THR A CA 1
ATOM 5567 C C . THR A 1 725 ? -102.115 -61.467 -1.387 1.00 80.88 725 THR A C 1
ATOM 5569 O O . THR A 1 725 ? -100.973 -61.060 -1.601 1.00 80.88 725 THR A O 1
ATOM 5572 N N . ASN A 1 726 ? -102.717 -61.325 -0.206 1.00 81.38 726 ASN A N 1
ATOM 5573 C CA . ASN A 1 726 ? -102.036 -60.743 0.952 1.00 81.38 726 ASN A CA 1
ATOM 5574 C C . ASN A 1 726 ? -100.836 -61.620 1.355 1.00 81.38 726 ASN A C 1
ATOM 5576 O O . ASN A 1 726 ? -101.008 -62.804 1.645 1.00 81.38 726 ASN A O 1
ATOM 5580 N N . GLN A 1 727 ? -99.635 -61.043 1.349 1.00 73.19 727 GLN A N 1
ATOM 5581 C CA . GLN A 1 727 ? -98.380 -61.691 1.743 1.00 73.19 727 GLN A CA 1
ATOM 5582 C C . GLN A 1 727 ? -98.001 -61.397 3.202 1.00 73.19 727 GLN A C 1
ATOM 5584 O O . GLN A 1 727 ? -96.947 -61.836 3.654 1.00 73.19 727 GLN A O 1
ATOM 5589 N N . GLY A 1 728 ? -98.855 -60.685 3.938 1.00 63.84 728 GLY A N 1
ATOM 5590 C CA . GLY A 1 728 ? -98.610 -60.264 5.310 1.00 63.84 728 GLY A CA 1
ATOM 5591 C C . GLY A 1 728 ? -97.988 -58.874 5.390 1.00 63.84 728 GLY A C 1
ATOM 5592 O O . GLY A 1 728 ? -97.947 -58.120 4.417 1.00 63.84 728 GLY A O 1
ATOM 5593 N N . VAL A 1 729 ? -97.544 -58.535 6.589 1.00 60.94 729 VAL A N 1
ATOM 5594 C CA . VAL A 1 729 ? -96.914 -57.260 6.922 1.00 60.94 729 VAL A CA 1
ATOM 5595 C C . VAL A 1 729 ? -95.551 -57.191 6.256 1.00 60.94 729 VAL A C 1
ATOM 5597 O O . VAL A 1 729 ? -94.754 -58.115 6.411 1.00 60.94 729 VAL A O 1
ATOM 5600 N N . ALA A 1 730 ? -95.290 -56.132 5.497 1.00 56.84 730 ALA A N 1
ATOM 5601 C CA . ALA A 1 730 ? -93.951 -55.886 4.966 1.00 56.84 730 ALA A CA 1
ATOM 5602 C C . ALA A 1 730 ? -93.181 -54.875 5.808 1.00 56.84 730 ALA A C 1
ATOM 5604 O O . ALA A 1 730 ? -91.976 -55.020 5.968 1.00 56.84 730 ALA A O 1
ATOM 5605 N N . PHE A 1 731 ? -93.889 -53.904 6.378 1.00 54.53 731 PHE A N 1
ATOM 5606 C CA . PHE A 1 731 ? -93.348 -52.961 7.345 1.00 54.53 731 PHE A CA 1
ATOM 5607 C C . PHE A 1 731 ? -94.336 -52.923 8.496 1.00 54.53 731 PHE A C 1
ATOM 5609 O O . PHE A 1 731 ? -95.516 -52.690 8.255 1.00 54.53 731 PHE A O 1
ATOM 5616 N N . ASN A 1 732 ? -93.906 -53.219 9.717 1.00 42.44 732 ASN A N 1
ATOM 5617 C CA . ASN A 1 732 ? -94.779 -53.075 10.872 1.00 42.44 732 ASN A CA 1
ATOM 5618 C C . ASN A 1 732 ? -94.455 -51.770 11.589 1.00 42.44 732 ASN A C 1
ATOM 5620 O O . ASN A 1 732 ? -93.301 -51.351 11.612 1.00 42.44 732 ASN A O 1
ATOM 5624 N N . SER A 1 733 ? -95.452 -51.175 12.227 1.00 42.75 733 SER A N 1
ATOM 5625 C CA . SER A 1 733 ? -95.179 -50.535 13.499 1.00 42.75 733 SER A CA 1
ATOM 5626 C C . SER A 1 733 ? -95.899 -51.307 14.571 1.00 42.75 733 SER A C 1
ATOM 5628 O O . SER A 1 733 ? -97.102 -51.547 14.504 1.00 42.75 733 SER A O 1
ATOM 5630 N N . LEU A 1 734 ? -95.134 -51.757 15.550 1.00 35.88 734 LEU A N 1
ATOM 5631 C CA . LEU A 1 734 ? -95.744 -52.314 16.737 1.00 35.88 734 LEU A CA 1
ATOM 5632 C C . LEU A 1 734 ? -96.451 -51.178 17.487 1.00 35.88 734 LEU A C 1
ATOM 5634 O O . LEU A 1 734 ? -95.868 -50.108 17.663 1.00 35.88 734 LEU A O 1
ATOM 5638 N N . GLU A 1 735 ? -97.699 -51.425 17.898 1.00 36.81 735 GLU A N 1
ATOM 5639 C CA . GLU A 1 735 ? -98.303 -50.734 19.047 1.00 36.81 735 GLU A CA 1
ATOM 5640 C C . GLU A 1 735 ? -97.387 -50.779 20.277 1.00 36.81 735 GLU A C 1
ATOM 5642 O O . GLU A 1 735 ? -96.772 -51.849 20.524 1.00 36.81 735 GLU A O 1
#

Radius of gyration: 50.87 Å; chains: 1; bounding box: 143×91×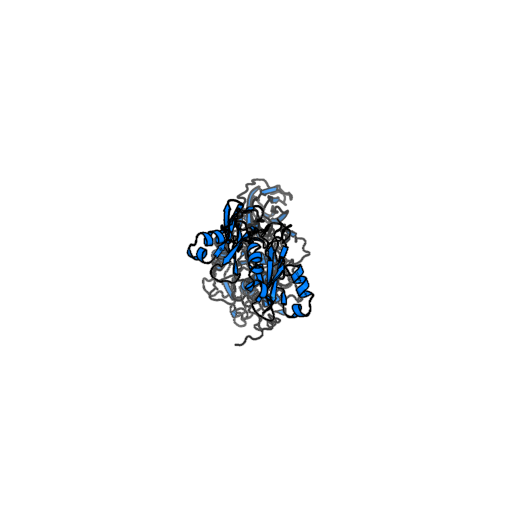70 Å

Organism: NCBI:txid945734